Protein AF-A0A2E0BTD6-F1 (afdb_monomer)

Structure (mmCIF, N/CA/C/O backbone):
data_AF-A0A2E0BTD6-F1
#
_entry.id   AF-A0A2E0BTD6-F1
#
loop_
_atom_site.group_PDB
_atom_site.id
_atom_site.type_symbol
_atom_site.label_atom_id
_atom_site.label_alt_id
_atom_site.label_comp_id
_atom_site.label_asym_id
_atom_site.label_entity_id
_atom_site.label_seq_id
_atom_site.pdbx_PDB_ins_code
_atom_site.Cartn_x
_atom_site.Cartn_y
_atom_site.Cartn_z
_atom_site.occupancy
_atom_site.B_iso_or_equiv
_atom_site.auth_seq_id
_atom_site.auth_comp_id
_atom_site.auth_asym_id
_atom_site.auth_atom_id
_atom_site.pdbx_PDB_model_num
ATOM 1 N N . MET A 1 1 ? -11.771 4.475 -16.935 1.00 57.69 1 MET A N 1
ATOM 2 C CA . MET A 1 1 ? -12.491 4.390 -15.641 1.00 57.69 1 MET A CA 1
ATOM 3 C C . MET A 1 1 ? -13.018 5.777 -15.303 1.00 57.69 1 MET A C 1
ATOM 5 O O . MET A 1 1 ? -12.250 6.716 -15.477 1.00 57.69 1 MET A O 1
ATOM 9 N N . ASN A 1 2 ? -14.281 5.925 -14.884 1.00 68.62 2 ASN A N 1
ATOM 10 C CA . ASN A 1 2 ? -14.793 7.229 -14.444 1.00 68.62 2 ASN A CA 1
ATOM 11 C C . ASN A 1 2 ? -14.508 7.433 -12.941 1.00 68.62 2 ASN A C 1
ATOM 13 O O . ASN A 1 2 ? -14.547 6.487 -12.155 1.00 68.62 2 ASN A O 1
ATOM 17 N N . ASP A 1 3 ? -14.167 8.656 -12.540 1.00 75.00 3 ASP A N 1
ATOM 18 C CA . ASP A 1 3 ? -13.800 8.968 -11.149 1.00 75.00 3 ASP A CA 1
ATOM 19 C C . ASP A 1 3 ? -14.965 8.795 -10.170 1.00 75.00 3 ASP A C 1
ATOM 21 O O . ASP A 1 3 ? -14.757 8.469 -9.002 1.00 75.00 3 ASP A O 1
ATOM 25 N N . SER A 1 4 ? -16.202 8.920 -10.658 1.00 82.56 4 SER A N 1
ATOM 26 C CA . SER A 1 4 ? -17.413 8.748 -9.855 1.00 82.56 4 SER A CA 1
ATOM 27 C C . SER A 1 4 ? -17.549 7.347 -9.257 1.00 82.56 4 SER A C 1
ATOM 29 O O . SER A 1 4 ? -17.890 7.224 -8.083 1.00 82.56 4 SER A O 1
ATOM 31 N N . GLN A 1 5 ? -17.251 6.289 -10.018 1.00 83.06 5 GLN A N 1
ATOM 32 C CA . GLN A 1 5 ? -17.331 4.913 -9.514 1.00 83.06 5 GLN A CA 1
ATOM 33 C C . GLN A 1 5 ? -16.260 4.651 -8.453 1.00 83.06 5 GLN A C 1
ATOM 35 O O . GLN A 1 5 ? -16.562 4.103 -7.394 1.00 83.06 5 GLN A O 1
ATOM 40 N N . ARG A 1 6 ? -15.023 5.109 -8.690 1.00 81.44 6 ARG A N 1
ATOM 41 C CA . ARG A 1 6 ? -13.939 5.026 -7.696 1.00 81.44 6 ARG A CA 1
ATOM 42 C C . ARG A 1 6 ? -14.327 5.700 -6.387 1.00 81.44 6 ARG A C 1
ATOM 44 O O . ARG A 1 6 ? -14.130 5.126 -5.319 1.00 81.44 6 ARG A O 1
ATOM 51 N N . GLN A 1 7 ? -14.912 6.891 -6.471 1.00 86.75 7 GLN A N 1
ATOM 52 C CA . GLN A 1 7 ? -15.349 7.624 -5.292 1.00 86.75 7 GLN A CA 1
ATOM 53 C C . GLN A 1 7 ? -16.483 6.906 -4.548 1.00 86.75 7 GLN A C 1
ATOM 55 O O . GLN A 1 7 ? -16.463 6.854 -3.319 1.00 86.75 7 GLN A O 1
ATOM 60 N N . ALA A 1 8 ? -17.446 6.318 -5.264 1.00 89.50 8 ALA A N 1
ATOM 61 C CA . ALA A 1 8 ? -18.529 5.553 -4.646 1.00 89.50 8 ALA A CA 1
ATOM 62 C C . ALA A 1 8 ? -17.992 4.357 -3.840 1.00 89.50 8 ALA A C 1
ATOM 64 O O . ALA A 1 8 ? -18.342 4.186 -2.672 1.00 89.50 8 ALA A O 1
ATOM 65 N N . TYR A 1 9 ? -17.070 3.587 -4.422 1.00 89.62 9 TYR A N 1
ATOM 66 C CA . TYR A 1 9 ? -16.411 2.472 -3.740 1.00 89.62 9 TYR A CA 1
ATOM 67 C C . TYR A 1 9 ? -15.562 2.912 -2.545 1.00 89.62 9 TYR A C 1
ATOM 69 O O . TYR A 1 9 ? -15.592 2.266 -1.499 1.00 89.62 9 TYR A O 1
ATOM 77 N N . ALA A 1 10 ? -14.840 4.024 -2.671 1.00 89.50 10 ALA A N 1
ATOM 78 C CA . ALA A 1 10 ? -14.067 4.602 -1.578 1.00 89.50 10 ALA A CA 1
ATOM 79 C C . ALA A 1 10 ? -14.958 5.028 -0.392 1.00 89.50 10 ALA A C 1
ATOM 81 O O . ALA A 1 10 ? -14.608 4.784 0.765 1.00 89.50 10 ALA A O 1
ATOM 82 N N . ASN A 1 11 ? -16.130 5.608 -0.673 1.00 93.06 11 ASN A N 1
ATOM 83 C CA . ASN A 1 11 ? -17.108 5.972 0.353 1.00 93.06 11 ASN A CA 1
ATOM 84 C C . ASN A 1 11 ? -17.674 4.728 1.052 1.00 93.06 11 ASN A C 1
ATOM 86 O O . ASN A 1 11 ? -17.688 4.687 2.281 1.00 93.06 11 ASN A O 1
ATOM 90 N N . LEU A 1 12 ? -18.059 3.699 0.285 1.00 93.88 12 LEU A N 1
ATOM 91 C CA . LEU A 1 12 ? -18.520 2.418 0.832 1.00 93.88 12 LEU A CA 1
ATOM 92 C C . LEU A 1 12 ? -17.453 1.757 1.710 1.00 93.88 12 LEU A C 1
ATOM 94 O O . LEU A 1 12 ? -17.769 1.261 2.789 1.00 93.88 12 LEU A O 1
ATOM 98 N N . LEU A 1 13 ? -16.189 1.779 1.270 1.00 93.00 13 LEU A N 1
ATOM 99 C CA . LEU A 1 13 ? -15.061 1.228 2.020 1.00 93.00 13 LEU A CA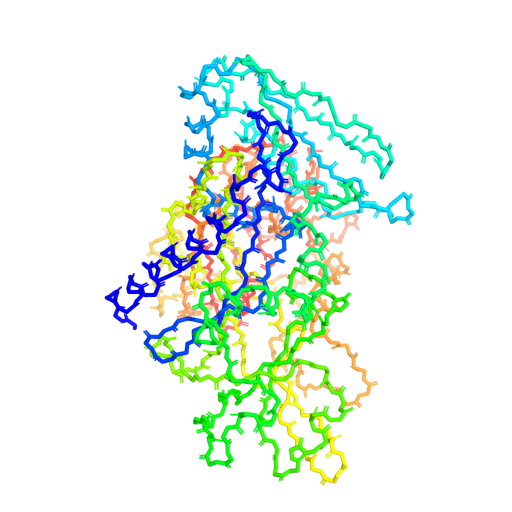 1
ATOM 100 C C . LEU A 1 13 ? -14.928 1.901 3.382 1.00 93.00 13 LEU A C 1
ATOM 102 O O . LEU A 1 13 ? -14.819 1.209 4.394 1.00 93.00 13 LEU A O 1
ATOM 106 N N . LYS A 1 14 ? -14.984 3.234 3.421 1.00 95.25 14 LYS A N 1
ATOM 107 C CA . LYS A 1 14 ? -14.955 3.992 4.674 1.00 95.25 14 LYS A CA 1
ATOM 108 C C . LYS A 1 14 ? -16.162 3.679 5.554 1.00 95.25 14 LYS A C 1
ATOM 110 O O . LYS A 1 14 ? -15.982 3.298 6.707 1.00 95.25 14 LYS A O 1
ATOM 115 N N . GLU A 1 15 ? -17.370 3.816 5.017 1.00 96.44 15 GLU A N 1
ATOM 116 C CA . GLU A 1 15 ? -18.618 3.631 5.761 1.00 96.44 15 GLU A CA 1
ATOM 117 C C . GLU A 1 15 ? -18.697 2.241 6.402 1.00 96.44 15 GLU A C 1
ATOM 119 O O . GLU A 1 15 ? -18.862 2.126 7.618 1.00 96.44 15 GLU A O 1
ATOM 124 N N . LYS A 1 16 ? -18.509 1.183 5.608 1.00 96.31 16 LYS A N 1
ATOM 125 C CA . LYS A 1 16 ? -18.624 -0.191 6.099 1.00 96.31 16 LYS A CA 1
ATOM 126 C C . LYS A 1 16 ? -17.507 -0.569 7.067 1.00 96.31 16 LYS A C 1
ATOM 128 O O . LYS A 1 16 ? -17.767 -1.284 8.030 1.00 96.31 16 LYS A O 1
ATOM 133 N N . SER A 1 17 ? -16.288 -0.064 6.867 1.00 95.88 17 SER A N 1
ATOM 134 C CA . SER A 1 17 ? -15.192 -0.299 7.822 1.00 95.88 17 SER A CA 1
ATOM 135 C C . SER A 1 17 ? -15.476 0.335 9.178 1.00 95.88 17 SER A C 1
ATOM 137 O O . SER A 1 17 ? -15.222 -0.279 10.210 1.00 95.88 17 SER A O 1
ATOM 139 N N . LEU A 1 18 ? -16.050 1.542 9.185 1.00 97.31 18 LEU A N 1
ATOM 140 C CA . LEU A 1 18 ? -16.472 2.200 10.419 1.00 97.31 18 LEU A CA 1
ATOM 141 C C . LEU A 1 18 ? -17.631 1.447 11.088 1.00 97.31 18 LEU A C 1
ATOM 143 O O . LEU A 1 18 ? -17.630 1.314 12.307 1.00 97.31 18 LEU A O 1
ATOM 147 N N . GLN A 1 19 ? -18.597 0.923 10.326 1.00 97.00 19 GLN A N 1
ATOM 148 C CA . GLN A 1 19 ? -19.687 0.102 10.878 1.00 97.00 19 GLN A CA 1
ATOM 149 C C . GLN A 1 19 ? -19.157 -1.148 11.590 1.00 97.00 19 GLN A C 1
ATOM 151 O O . GLN A 1 19 ? -19.548 -1.400 12.727 1.00 97.00 19 GLN A O 1
ATOM 156 N N . VAL A 1 20 ? -18.231 -1.883 10.964 1.00 95.69 20 VAL A N 1
ATOM 157 C CA . VAL A 1 20 ? -17.596 -3.057 11.585 1.00 95.69 20 VAL A CA 1
ATOM 158 C C . VAL A 1 20 ? -16.791 -2.651 12.813 1.00 95.69 20 VAL A C 1
ATOM 160 O O . VAL A 1 20 ? -16.972 -3.238 13.873 1.00 95.69 20 VAL A O 1
ATOM 163 N N . GLY A 1 21 ? -15.946 -1.621 12.704 1.00 94.69 21 GLY A N 1
ATOM 164 C CA . GLY A 1 21 ? -15.114 -1.174 13.822 1.00 94.69 21 GLY A CA 1
ATOM 165 C C . GLY A 1 21 ? -15.926 -0.725 15.041 1.00 94.69 21 GLY A C 1
ATOM 166 O O . GLY A 1 21 ? -15.549 -1.028 16.168 1.00 94.69 21 GLY A O 1
ATOM 167 N N . ASN A 1 22 ? -17.084 -0.088 14.830 1.00 96.12 22 ASN A N 1
ATOM 168 C CA . ASN A 1 22 ? -17.975 0.333 15.916 1.00 96.12 22 ASN A CA 1
ATOM 169 C C . ASN A 1 22 ? -18.472 -0.832 16.788 1.00 96.12 22 ASN A C 1
ATOM 171 O O . ASN A 1 22 ? -18.680 -0.627 17.985 1.00 96.12 22 ASN A O 1
ATOM 175 N N . LEU A 1 23 ? -18.609 -2.045 16.236 1.00 94.62 23 LEU A N 1
ATOM 176 C CA . LEU A 1 23 ? -19.020 -3.233 16.999 1.00 94.62 23 LEU A CA 1
ATOM 177 C C . LEU A 1 23 ? -18.045 -3.581 18.126 1.00 94.62 23 LEU A C 1
ATOM 179 O O . LEU A 1 23 ? -18.442 -4.199 19.110 1.00 94.62 23 LEU A O 1
ATOM 183 N N . PHE A 1 24 ? -16.786 -3.172 17.979 1.00 92.50 24 PHE A N 1
ATOM 184 C CA . PHE A 1 24 ? -15.696 -3.522 18.876 1.00 92.50 24 PHE A CA 1
ATOM 185 C C . PHE A 1 24 ? -15.333 -2.396 19.845 1.00 92.50 24 PHE A C 1
ATOM 187 O O . PHE A 1 24 ? -14.323 -2.497 20.517 1.00 92.50 24 PHE A O 1
ATOM 194 N N . THR A 1 25 ? -16.111 -1.313 19.937 1.00 92.50 25 THR A N 1
ATOM 195 C CA . THR A 1 25 ? -15.765 -0.140 20.775 1.00 92.50 25 THR A CA 1
ATOM 196 C C . THR A 1 25 ? -16.196 -0.259 22.238 1.00 92.50 25 THR A C 1
ATOM 198 O O . THR A 1 25 ? -15.754 0.524 23.075 1.00 92.50 25 THR A O 1
ATOM 201 N N . GLY A 1 26 ? -17.079 -1.207 22.559 1.00 88.56 26 GLY A N 1
ATOM 202 C CA . GLY A 1 26 ? -17.627 -1.365 23.906 1.00 88.56 26 GLY A CA 1
ATOM 203 C C . GLY A 1 26 ? -16.627 -1.945 24.910 1.00 88.56 26 GLY A C 1
ATOM 204 O O . GLY A 1 26 ? -15.679 -2.631 24.539 1.00 88.56 26 GLY A O 1
ATOM 205 N N . SER A 1 27 ? -16.907 -1.761 26.201 1.00 86.31 27 SER A N 1
ATOM 206 C CA . SER A 1 27 ? -16.079 -2.245 27.323 1.00 86.31 27 SER A CA 1
ATOM 207 C C . SER A 1 27 ? -15.945 -3.771 27.418 1.00 86.31 27 SER A C 1
ATOM 209 O O . SER A 1 27 ? -15.212 -4.272 28.256 1.00 86.31 27 SER A O 1
ATOM 211 N N . ALA A 1 28 ? -16.677 -4.532 26.599 1.00 86.19 28 ALA A N 1
ATOM 212 C CA . ALA A 1 28 ? -16.454 -5.970 26.457 1.00 86.19 28 ALA A CA 1
ATOM 213 C C . ALA A 1 28 ? -15.131 -6.278 25.740 1.00 86.19 28 ALA A C 1
ATOM 215 O O . ALA A 1 28 ? -14.617 -7.387 25.853 1.00 86.19 28 ALA A O 1
ATOM 216 N N . TYR A 1 29 ? -14.604 -5.312 24.986 1.00 85.56 29 TYR A N 1
ATOM 217 C CA . TYR A 1 29 ? -13.413 -5.483 24.167 1.00 85.56 29 TYR A CA 1
ATOM 218 C C . TYR A 1 29 ? -12.193 -4.767 24.715 1.00 85.56 29 TYR A C 1
ATOM 220 O O . TYR A 1 29 ? -11.096 -5.190 24.397 1.00 85.56 29 TYR A O 1
ATOM 228 N N . TRP A 1 30 ? -12.392 -3.730 25.525 1.00 84.12 30 TRP A N 1
ATOM 229 C CA . TRP A 1 30 ? -11.332 -2.884 26.058 1.00 84.12 30 TRP A CA 1
ATOM 230 C C . TRP A 1 30 ? -11.376 -2.917 27.576 1.00 84.12 30 TRP A C 1
ATOM 232 O O . TRP A 1 30 ? -12.419 -2.621 28.166 1.00 84.12 30 TRP A O 1
ATOM 242 N N . ASP A 1 31 ? -10.244 -3.247 28.190 1.00 74.12 31 ASP A N 1
ATOM 243 C CA . ASP A 1 31 ? -10.117 -3.282 29.645 1.00 74.12 31 ASP A CA 1
ATOM 244 C C . ASP A 1 31 ? -10.075 -1.865 30.231 1.00 74.12 31 ASP A C 1
ATOM 246 O O . ASP A 1 31 ? -10.511 -1.641 31.364 1.00 74.12 31 ASP A O 1
ATOM 250 N N . THR A 1 32 ? -9.573 -0.895 29.458 1.00 76.75 32 THR A N 1
ATOM 251 C CA . THR A 1 32 ? -9.394 0.489 29.904 1.00 76.75 32 THR A CA 1
ATOM 252 C C . THR A 1 32 ? -9.733 1.525 28.830 1.00 76.75 32 THR A C 1
ATOM 254 O O . THR A 1 32 ? -9.874 1.235 27.643 1.00 76.75 32 THR A O 1
ATOM 257 N N . GLU A 1 33 ? -9.923 2.772 29.259 1.00 83.25 33 GLU A N 1
ATOM 258 C CA . GLU A 1 33 ? -9.932 3.927 28.356 1.00 83.25 33 GLU A CA 1
ATOM 259 C C . GLU A 1 33 ? -8.487 4.289 27.963 1.00 83.25 33 GLU A C 1
ATOM 261 O O . GLU A 1 33 ? -7.543 3.880 28.633 1.00 83.25 33 GLU A O 1
ATOM 266 N N . HIS A 1 34 ? -8.306 5.098 26.913 1.00 89.12 34 HIS A N 1
ATOM 267 C CA . HIS A 1 34 ? -6.987 5.591 26.461 1.00 89.12 34 HIS A CA 1
ATOM 268 C C . HIS A 1 34 ? -6.076 4.546 25.787 1.00 89.12 34 HIS A C 1
ATOM 270 O O . HIS A 1 34 ? -4.854 4.701 25.739 1.00 89.12 34 HIS A O 1
ATOM 276 N N . GLU A 1 35 ? -6.674 3.517 25.194 1.00 88.69 35 GLU A N 1
ATOM 277 C CA . GLU A 1 35 ? -5.984 2.553 24.338 1.00 88.69 35 GLU A CA 1
ATOM 278 C C . GLU A 1 35 ? -6.695 2.352 22.997 1.00 88.69 35 GLU A C 1
ATOM 280 O O . GLU A 1 35 ? -7.897 2.615 22.850 1.00 88.69 35 GLU A O 1
ATOM 285 N N . GLY A 1 36 ? -5.935 1.879 22.012 1.00 90.31 36 GLY A N 1
ATOM 286 C CA . GLY A 1 36 ? -6.463 1.480 20.717 1.00 90.31 36 GLY A CA 1
ATOM 287 C C . GLY A 1 36 ? -5.515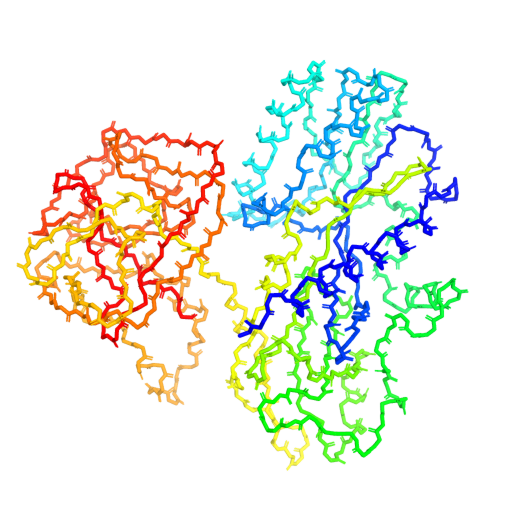 0.574 19.943 1.00 90.31 36 GLY A C 1
ATOM 288 O O . GLY A 1 36 ? -4.306 0.543 20.173 1.00 90.31 36 GLY A O 1
ATOM 289 N N . MET A 1 37 ? -6.081 -0.159 18.992 1.00 88.50 37 MET A N 1
ATOM 290 C CA . MET A 1 37 ? -5.359 -1.060 18.102 1.00 88.50 37 MET A CA 1
ATOM 291 C C . MET A 1 37 ? -5.654 -0.724 16.641 1.00 88.50 37 MET A C 1
ATOM 293 O O . MET A 1 37 ? -6.779 -0.361 16.279 1.00 88.50 37 MET A O 1
ATOM 297 N N . ILE A 1 38 ? -4.619 -0.810 15.807 1.00 89.25 38 ILE A N 1
ATOM 298 C CA . ILE A 1 38 ? -4.730 -0.612 14.363 1.00 89.25 38 ILE A CA 1
ATOM 299 C C . ILE A 1 38 ? -5.078 -1.948 13.709 1.00 89.25 38 ILE A C 1
ATOM 301 O O . ILE A 1 38 ? -4.360 -2.931 13.859 1.00 89.25 38 ILE A O 1
ATOM 305 N N . TYR A 1 39 ? -6.152 -1.951 12.925 1.00 86.94 39 TYR A N 1
ATOM 306 C CA . TYR A 1 39 ? -6.629 -3.113 12.185 1.00 86.94 39 TYR A CA 1
ATOM 307 C C . TYR A 1 39 ? -6.671 -2.819 10.696 1.00 86.94 39 TYR A C 1
ATOM 309 O O . TYR A 1 39 ? -6.838 -1.672 10.271 1.00 86.94 39 TYR A O 1
ATOM 317 N N . ALA A 1 40 ? -6.614 -3.879 9.898 1.00 84.38 40 ALA A N 1
ATOM 318 C CA . ALA A 1 40 ? -6.871 -3.825 8.473 1.00 84.38 40 ALA A CA 1
ATOM 319 C C . ALA A 1 40 ? -8.007 -4.771 8.125 1.00 84.38 40 ALA A C 1
ATOM 321 O O . ALA A 1 40 ? -8.030 -5.910 8.580 1.00 84.38 40 ALA A O 1
ATOM 322 N N . MET A 1 41 ? -8.932 -4.322 7.288 1.00 87.56 41 MET A N 1
ATOM 323 C CA . MET A 1 41 ? -9.998 -5.180 6.781 1.00 87.56 41 MET A CA 1
ATOM 324 C C . MET A 1 41 ? -9.838 -5.337 5.286 1.00 87.56 41 MET A C 1
ATOM 326 O O . MET A 1 41 ? -9.653 -4.350 4.572 1.00 87.56 41 MET A O 1
ATOM 330 N N . ASP A 1 42 ? -9.941 -6.573 4.824 1.00 83.75 42 ASP A N 1
ATOM 331 C CA . ASP A 1 42 ? -9.910 -6.887 3.408 1.00 83.75 42 ASP A CA 1
ATOM 332 C C . ASP A 1 42 ? -11.330 -7.042 2.881 1.00 83.75 42 ASP A C 1
ATOM 334 O O . ASP A 1 42 ? -12.184 -7.695 3.482 1.00 83.75 42 ASP A O 1
ATOM 338 N N . TRP A 1 43 ? -11.573 -6.422 1.734 1.00 88.06 43 TRP A N 1
ATOM 339 C CA . TRP A 1 43 ? -12.868 -6.341 1.085 1.00 88.06 43 TRP A CA 1
ATOM 340 C C . TRP A 1 43 ? -12.737 -6.727 -0.374 1.00 88.06 43 TRP A C 1
ATOM 342 O O . TRP A 1 43 ? -11.739 -6.422 -1.030 1.00 88.06 43 TRP A O 1
ATOM 352 N N . ILE A 1 44 ? -13.794 -7.316 -0.912 1.00 86.12 44 ILE A N 1
ATOM 353 C CA . ILE A 1 44 ? -13.940 -7.513 -2.351 1.00 86.12 44 ILE A CA 1
ATOM 354 C C . ILE A 1 44 ? -15.056 -6.620 -2.878 1.00 86.12 44 ILE A C 1
ATOM 356 O O . ILE A 1 44 ? -16.125 -6.547 -2.260 1.00 86.12 44 ILE A O 1
ATOM 360 N N . PRO A 1 45 ? -14.844 -5.929 -4.007 1.00 85.06 45 PRO A N 1
ATOM 361 C CA . PRO A 1 45 ? -15.939 -5.275 -4.689 1.00 85.06 45 PRO A CA 1
ATOM 362 C C . PRO A 1 45 ? -16.834 -6.313 -5.365 1.00 85.06 45 PRO A C 1
ATOM 364 O O . PRO A 1 45 ? -16.375 -7.367 -5.796 1.00 85.06 45 PRO A O 1
ATOM 367 N N . GLN A 1 46 ? -18.123 -6.002 -5.394 1.00 86.94 46 GLN A N 1
ATOM 368 C CA . GLN A 1 46 ? -19.218 -6.859 -5.832 1.00 86.94 46 GLN A CA 1
ATOM 369 C C . GLN A 1 46 ? -20.266 -5.944 -6.461 1.00 86.94 46 GLN A C 1
ATOM 371 O O . GLN A 1 46 ? -21.046 -5.371 -5.707 1.00 86.94 46 GLN A O 1
ATOM 376 N N . SER A 1 47 ? -20.201 -5.724 -7.781 1.00 85.38 47 SER A N 1
ATOM 377 C CA . SER A 1 47 ? -21.116 -4.885 -8.589 1.00 85.38 47 SER A CA 1
ATOM 378 C C . SER A 1 47 ? -21.963 -3.868 -7.786 1.00 85.38 47 SER A C 1
ATOM 380 O O . SER A 1 47 ? -23.026 -4.183 -7.248 1.00 85.38 47 SER A O 1
ATOM 382 N N . GLY A 1 48 ? -21.447 -2.646 -7.625 1.00 86.25 48 GLY A N 1
ATOM 383 C CA . GLY A 1 48 ? -22.101 -1.564 -6.881 1.00 86.25 48 GLY A CA 1
ATOM 384 C C . GLY A 1 48 ? -21.998 -1.653 -5.351 1.00 86.25 48 GLY A C 1
ATOM 385 O O . GLY A 1 48 ? -22.464 -0.752 -4.653 1.00 86.25 48 GLY A O 1
ATOM 386 N N . SER A 1 49 ? -21.374 -2.699 -4.803 1.00 90.75 49 SER A N 1
ATOM 387 C CA . SER A 1 49 ? -21.175 -2.893 -3.363 1.00 90.75 49 SER A CA 1
ATOM 388 C C . SER A 1 49 ? -19.785 -3.431 -3.029 1.00 90.75 49 SER A C 1
ATOM 390 O O . SER A 1 49 ? -19.019 -3.819 -3.904 1.00 90.75 49 SER A O 1
ATOM 392 N N . ILE A 1 50 ? -19.465 -3.499 -1.738 1.00 91.88 50 ILE A N 1
ATOM 393 C CA . ILE A 1 50 ? -18.296 -4.218 -1.224 1.00 91.88 50 ILE A CA 1
ATOM 394 C C . ILE A 1 50 ? -18.729 -5.206 -0.147 1.00 91.88 50 ILE A C 1
ATOM 396 O O . ILE A 1 50 ? -19.692 -4.955 0.596 1.00 91.88 50 ILE A O 1
ATOM 400 N N . LYS A 1 51 ? -17.987 -6.305 -0.050 1.00 93.56 51 LYS A N 1
ATOM 401 C CA . LYS A 1 51 ? -18.204 -7.361 0.936 1.00 93.56 51 LYS A CA 1
ATOM 402 C C . LYS A 1 51 ? -16.923 -7.628 1.709 1.00 93.56 51 LYS A C 1
ATOM 404 O O . LYS A 1 51 ? -15.837 -7.621 1.132 1.00 93.56 51 LYS A O 1
ATOM 409 N N . LEU A 1 52 ? -17.078 -7.821 3.011 1.00 92.44 52 LEU A N 1
ATOM 410 C CA . LEU A 1 52 ? -15.990 -8.086 3.939 1.00 92.44 52 LEU A CA 1
ATOM 411 C C . LEU A 1 52 ? -15.475 -9.511 3.726 1.00 92.44 52 LEU A C 1
ATOM 413 O O . LEU A 1 52 ? -16.274 -10.437 3.619 1.00 92.44 52 LEU A O 1
ATOM 417 N N . LEU A 1 53 ? -14.158 -9.686 3.670 1.00 85.25 53 LEU A N 1
ATOM 418 C CA . LEU A 1 53 ? -13.516 -11.001 3.626 1.00 85.25 53 LEU A CA 1
ATOM 419 C C . LEU A 1 53 ? -12.920 -11.395 4.971 1.00 85.25 53 LEU A C 1
ATOM 421 O O . LEU A 1 53 ? -13.058 -12.550 5.382 1.00 85.25 53 LEU A O 1
ATOM 425 N N . GLU A 1 54 ? -12.219 -10.461 5.610 1.00 82.00 54 GLU A N 1
ATOM 426 C CA . GLU A 1 54 ? -11.516 -10.669 6.874 1.00 82.00 54 GLU A CA 1
ATOM 427 C C . GLU A 1 54 ? -11.116 -9.344 7.526 1.00 82.00 54 GLU A C 1
ATOM 429 O O . GLU A 1 54 ? -11.114 -8.285 6.892 1.00 82.00 54 GLU A O 1
ATOM 434 N N . MET A 1 55 ? -10.746 -9.437 8.799 1.00 85.50 55 MET A N 1
ATOM 435 C CA . MET A 1 55 ? -10.160 -8.379 9.606 1.00 85.50 55 MET A CA 1
ATOM 436 C C . MET A 1 55 ? -8.875 -8.931 10.221 1.00 85.50 55 MET A C 1
ATOM 438 O O . MET A 1 55 ? -8.867 -10.039 10.738 1.00 85.50 55 MET A O 1
ATOM 442 N N . ASN A 1 56 ? -7.793 -8.170 10.119 1.00 78.12 56 ASN A N 1
ATOM 443 C CA . ASN A 1 56 ? -6.450 -8.554 10.527 1.00 78.12 56 ASN A CA 1
ATOM 444 C C . ASN A 1 56 ? -5.940 -7.553 11.568 1.00 78.12 56 ASN A C 1
ATOM 446 O O . ASN A 1 56 ? -6.135 -6.342 11.415 1.00 78.12 56 ASN A O 1
ATOM 450 N N . THR A 1 57 ? -5.252 -8.063 12.582 1.00 76.38 57 THR A N 1
ATOM 451 C CA . THR A 1 57 ? -4.627 -7.296 13.676 1.00 76.38 57 THR A CA 1
ATOM 452 C C . THR A 1 57 ? -3.125 -7.145 13.450 1.00 76.38 57 THR A C 1
ATOM 454 O O . THR A 1 57 ? -2.540 -6.092 13.699 1.00 76.38 57 THR A O 1
ATOM 457 N N . ASN A 1 58 ? -2.508 -8.164 12.849 1.00 72.19 58 ASN A N 1
ATOM 458 C CA . ASN A 1 58 ? -1.152 -8.105 12.334 1.00 72.19 58 ASN A CA 1
ATOM 459 C C . ASN A 1 58 ? -1.158 -7.718 10.853 1.00 72.19 58 ASN A C 1
ATOM 461 O O . ASN A 1 58 ? -1.377 -8.539 9.961 1.00 72.19 58 ASN A O 1
ATOM 465 N N . ILE A 1 59 ? -0.975 -6.428 10.592 1.00 69.75 59 ILE A N 1
ATOM 466 C CA . ILE A 1 59 ? -1.224 -5.861 9.264 1.00 69.75 59 ILE A CA 1
ATOM 467 C C . ILE A 1 59 ? 0.044 -5.471 8.520 1.00 69.75 59 ILE A C 1
ATOM 469 O O . ILE A 1 59 ? -0.061 -5.089 7.355 1.00 69.75 59 ILE A O 1
ATOM 473 N N . GLY A 1 60 ? 1.207 -5.587 9.174 1.00 61.75 60 GLY A N 1
ATOM 474 C CA . GLY A 1 60 ? 2.512 -5.195 8.650 1.00 61.75 60 GLY A CA 1
ATOM 475 C C . GLY A 1 60 ? 2.452 -3.838 7.954 1.00 61.75 60 GLY A C 1
ATOM 476 O O . GLY A 1 60 ? 2.373 -3.790 6.722 1.00 61.75 60 GLY A O 1
ATOM 477 N N . LEU A 1 61 ? 2.473 -2.740 8.724 1.00 63.88 61 LEU A N 1
ATOM 478 C CA . LEU A 1 61 ? 2.467 -1.359 8.213 1.00 63.88 61 LEU A CA 1
ATOM 479 C C . LEU A 1 61 ? 3.790 -1.020 7.496 1.00 63.88 61 LEU A C 1
ATOM 481 O O . LEU A 1 61 ? 4.580 -0.174 7.910 1.00 63.88 61 LEU A O 1
ATOM 485 N N . SER A 1 62 ? 4.034 -1.702 6.379 1.00 53.03 62 SER A N 1
ATOM 486 C CA . SER A 1 62 ? 5.212 -1.543 5.535 1.00 53.03 62 SER A CA 1
ATOM 487 C C . SER A 1 62 ? 5.226 -0.180 4.838 1.00 53.03 62 SER A C 1
ATOM 489 O O . SER A 1 62 ? 4.190 0.467 4.669 1.00 53.03 62 SER A O 1
ATOM 491 N N . GLY A 1 63 ? 6.407 0.210 4.336 1.00 49.22 63 GLY A N 1
ATOM 492 C CA . GLY A 1 63 ? 6.703 1.357 3.459 1.00 49.22 63 GLY A CA 1
ATOM 493 C C . GLY A 1 63 ? 5.594 1.765 2.503 1.00 49.22 63 GLY A C 1
ATOM 494 O O . GLY A 1 63 ? 5.334 2.943 2.289 1.00 49.22 63 GLY A O 1
ATOM 495 N N . ARG A 1 64 ? 4.916 0.760 1.963 1.00 52.31 64 ARG A N 1
ATOM 496 C CA . ARG A 1 64 ? 4.073 0.852 0.781 1.00 52.31 64 ARG A CA 1
ATOM 497 C C . ARG A 1 64 ? 2.605 1.153 1.112 1.00 52.31 64 ARG A C 1
ATOM 499 O O . ARG A 1 64 ? 1.874 1.603 0.238 1.00 52.31 64 ARG A O 1
ATOM 506 N N . MET A 1 65 ? 2.162 0.932 2.359 1.00 55.97 65 MET A N 1
ATOM 507 C CA . MET A 1 65 ? 0.828 1.349 2.847 1.00 55.97 65 MET A CA 1
ATOM 508 C C . MET A 1 65 ? 0.829 2.781 3.404 1.00 55.97 65 MET A C 1
ATOM 510 O O . MET A 1 65 ? -0.222 3.413 3.482 1.00 55.97 65 MET A O 1
ATOM 514 N N . LYS A 1 66 ? 2.012 3.314 3.730 1.00 61.75 66 LYS A N 1
ATOM 515 C CA . LYS A 1 66 ? 2.224 4.631 4.356 1.00 61.75 66 LYS A CA 1
ATOM 516 C C . LYS A 1 66 ? 1.690 5.832 3.584 1.00 61.75 66 LYS A C 1
ATOM 518 O O . LYS A 1 66 ? 1.120 6.698 4.235 1.00 61.75 66 LYS A O 1
ATOM 523 N N . PRO A 1 67 ? 1.798 5.902 2.243 1.00 60.12 67 PRO A N 1
ATOM 524 C CA . PRO A 1 67 ? 1.268 7.037 1.484 1.00 60.12 67 PRO A CA 1
ATOM 525 C C . PRO A 1 67 ? -0.241 7.179 1.597 1.00 60.12 67 PRO A C 1
ATOM 527 O O . PRO A 1 67 ? -0.794 8.257 1.400 1.00 60.12 67 PRO A O 1
ATOM 530 N N . TYR A 1 68 ? -0.903 6.081 1.938 1.00 72.19 68 TYR A N 1
ATOM 531 C CA . TYR A 1 68 ? -2.340 6.032 2.094 1.00 72.19 68 TYR A CA 1
ATOM 532 C C . TYR A 1 68 ? -2.758 6.127 3.559 1.00 72.19 68 TYR A C 1
ATOM 534 O O . TYR A 1 68 ? -3.935 6.369 3.799 1.00 72.19 68 TYR A O 1
ATOM 542 N N . PHE A 1 69 ? -1.836 5.976 4.517 1.00 82.06 69 PHE A N 1
ATOM 543 C CA . PHE A 1 69 ? -2.127 6.025 5.947 1.00 82.06 69 PHE A CA 1
ATOM 544 C C . PHE A 1 69 ? -2.343 7.466 6.424 1.00 82.06 69 PHE A C 1
ATOM 546 O O . PHE A 1 69 ? -1.561 8.367 6.117 1.00 82.06 69 PHE A O 1
ATOM 553 N N . ASP A 1 70 ? -3.396 7.686 7.206 1.00 89.12 70 ASP A N 1
ATOM 554 C CA . ASP A 1 70 ? -3.721 9.000 7.758 1.00 89.12 70 ASP A CA 1
ATOM 555 C C . ASP A 1 70 ? -3.074 9.210 9.136 1.00 89.12 70 ASP A C 1
ATOM 557 O O . ASP A 1 70 ? -3.696 9.043 10.188 1.00 89.12 70 ASP A O 1
ATOM 561 N N . PHE A 1 71 ? -1.786 9.574 9.130 1.00 88.56 71 PHE A N 1
ATOM 562 C CA . PHE A 1 71 ? -1.067 9.921 10.361 1.00 88.56 71 PHE A CA 1
ATOM 563 C C . PHE A 1 71 ? -1.696 11.124 11.066 1.00 88.56 71 PHE A C 1
ATOM 565 O O . PHE A 1 71 ? -1.667 11.187 12.292 1.00 88.56 71 PHE A O 1
ATOM 572 N N . SER A 1 72 ? -2.271 12.070 10.318 1.00 90.81 72 SER A N 1
ATOM 573 C CA . SER A 1 72 ? -2.897 13.259 10.892 1.00 90.81 72 SER A CA 1
ATOM 574 C C . SER A 1 72 ? -4.141 12.899 11.702 1.00 90.81 72 SER A C 1
ATOM 576 O O . SER A 1 72 ? -4.275 13.385 12.824 1.00 90.81 72 SER A O 1
ATOM 578 N N . GLU A 1 73 ? -5.004 12.014 11.196 1.00 94.88 73 GLU A N 1
ATOM 579 C CA . GLU A 1 73 ? -6.168 11.520 11.946 1.00 94.88 73 GLU A CA 1
ATOM 580 C C . GLU A 1 73 ? -5.739 10.721 13.187 1.00 94.88 73 GLU A C 1
ATOM 582 O O . GLU A 1 73 ? -6.280 10.950 14.271 1.00 94.88 73 GLU A O 1
ATOM 587 N N . LEU A 1 74 ? -4.738 9.834 13.067 1.00 94.19 74 LEU A N 1
ATOM 588 C CA . LEU A 1 74 ? -4.228 9.063 14.210 1.00 94.19 74 LEU A CA 1
ATOM 589 C C . LEU A 1 74 ? -3.649 9.979 15.301 1.00 94.19 74 LEU A C 1
ATOM 591 O O . LEU A 1 74 ? -4.022 9.878 16.469 1.00 94.19 74 LEU A O 1
ATOM 595 N N . VAL A 1 75 ? -2.760 10.900 14.924 1.00 94.50 75 VAL A N 1
ATOM 596 C CA . VAL A 1 75 ? -2.130 11.840 15.862 1.00 94.50 75 VAL A CA 1
ATOM 597 C C . VAL A 1 75 ? -3.162 12.780 16.467 1.00 94.50 75 VAL A C 1
ATOM 599 O O . VAL A 1 75 ? -3.110 13.042 17.668 1.00 94.50 75 VAL A O 1
ATOM 602 N N . SER A 1 76 ? -4.127 13.255 15.677 1.00 94.69 76 SER A N 1
ATOM 603 C CA . SER A 1 76 ? -5.224 14.076 16.189 1.00 94.69 76 SER A CA 1
ATOM 604 C C . SER A 1 76 ? -6.058 13.306 17.209 1.00 94.69 76 SER A C 1
ATOM 606 O O . SER A 1 76 ? -6.342 13.840 18.279 1.00 94.69 76 SER A O 1
ATOM 608 N N . HIS A 1 77 ? -6.394 12.041 16.944 1.00 93.75 77 HIS A N 1
ATOM 609 C CA . HIS A 1 77 ? -7.122 11.203 17.895 1.00 93.75 77 HIS A CA 1
ATOM 610 C C . HIS A 1 77 ? -6.382 11.068 19.235 1.00 93.75 77 HIS A C 1
ATOM 612 O O . HIS A 1 77 ? -6.977 11.297 20.291 1.00 93.75 77 HIS A O 1
ATOM 618 N N . ILE A 1 78 ? -5.080 10.772 19.186 1.00 93.50 78 ILE A N 1
ATOM 619 C CA . ILE A 1 78 ? -4.245 10.611 20.382 1.00 93.50 78 ILE A CA 1
ATOM 620 C C . ILE A 1 78 ? -4.128 11.941 21.137 1.00 93.50 78 ILE A C 1
ATOM 622 O O . ILE A 1 78 ? -4.418 12.014 22.328 1.00 93.50 78 ILE A O 1
ATOM 626 N N . THR A 1 79 ? -3.748 13.021 20.460 1.00 93.31 79 THR A N 1
ATOM 627 C CA . THR A 1 79 ? -3.378 14.281 21.130 1.00 93.31 79 THR A CA 1
ATOM 628 C C . THR A 1 79 ? -4.568 15.158 21.516 1.00 93.31 79 THR A C 1
ATOM 630 O O . THR A 1 79 ? -4.511 15.831 22.543 1.00 93.31 79 THR A O 1
ATOM 633 N N . SER A 1 80 ? -5.682 15.120 20.773 1.00 88.94 80 SER A N 1
ATOM 634 C CA . SER A 1 80 ? -6.890 15.902 21.110 1.00 88.94 80 SER A CA 1
ATOM 635 C C . SER A 1 80 ? -7.525 15.491 22.439 1.00 88.94 80 SER A C 1
ATOM 637 O O . SER A 1 80 ? -8.207 16.295 23.070 1.00 88.94 80 SER A O 1
ATOM 639 N N . SER A 1 81 ? -7.248 14.267 22.888 1.00 82.69 81 SER A N 1
ATOM 640 C CA . SER A 1 81 ? -7.705 13.725 24.169 1.00 82.69 81 SER A CA 1
ATOM 641 C C . SER A 1 81 ? -6.782 14.091 25.346 1.00 82.69 81 SER A C 1
ATOM 643 O O . SER A 1 81 ? -7.025 13.655 26.465 1.00 82.69 81 SER A O 1
ATOM 645 N N . GLY A 1 82 ? -5.735 14.896 25.114 1.00 86.94 82 GLY A N 1
ATOM 646 C CA . GLY A 1 82 ? -4.836 15.408 26.156 1.00 86.94 82 GLY A CA 1
ATOM 647 C C . GLY A 1 82 ? -3.624 14.526 26.477 1.00 86.94 82 GLY A C 1
ATOM 648 O O . GLY A 1 82 ? -2.862 14.863 27.383 1.00 86.94 82 GLY A O 1
ATOM 649 N N . HIS A 1 83 ? -3.407 13.428 25.744 1.00 93.81 83 HIS A N 1
ATOM 650 C CA . HIS A 1 83 ? -2.256 12.552 25.970 1.00 93.81 83 HIS A CA 1
ATOM 651 C C . HIS A 1 83 ? -0.945 13.234 25.555 1.00 93.81 83 HIS A C 1
ATOM 653 O O . HIS A 1 83 ? -0.787 13.686 24.419 1.00 93.81 83 HIS A O 1
ATOM 659 N N . THR A 1 84 ? 0.021 13.263 26.470 1.00 94.31 84 THR A N 1
ATOM 660 C CA . THR A 1 84 ? 1.357 13.847 26.261 1.00 94.31 84 THR A CA 1
ATOM 661 C C . THR A 1 84 ? 2.415 12.792 25.958 1.00 94.31 84 THR A C 1
ATOM 663 O O . THR A 1 84 ? 3.532 13.126 25.569 1.00 94.31 84 THR A O 1
ATOM 666 N N . THR A 1 85 ? 2.069 11.516 26.115 1.00 95.12 85 THR A N 1
ATOM 667 C CA . THR A 1 85 ? 2.925 10.378 25.787 1.00 95.12 85 THR A CA 1
ATOM 668 C C . THR A 1 85 ? 2.115 9.303 25.068 1.00 95.12 85 THR A C 1
ATOM 670 O O . THR A 1 85 ? 0.926 9.128 25.344 1.00 95.12 85 THR A O 1
ATOM 673 N N . CYS A 1 86 ? 2.758 8.590 24.150 1.00 94.06 86 CYS A N 1
ATOM 674 C CA . CYS A 1 86 ? 2.187 7.459 23.433 1.00 94.06 86 CYS A CA 1
ATOM 675 C C . CYS A 1 86 ? 3.228 6.342 23.362 1.00 94.06 86 CYS A C 1
ATOM 677 O O . CYS A 1 86 ? 4.294 6.555 22.775 1.00 94.06 86 CYS A O 1
ATOM 679 N N . THR A 1 87 ? 2.911 5.165 23.901 1.00 90.38 87 THR A N 1
ATOM 680 C CA . THR A 1 87 ? 3.697 3.956 23.629 1.00 90.38 87 THR A CA 1
ATOM 681 C C . THR A 1 87 ? 3.021 3.163 22.525 1.00 90.38 87 THR A C 1
ATOM 683 O O . THR A 1 87 ? 1.830 2.858 22.591 1.00 90.38 87 THR A O 1
ATOM 686 N N . TYR A 1 88 ? 3.786 2.873 21.480 1.00 87.94 88 TYR A N 1
ATOM 687 C CA . TYR A 1 88 ? 3.410 1.946 20.431 1.00 87.94 88 TYR A CA 1
ATOM 688 C C . TYR A 1 88 ? 3.980 0.571 20.754 1.00 87.94 88 TYR A C 1
ATOM 690 O O . TYR A 1 88 ? 5.198 0.412 20.829 1.00 87.94 88 TYR A O 1
ATOM 698 N N . HIS A 1 89 ? 3.091 -0.395 20.940 1.00 82.00 89 HIS A N 1
ATOM 699 C CA . HIS A 1 89 ? 3.434 -1.787 21.161 1.00 82.00 89 HIS A CA 1
ATOM 700 C C . HIS A 1 89 ? 3.249 -2.572 19.873 1.00 82.00 89 HIS A C 1
ATOM 702 O O . HIS A 1 89 ? 2.174 -2.555 19.261 1.00 82.00 89 HIS A O 1
ATOM 708 N N . GLU A 1 90 ? 4.313 -3.265 19.493 1.00 77.31 90 GLU A N 1
ATOM 709 C CA . GLU A 1 90 ? 4.334 -4.170 18.357 1.00 77.31 90 GLU A CA 1
ATOM 710 C C . GLU A 1 90 ? 4.762 -5.560 18.818 1.00 77.31 90 GLU A C 1
ATOM 712 O O . GLU A 1 90 ? 5.729 -5.703 19.571 1.00 77.31 90 GLU A O 1
ATOM 717 N N . ASP A 1 91 ? 4.051 -6.587 18.362 1.00 69.19 91 ASP A N 1
ATOM 718 C CA . ASP A 1 91 ? 4.420 -7.960 18.691 1.00 69.19 91 ASP A CA 1
ATOM 719 C C . ASP A 1 91 ? 5.684 -8.412 17.966 1.00 69.19 91 ASP A C 1
ATOM 721 O O . ASP A 1 91 ? 5.870 -8.196 16.763 1.00 69.19 91 ASP A O 1
ATOM 725 N N . TYR A 1 92 ? 6.536 -9.120 18.707 1.00 57.94 92 TYR A N 1
ATOM 726 C CA . TYR A 1 92 ? 7.719 -9.750 18.147 1.00 57.94 92 TYR A CA 1
ATOM 727 C C . TYR A 1 92 ? 7.319 -10.965 17.291 1.00 57.94 92 TYR A C 1
ATOM 729 O O . TYR A 1 92 ? 6.881 -12.009 17.791 1.00 57.94 92 TYR A O 1
ATOM 737 N N . LEU A 1 93 ? 7.467 -10.842 15.970 1.00 52.81 93 LEU A N 1
ATOM 738 C CA . LEU A 1 93 ? 7.273 -11.938 15.021 1.00 52.81 93 LEU A CA 1
ATOM 739 C C . LEU A 1 93 ? 8.380 -12.994 15.205 1.00 52.81 93 LEU A C 1
ATOM 741 O O . LEU A 1 93 ? 9.419 -12.899 14.573 1.00 52.81 93 LEU A O 1
ATOM 745 N N . ASN A 1 94 ? 8.132 -14.023 16.023 1.00 44.16 94 ASN A N 1
ATOM 746 C CA . ASN A 1 94 ? 8.918 -15.267 16.125 1.00 44.16 94 ASN A CA 1
ATOM 747 C C . ASN A 1 94 ? 10.444 -15.106 16.340 1.00 44.16 94 ASN A C 1
ATOM 749 O O . ASN A 1 94 ? 11.207 -14.901 15.402 1.00 44.16 94 ASN A O 1
ATOM 753 N N . PHE A 1 95 ? 10.918 -15.428 17.549 1.00 37.66 95 PHE A N 1
ATOM 754 C CA . PHE A 1 95 ? 12.338 -15.515 17.956 1.00 37.66 95 PHE A CA 1
ATOM 755 C C . PHE A 1 95 ? 13.268 -16.351 17.034 1.00 37.66 95 PHE A C 1
ATOM 757 O O . PHE A 1 95 ? 14.486 -16.257 17.145 1.00 37.66 95 PHE A O 1
ATOM 764 N N . ASN A 1 96 ? 12.722 -17.166 16.121 1.00 39.31 96 ASN A N 1
ATOM 765 C CA . ASN A 1 96 ? 13.476 -18.101 15.271 1.00 39.31 96 ASN A CA 1
ATOM 766 C C . ASN A 1 96 ? 13.472 -17.774 13.766 1.00 39.31 96 ASN A C 1
ATOM 768 O O . ASN A 1 96 ? 14.006 -18.560 12.982 1.00 39.31 96 ASN A O 1
ATOM 772 N N . ILE A 1 97 ? 12.865 -16.667 13.331 1.00 39.75 97 ILE A N 1
ATOM 773 C CA . ILE A 1 97 ? 12.972 -16.212 11.939 1.00 39.75 97 ILE A CA 1
ATOM 774 C C . ILE A 1 97 ? 14.024 -15.107 11.926 1.00 39.75 97 ILE A C 1
ATOM 776 O O . ILE A 1 97 ? 13.804 -14.063 12.529 1.00 39.75 97 ILE A O 1
ATOM 780 N N . GLU A 1 98 ? 15.168 -15.323 11.265 1.00 32.97 98 GLU A N 1
ATOM 781 C CA . GLU A 1 98 ? 16.112 -14.223 11.031 1.00 32.97 98 GLU A CA 1
ATOM 782 C C . GLU A 1 98 ? 15.353 -13.065 10.354 1.00 32.97 98 GLU A C 1
ATOM 784 O O . GLU A 1 98 ? 14.777 -13.267 9.275 1.00 32.97 98 GLU A O 1
ATOM 789 N N . PRO A 1 99 ? 15.324 -11.863 10.956 1.00 35.59 99 PRO A N 1
ATOM 790 C CA . PRO A 1 99 ? 14.494 -10.761 10.498 1.00 35.59 99 PRO A CA 1
ATOM 791 C C . PRO A 1 99 ? 15.160 -10.072 9.306 1.00 35.59 99 PRO A C 1
ATOM 793 O O . PRO A 1 99 ? 15.591 -8.933 9.371 1.00 35.59 99 PRO A O 1
ATOM 796 N N . GLN A 1 100 ? 15.284 -10.756 8.172 1.00 36.09 100 GLN A N 1
ATOM 797 C CA . GLN A 1 100 ? 16.048 -10.194 7.056 1.00 36.09 100 GLN A CA 1
ATOM 798 C C . GLN A 1 100 ? 15.274 -9.149 6.227 1.00 36.09 100 GLN A C 1
ATOM 800 O O . GLN A 1 100 ? 15.859 -8.589 5.305 1.00 36.09 100 GLN A O 1
ATOM 805 N N . ARG A 1 101 ? 13.958 -8.928 6.438 1.00 40.34 101 ARG A N 1
ATOM 806 C CA . ARG A 1 101 ? 13.134 -8.188 5.444 1.00 40.34 101 ARG A CA 1
ATOM 807 C C . ARG A 1 101 ? 11.992 -7.291 5.950 1.00 40.34 101 ARG A C 1
ATOM 809 O O . ARG A 1 101 ? 11.478 -6.512 5.153 1.00 40.34 101 ARG A O 1
ATOM 816 N N . VAL A 1 102 ? 11.555 -7.396 7.209 1.00 42.25 102 VAL A N 1
ATOM 817 C CA . VAL A 1 102 ? 10.353 -6.685 7.714 1.00 42.25 102 VAL A CA 1
ATOM 818 C C . VAL A 1 102 ? 10.712 -5.410 8.501 1.00 42.25 102 VAL A C 1
ATOM 820 O O . VAL A 1 102 ? 9.958 -4.436 8.451 1.00 42.25 102 VAL A O 1
ATOM 823 N N . GLU A 1 103 ? 11.891 -5.368 9.129 1.00 45.31 103 GLU A N 1
ATOM 824 C CA . GLU A 1 103 ? 12.304 -4.315 10.074 1.00 45.31 103 GLU A CA 1
ATOM 825 C C . GLU A 1 103 ? 12.424 -2.915 9.434 1.00 45.31 103 GLU A C 1
ATOM 827 O O . GLU A 1 103 ? 11.778 -1.979 9.907 1.00 45.31 103 GLU A O 1
ATOM 832 N N . ASP A 1 104 ? 13.100 -2.763 8.289 1.00 45.31 104 ASP A N 1
ATOM 833 C CA . ASP A 1 104 ? 13.337 -1.438 7.675 1.00 45.31 104 ASP A CA 1
ATOM 834 C C . ASP A 1 104 ? 12.041 -0.731 7.232 1.00 45.31 104 ASP A C 1
ATOM 836 O O . ASP A 1 104 ? 11.877 0.495 7.308 1.00 45.31 104 ASP A O 1
ATOM 840 N N . THR A 1 105 ? 11.067 -1.518 6.766 1.00 48.09 105 THR A N 1
ATOM 841 C CA . THR A 1 105 ? 9.778 -0.980 6.329 1.00 48.09 105 THR A CA 1
ATOM 842 C C . THR A 1 105 ? 8.874 -0.599 7.493 1.00 48.09 105 THR A C 1
ATOM 844 O O . THR A 1 105 ? 8.039 0.285 7.312 1.00 48.09 105 THR A O 1
ATOM 847 N N . LEU A 1 106 ? 9.043 -1.185 8.675 1.00 58.78 106 LEU A N 1
ATOM 848 C CA . LEU A 1 106 ? 8.360 -0.747 9.892 1.00 58.78 106 LEU A CA 1
ATOM 849 C C . LEU A 1 106 ? 9.069 0.464 10.507 1.00 58.78 106 LEU A C 1
ATOM 851 O O . LEU A 1 106 ? 8.407 1.384 10.987 1.00 58.78 106 LEU A O 1
ATOM 855 N N . ASP A 1 107 ? 10.395 0.542 10.407 1.00 64.62 107 ASP A N 1
ATOM 856 C CA . ASP A 1 107 ? 11.185 1.657 10.939 1.00 64.62 107 ASP A CA 1
ATOM 857 C C . ASP A 1 107 ? 10.766 3.008 10.372 1.00 64.62 107 ASP A C 1
ATOM 859 O O . ASP A 1 107 ? 10.524 3.945 11.130 1.00 64.62 107 ASP A O 1
ATOM 863 N N . ILE A 1 108 ? 10.546 3.110 9.061 1.00 66.69 108 ILE A N 1
ATOM 864 C CA . ILE A 1 108 ? 10.063 4.368 8.473 1.00 66.69 108 ILE A CA 1
ATOM 865 C C . ILE A 1 108 ? 8.623 4.707 8.947 1.00 66.69 108 ILE A C 1
ATOM 867 O O . ILE A 1 108 ? 8.290 5.885 9.058 1.00 66.69 108 ILE A O 1
ATOM 871 N N . PHE A 1 109 ? 7.753 3.720 9.242 1.00 75.31 109 PHE A N 1
ATOM 872 C CA . PHE A 1 109 ? 6.418 4.004 9.819 1.00 75.31 109 PHE A CA 1
ATOM 873 C C . PHE A 1 109 ? 6.576 4.610 11.214 1.00 75.31 109 PHE A C 1
ATOM 875 O O . PHE A 1 109 ? 6.025 5.673 11.499 1.00 75.31 109 PHE A O 1
ATOM 882 N N . LYS A 1 110 ? 7.379 3.949 12.056 1.00 79.50 110 LYS A N 1
ATOM 883 C CA . LYS A 1 110 ? 7.657 4.357 13.435 1.00 79.50 110 LYS A CA 1
ATOM 884 C C . LYS A 1 110 ? 8.318 5.733 13.488 1.00 79.50 110 LYS A C 1
ATOM 886 O O . LYS A 1 110 ? 7.901 6.574 14.276 1.00 79.50 110 LYS A O 1
ATOM 891 N N . GLN A 1 111 ? 9.279 6.009 12.606 1.00 77.56 111 GLN A N 1
ATOM 892 C CA . GLN A 1 111 ? 9.899 7.331 12.470 1.00 77.56 111 GLN A CA 1
ATOM 893 C C . GLN A 1 111 ? 8.876 8.408 12.095 1.00 77.56 111 GLN A C 1
ATOM 895 O O . GLN A 1 111 ? 8.894 9.494 12.678 1.00 77.56 111 GLN A O 1
ATOM 900 N N . GLN A 1 112 ? 7.955 8.118 11.171 1.00 79.19 112 GLN A N 1
ATOM 901 C CA . GLN A 1 112 ? 6.920 9.077 10.788 1.00 79.19 112 GLN A CA 1
ATOM 902 C C . GLN A 1 112 ? 5.908 9.320 11.909 1.00 79.19 112 GLN A C 1
ATOM 904 O O . GLN A 1 112 ? 5.564 10.473 12.187 1.00 79.19 112 GLN A O 1
ATOM 909 N N . LEU A 1 113 ? 5.449 8.257 12.572 1.00 86.06 113 LEU A N 1
ATOM 910 C CA . LEU A 1 113 ? 4.557 8.362 13.722 1.00 86.06 113 LEU A CA 1
ATOM 911 C C . LEU A 1 113 ? 5.225 9.158 14.850 1.00 86.06 113 LEU A C 1
ATOM 913 O O . LEU A 1 113 ? 4.638 10.117 15.346 1.00 86.06 113 LEU A O 1
ATOM 917 N N . SER A 1 114 ? 6.482 8.835 15.166 1.00 88.81 114 SER A N 1
ATOM 918 C CA . SER A 1 114 ? 7.311 9.549 16.141 1.00 88.81 114 SER A CA 1
ATOM 919 C C . SER A 1 114 ? 7.438 11.037 15.807 1.00 88.81 114 SER A C 1
ATOM 921 O O . SER A 1 114 ? 7.158 11.889 16.651 1.00 88.81 114 SER A O 1
ATOM 923 N N . SER A 1 115 ? 7.771 11.368 14.555 1.00 86.31 115 SER A N 1
ATOM 924 C CA . SER A 1 115 ? 7.908 12.758 14.093 1.00 86.31 115 SER A CA 1
ATOM 925 C C . SER A 1 115 ? 6.585 13.524 14.177 1.00 86.31 115 SER A C 1
ATOM 927 O O . SER A 1 115 ? 6.554 14.681 14.605 1.00 86.31 115 SER A O 1
ATOM 929 N N . SER A 1 116 ? 5.477 12.878 13.801 1.00 90.00 116 SER A N 1
ATOM 930 C CA . SER A 1 116 ? 4.139 13.484 13.780 1.00 90.00 116 SER A CA 1
ATOM 931 C C . SER A 1 116 ? 3.598 13.727 15.197 1.00 90.00 116 SER A C 1
ATOM 933 O O . SER A 1 116 ? 3.044 14.794 15.472 1.00 90.00 116 SER A O 1
ATOM 935 N N . LEU A 1 117 ? 3.811 12.778 16.116 1.00 92.62 117 LEU A N 1
ATOM 936 C CA . LEU A 1 117 ? 3.481 12.924 17.539 1.00 92.62 117 LEU A CA 1
ATOM 937 C C . LEU A 1 117 ? 4.345 13.997 18.207 1.00 92.62 117 LEU A C 1
ATOM 939 O O . LEU A 1 117 ? 3.805 14.888 18.862 1.00 92.62 117 LEU A O 1
ATOM 943 N N . SER A 1 118 ? 5.659 13.979 17.960 1.00 91.69 118 SER A N 1
ATOM 944 C CA . SER A 1 118 ? 6.601 14.960 18.518 1.00 91.69 118 SER A CA 1
ATOM 945 C C . SER A 1 118 ? 6.252 16.385 18.086 1.00 91.69 118 SER A C 1
ATOM 947 O O . SER A 1 118 ? 6.239 17.300 18.907 1.00 91.69 118 SER A O 1
ATOM 949 N N . SER A 1 119 ? 5.879 16.568 16.813 1.00 90.06 119 SER A N 1
ATOM 950 C CA . SER A 1 119 ? 5.417 17.861 16.277 1.00 90.06 119 SER A CA 1
ATOM 951 C C . SER A 1 119 ? 4.127 18.359 16.939 1.00 90.06 119 SER A C 1
ATOM 953 O O . SER A 1 119 ? 3.845 19.554 16.916 1.00 90.06 119 SER A O 1
ATOM 955 N N . SER A 1 120 ? 3.361 17.453 17.549 1.00 90.94 120 SER A N 1
ATOM 956 C CA . SER A 1 120 ? 2.121 17.746 18.274 1.00 90.94 120 SER A CA 1
ATOM 957 C C . SER A 1 120 ? 2.320 17.808 19.797 1.00 90.94 120 SER A C 1
ATOM 959 O O . SER A 1 120 ? 1.343 17.888 20.536 1.00 90.94 120 SER A O 1
ATOM 961 N N . GLY A 1 121 ? 3.568 17.771 20.284 1.00 91.62 121 GLY A N 1
ATOM 962 C CA . GLY A 1 121 ? 3.890 17.819 21.715 1.00 91.62 121 GLY A CA 1
ATOM 963 C C . GLY A 1 121 ? 3.673 16.500 22.466 1.00 91.62 121 GLY A C 1
ATOM 964 O O . GLY A 1 121 ? 3.589 16.515 23.693 1.00 91.62 121 GLY A O 1
ATOM 965 N N . CYS A 1 122 ? 3.574 15.375 21.753 1.00 95.00 122 CYS A N 1
ATOM 966 C CA . CYS A 1 122 ? 3.410 14.045 22.329 1.00 95.00 122 CYS A CA 1
ATOM 967 C C . CYS A 1 122 ? 4.705 13.235 22.182 1.00 95.00 122 CYS A C 1
ATOM 969 O O . CYS A 1 122 ? 5.206 13.045 21.073 1.00 95.00 122 CYS A O 1
ATOM 971 N N . THR A 1 123 ? 5.251 12.747 23.295 1.00 94.75 123 THR A N 1
ATOM 972 C CA . THR A 1 123 ? 6.454 11.908 23.286 1.00 94.75 123 THR A CA 1
ATOM 973 C C . THR A 1 123 ? 6.101 10.495 22.839 1.00 94.75 123 THR A C 1
ATOM 975 O O . THR A 1 123 ? 5.236 9.851 23.431 1.00 94.75 123 THR A O 1
ATOM 978 N N . PHE A 1 124 ? 6.800 10.001 21.821 1.00 93.25 124 PHE A N 1
ATOM 979 C CA . PHE A 1 124 ? 6.632 8.649 21.303 1.00 93.25 124 PHE A CA 1
ATOM 980 C C . PHE A 1 124 ? 7.645 7.684 21.921 1.00 93.25 124 PHE A C 1
ATOM 982 O O . PHE A 1 124 ? 8.831 7.998 22.031 1.00 93.25 124 PHE A O 1
ATOM 989 N N . THR A 1 125 ? 7.187 6.495 22.291 1.00 89.56 125 THR A N 1
ATOM 990 C CA . THR A 1 125 ? 8.033 5.355 22.663 1.00 89.56 125 THR A CA 1
ATOM 991 C C . THR A 1 125 ? 7.571 4.133 21.880 1.00 89.56 125 THR A C 1
ATOM 993 O O . THR A 1 125 ? 6.379 3.964 21.640 1.00 89.56 125 THR A O 1
ATOM 996 N N . HIS A 1 126 ? 8.514 3.310 21.429 1.00 84.69 126 HIS A N 1
ATOM 997 C CA . HIS A 1 126 ? 8.227 2.043 20.760 1.00 84.69 126 HIS A CA 1
ATOM 998 C C . HIS A 1 126 ? 8.788 0.911 21.603 1.00 84.69 126 HIS A C 1
ATOM 1000 O O . HIS A 1 126 ? 9.946 0.970 22.015 1.00 84.69 126 HIS A O 1
ATOM 1006 N N . GLU A 1 127 ? 7.960 -0.099 21.836 1.00 79.12 127 GLU A N 1
ATOM 1007 C CA . GLU A 1 127 ? 8.322 -1.299 22.574 1.00 79.12 127 GLU A CA 1
ATOM 1008 C C . GLU A 1 127 ? 7.955 -2.530 21.743 1.00 79.12 127 GLU A C 1
ATOM 1010 O O . GLU A 1 127 ? 6.868 -2.614 21.161 1.00 79.12 127 GLU A O 1
ATOM 1015 N N . TYR A 1 128 ? 8.895 -3.473 21.672 1.00 74.50 128 TYR A N 1
ATOM 1016 C CA . TYR A 1 128 ? 8.594 -4.830 21.244 1.00 74.50 128 TYR A CA 1
ATOM 1017 C C . TYR A 1 128 ? 8.157 -5.608 22.469 1.00 74.50 128 TYR A C 1
ATOM 1019 O O . TYR A 1 128 ? 8.919 -5.671 23.433 1.00 74.50 128 TYR A O 1
ATOM 1027 N N . ASN A 1 129 ? 6.981 -6.217 22.402 1.00 66.25 129 ASN A N 1
ATOM 1028 C CA . ASN A 1 129 ? 6.517 -7.074 23.480 1.00 66.25 129 ASN A CA 1
ATOM 1029 C C . ASN A 1 129 ? 6.732 -8.539 23.111 1.00 66.25 129 ASN A C 1
ATOM 1031 O O . ASN A 1 129 ? 6.478 -8.964 21.974 1.00 66.25 129 ASN A O 1
ATOM 1035 N N . LEU A 1 130 ? 7.186 -9.317 24.090 1.00 57.94 130 LEU A N 1
ATOM 1036 C CA . LEU A 1 130 ? 7.104 -10.772 24.024 1.00 57.94 130 LEU A CA 1
ATOM 1037 C C . LEU A 1 130 ? 5.662 -11.229 24.283 1.00 57.94 130 LEU A C 1
ATOM 1039 O O . LEU A 1 130 ? 4.856 -10.514 24.877 1.00 57.94 130 LEU A O 1
ATOM 1043 N N . TRP A 1 131 ? 5.343 -12.442 23.828 1.00 57.56 131 TRP A N 1
ATOM 1044 C CA . TRP A 1 131 ? 3.982 -12.992 23.797 1.00 57.56 131 TRP A CA 1
ATOM 1045 C C . TRP A 1 131 ? 3.283 -13.116 25.165 1.00 57.56 131 TRP A C 1
ATOM 1047 O O . TRP A 1 131 ? 2.100 -13.434 25.202 1.00 57.56 131 TRP A O 1
ATOM 1057 N N . ASP A 1 132 ? 3.996 -12.918 26.273 1.00 57.62 132 ASP A N 1
ATOM 1058 C CA . ASP A 1 132 ? 3.510 -13.030 27.650 1.00 57.62 132 ASP A CA 1
ATOM 1059 C C . ASP A 1 132 ? 3.692 -11.747 28.486 1.00 57.62 132 ASP A C 1
ATOM 1061 O O . ASP A 1 132 ? 3.408 -11.742 29.689 1.00 57.62 132 ASP A O 1
ATOM 1065 N N . GLU A 1 133 ? 4.145 -10.646 27.878 1.00 61.75 133 GLU A N 1
ATOM 1066 C CA . GLU A 1 133 ? 4.411 -9.399 28.595 1.00 61.75 133 GLU A CA 1
ATOM 1067 C C . GLU A 1 133 ? 3.145 -8.564 28.801 1.00 61.75 133 GLU A C 1
ATOM 1069 O O . GLU A 1 133 ? 2.380 -8.282 27.879 1.00 61.75 133 GLU A O 1
ATOM 107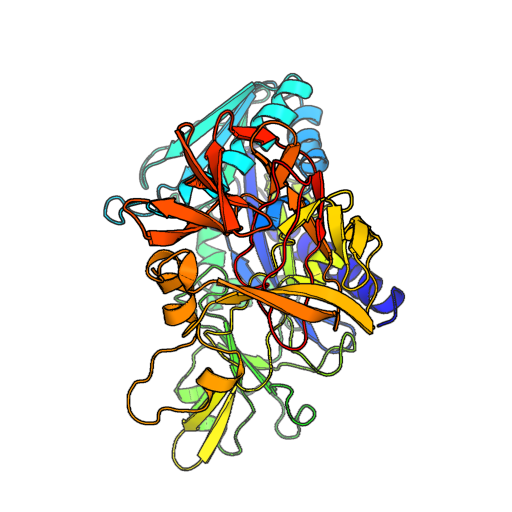4 N N . VAL A 1 134 ? 2.931 -8.124 30.042 1.00 65.81 134 VAL A N 1
ATOM 1075 C CA . VAL A 1 134 ? 1.804 -7.261 30.405 1.00 65.81 134 VAL A CA 1
ATOM 1076 C C . VAL A 1 134 ? 2.024 -5.866 29.824 1.00 65.81 134 VAL A C 1
ATOM 1078 O O . VAL A 1 134 ? 2.951 -5.163 30.223 1.00 65.81 134 VAL A O 1
ATOM 1081 N N . ILE A 1 135 ? 1.130 -5.447 28.927 1.00 69.44 135 ILE A N 1
ATOM 1082 C CA . ILE A 1 135 ? 1.115 -4.081 28.394 1.00 69.44 135 ILE A CA 1
ATOM 1083 C C . ILE A 1 135 ? 0.771 -3.105 29.534 1.00 69.44 135 ILE A C 1
ATOM 1085 O O . ILE A 1 135 ? -0.208 -3.343 30.251 1.00 69.44 135 ILE A O 1
ATOM 1089 N N . PRO A 1 136 ? 1.549 -2.021 29.733 1.00 68.25 136 PRO A N 1
ATOM 1090 C CA . PRO A 1 136 ? 1.283 -1.039 30.777 1.00 68.25 136 PRO A CA 1
ATOM 1091 C C . PRO A 1 136 ? -0.141 -0.485 30.707 1.00 68.25 136 PRO A C 1
ATOM 1093 O O . PRO A 1 136 ? -0.667 -0.211 29.629 1.00 68.25 136 PRO A O 1
ATOM 1096 N N . THR A 1 137 ? -0.763 -0.276 31.868 1.00 76.62 137 THR A N 1
ATOM 1097 C CA . THR A 1 137 ? -2.092 0.337 31.933 1.00 76.62 137 THR A CA 1
ATOM 1098 C C . THR A 1 137 ? -2.020 1.781 31.421 1.00 76.62 137 THR A C 1
ATOM 1100 O O . THR A 1 137 ? -1.221 2.566 31.949 1.00 76.62 137 THR A O 1
ATOM 1103 N N . PRO A 1 138 ? -2.837 2.162 30.426 1.00 84.69 138 PRO A N 1
ATOM 1104 C CA . PRO A 1 138 ? -2.882 3.533 29.937 1.00 84.69 138 PRO A CA 1
ATOM 1105 C C . PRO A 1 138 ? -3.403 4.498 31.016 1.00 84.69 138 PRO A C 1
ATOM 1107 O O . PRO A 1 138 ? -3.928 4.102 32.059 1.00 84.69 138 PRO A O 1
ATOM 1110 N N . SER A 1 139 ? -3.233 5.800 30.791 1.00 88.62 139 SER A N 1
ATOM 1111 C CA . SER A 1 139 ? -3.692 6.840 31.722 1.00 88.62 139 SER A CA 1
ATOM 1112 C C . SER A 1 139 ? -4.161 8.079 30.970 1.00 88.62 139 SER A C 1
ATOM 1114 O O . SER A 1 139 ? -3.912 8.221 29.777 1.00 88.62 139 SER A O 1
ATOM 1116 N N . SER A 1 140 ? -4.749 9.046 31.674 1.00 90.06 140 SER A N 1
ATOM 1117 C CA . SER A 1 140 ? -5.214 10.298 31.060 1.00 90.06 140 SER A CA 1
ATOM 1118 C C . SER A 1 140 ? -4.120 11.090 30.325 1.00 90.06 140 SER A C 1
ATOM 1120 O O . SER A 1 140 ? -4.430 11.972 29.533 1.00 90.06 140 SER A O 1
ATOM 1122 N N . THR A 1 141 ? -2.837 10.817 30.594 1.00 91.94 141 THR A N 1
ATOM 1123 C CA . THR A 1 141 ? -1.688 11.447 29.916 1.00 91.94 141 THR A CA 1
ATOM 1124 C C . THR A 1 141 ? -0.900 10.485 29.024 1.00 91.94 141 THR A C 1
ATOM 1126 O O . THR A 1 141 ? 0.024 10.920 28.332 1.00 91.94 141 THR A O 1
ATOM 1129 N N . HIS A 1 142 ? -1.234 9.193 29.041 1.00 92.94 142 HIS A N 1
ATOM 1130 C CA . HIS A 1 142 ? -0.499 8.135 28.355 1.00 92.94 142 HIS A CA 1
ATOM 1131 C C . HIS A 1 142 ? -1.426 7.281 27.497 1.00 92.94 142 HIS A C 1
ATOM 1133 O O . HIS A 1 142 ? -2.275 6.573 28.036 1.00 92.94 142 HIS A O 1
ATOM 1139 N N . TYR A 1 143 ? -1.228 7.331 26.180 1.00 93.19 143 TYR A N 1
ATOM 1140 C CA . TYR A 1 143 ? -1.967 6.509 25.231 1.00 93.19 143 TYR A CA 1
ATOM 1141 C C . TYR A 1 143 ? -1.197 5.234 24.880 1.00 93.19 143 TYR A C 1
ATOM 1143 O O . TYR A 1 143 ? -0.003 5.289 24.577 1.00 93.19 143 TYR A O 1
ATOM 1151 N N . VAL A 1 144 ? -1.900 4.105 24.854 1.00 90.25 144 VAL A N 1
ATOM 1152 C CA . VAL A 1 144 ? -1.354 2.811 24.424 1.00 90.25 144 VAL A CA 1
ATOM 1153 C C . VAL A 1 144 ? -1.881 2.497 23.026 1.00 90.25 144 VAL A C 1
ATOM 1155 O O . VAL A 1 144 ? -3.073 2.252 22.837 1.00 90.25 144 VAL A O 1
ATOM 1158 N N . LEU A 1 145 ? -0.987 2.508 22.037 1.00 89.81 145 LEU A N 1
ATOM 1159 C CA . LEU A 1 145 ? -1.287 2.137 20.655 1.00 89.81 145 LEU A CA 1
ATOM 1160 C C . LEU A 1 145 ? -0.732 0.742 20.367 1.00 89.81 145 LEU A C 1
ATOM 1162 O O . LEU A 1 145 ? 0.441 0.488 20.623 1.00 89.81 145 LEU A O 1
ATOM 1166 N N . ARG A 1 146 ? -1.542 -0.145 19.791 1.00 84.19 146 ARG A N 1
ATOM 1167 C CA . ARG A 1 146 ? -1.148 -1.535 19.511 1.00 84.19 146 ARG A CA 1
ATOM 1168 C C . ARG A 1 146 ? -1.218 -1.873 18.019 1.00 84.19 146 ARG A C 1
ATOM 1170 O O . ARG A 1 146 ? -2.098 -1.384 17.302 1.00 84.19 146 ARG A O 1
ATOM 1177 N N . GLN A 1 147 ? -0.315 -2.742 17.573 1.00 80.00 147 GLN A N 1
ATOM 1178 C CA . GLN A 1 147 ? -0.382 -3.467 16.301 1.00 80.00 147 GLN A CA 1
ATOM 1179 C C . GLN A 1 147 ? 0.201 -4.868 16.507 1.00 80.00 147 GLN A C 1
ATOM 1181 O O . GLN A 1 147 ? 1.312 -4.996 17.012 1.00 80.00 147 GLN A O 1
ATOM 1186 N N . GLY A 1 148 ? -0.473 -5.902 16.016 1.00 67.56 148 GLY A N 1
ATOM 1187 C CA . GLY A 1 148 ? 0.036 -7.270 16.102 1.00 67.56 148 GLY A CA 1
ATOM 1188 C C . GLY A 1 148 ? -0.760 -8.167 17.042 1.00 67.56 148 GLY A C 1
ATOM 1189 O O . GLY A 1 148 ? -1.784 -7.768 17.586 1.00 67.56 148 GLY A O 1
ATOM 1190 N N . HIS A 1 149 ? -0.304 -9.416 17.101 1.00 59.91 149 HIS A N 1
ATOM 1191 C CA . HIS A 1 149 ? -0.910 -10.548 17.790 1.00 59.91 149 HIS A CA 1
ATOM 1192 C C . HIS A 1 149 ? -0.011 -11.054 18.930 1.00 59.91 149 HIS A C 1
ATOM 1194 O O . HIS A 1 149 ? 1.131 -11.416 18.630 1.00 59.91 149 HIS A O 1
ATOM 1200 N N . SER A 1 150 ? -0.551 -11.199 20.159 1.00 49.66 150 SER A N 1
ATOM 1201 C CA . SER A 1 150 ? -0.338 -12.355 21.077 1.00 49.66 150 SER A CA 1
ATOM 1202 C C . SER A 1 150 ? -0.966 -12.212 22.473 1.00 49.66 150 SER A C 1
ATOM 1204 O O . SER A 1 150 ? -1.236 -13.226 23.112 1.00 49.66 150 SER A O 1
ATOM 1206 N N . ASN A 1 151 ? -1.285 -11.005 22.942 1.00 51.41 151 ASN A N 1
ATOM 1207 C CA . ASN A 1 151 ? -1.985 -10.835 24.221 1.00 51.41 151 ASN A CA 1
ATOM 1208 C C . ASN A 1 151 ? -3.501 -10.825 24.026 1.00 51.41 151 ASN A C 1
ATOM 1210 O O . ASN A 1 151 ? -4.082 -9.761 24.193 1.00 51.41 151 ASN A O 1
ATOM 1214 N N . TYR A 1 152 ? -4.094 -11.973 23.652 1.00 59.34 152 TYR A N 1
ATOM 1215 C CA . TYR A 1 152 ? -5.540 -12.257 23.520 1.00 59.34 152 TYR A CA 1
ATOM 1216 C C . TYR A 1 152 ? -6.460 -11.048 23.739 1.00 59.34 152 TYR A C 1
ATOM 1218 O O . TYR A 1 152 ? -7.259 -11.030 24.683 1.00 59.34 152 TYR A O 1
ATOM 1226 N N . HIS A 1 153 ? -6.365 -10.021 22.888 1.00 71.06 153 HIS A N 1
ATOM 1227 C CA . HIS A 1 153 ? -7.299 -8.927 23.007 1.00 71.06 153 HIS A CA 1
ATOM 1228 C C . HIS A 1 153 ? -8.646 -9.531 22.635 1.00 71.06 153 HIS A C 1
ATOM 1230 O O . HIS A 1 153 ? -8.734 -10.368 21.733 1.00 71.06 153 HIS A O 1
ATOM 1236 N N . ASN A 1 154 ? -9.722 -9.141 23.310 1.00 74.31 154 ASN A N 1
ATOM 1237 C CA . ASN A 1 154 ? -11.021 -9.779 23.076 1.00 74.31 154 ASN A CA 1
ATOM 1238 C C . ASN A 1 154 ? -11.489 -9.637 21.610 1.00 74.31 154 ASN A C 1
ATOM 1240 O O . ASN A 1 154 ? -12.330 -10.405 21.147 1.00 74.31 154 ASN A O 1
ATOM 1244 N N . VAL A 1 155 ? -10.925 -8.678 20.867 1.00 78.06 155 VAL A N 1
ATOM 1245 C CA . VAL A 1 155 ? -11.120 -8.528 19.416 1.00 78.06 155 VAL A CA 1
ATOM 1246 C C . VAL A 1 155 ? -10.279 -9.518 18.596 1.00 78.06 155 VAL A C 1
ATOM 1248 O O . VAL A 1 155 ? -10.763 -10.004 17.574 1.00 78.06 155 VAL A O 1
ATOM 1251 N N . ASP A 1 156 ? -9.066 -9.861 19.033 1.00 73.75 156 ASP A N 1
ATOM 1252 C CA . ASP A 1 156 ? -8.145 -10.761 18.316 1.00 73.75 156 ASP A CA 1
ATOM 1253 C C . ASP A 1 156 ? -8.726 -12.164 18.195 1.00 73.75 156 ASP A C 1
ATOM 1255 O O . ASP A 1 156 ? -8.804 -12.705 17.093 1.00 73.75 156 ASP A O 1
ATOM 1259 N N . ILE A 1 157 ? -9.268 -12.692 19.298 1.00 71.88 157 ILE A N 1
ATOM 1260 C CA . ILE A 1 157 ? -9.928 -14.008 19.347 1.00 71.88 157 ILE A CA 1
ATOM 1261 C C . ILE A 1 157 ? -11.023 -14.115 18.277 1.00 71.88 157 ILE A C 1
ATOM 1263 O O . ILE A 1 157 ? -11.231 -15.169 17.669 1.00 71.88 157 ILE A O 1
ATOM 1267 N N . LEU A 1 158 ? -11.750 -13.017 18.049 1.00 78.31 158 LEU A N 1
ATOM 1268 C CA . LEU A 1 158 ? -12.800 -12.978 17.040 1.00 78.31 158 LEU A CA 1
ATOM 1269 C C . LEU A 1 158 ? -12.216 -12.963 15.628 1.00 78.31 158 LEU A C 1
ATOM 1271 O O . LEU A 1 158 ? -12.812 -13.575 14.750 1.00 78.31 158 LEU A O 1
ATOM 1275 N N . CYS A 1 159 ? -11.082 -12.296 15.411 1.00 76.12 159 CYS A N 1
ATOM 1276 C CA . CYS A 1 159 ? -10.453 -12.142 14.099 1.00 76.12 159 CYS A CA 1
ATOM 1277 C C . CYS A 1 159 ? -9.646 -13.378 13.661 1.00 76.12 159 CYS A C 1
ATOM 1279 O O . CYS A 1 159 ? -9.658 -13.706 12.476 1.00 76.12 159 CYS A O 1
ATOM 1281 N N . GLU A 1 160 ? -9.019 -14.106 14.591 1.00 72.44 160 GLU A N 1
ATOM 1282 C CA . GLU A 1 160 ? -8.238 -15.327 14.313 1.00 72.44 160 GLU A CA 1
ATOM 1283 C C . GLU A 1 160 ? -9.091 -16.465 13.730 1.00 72.44 160 GLU A C 1
ATOM 1285 O O . GLU A 1 160 ? -8.634 -17.264 12.911 1.00 72.44 160 GLU A O 1
ATOM 1290 N N . ASN A 1 161 ? -10.360 -16.560 14.138 1.00 76.88 161 ASN A N 1
ATOM 1291 C CA . ASN A 1 161 ? -11.261 -17.600 13.660 1.00 76.88 161 ASN A CA 1
ATOM 1292 C C . ASN A 1 161 ? -12.330 -17.024 12.731 1.00 76.88 161 ASN A C 1
ATOM 1294 O O . ASN A 1 161 ? -13.356 -16.503 13.169 1.00 76.88 161 ASN A O 1
ATOM 1298 N N . LYS A 1 162 ? -12.150 -17.232 11.422 1.00 78.12 162 LYS A N 1
ATOM 1299 C CA . LYS A 1 162 ? -13.063 -16.719 10.389 1.00 78.12 162 LYS A CA 1
ATOM 1300 C C . LYS A 1 162 ? -14.529 -17.154 10.559 1.00 78.12 162 LYS A C 1
ATOM 1302 O O . LYS A 1 162 ? -15.421 -16.382 10.211 1.00 78.12 162 LYS A O 1
ATOM 1307 N N . THR A 1 163 ? -14.815 -18.342 11.104 1.00 81.44 163 THR A N 1
ATOM 1308 C CA . THR A 1 163 ? -16.207 -18.758 11.377 1.00 81.44 163 THR A CA 1
ATOM 1309 C C . THR A 1 163 ? -16.794 -17.921 12.506 1.00 81.44 163 THR A C 1
ATOM 1311 O O . THR A 1 163 ? -17.905 -17.410 12.374 1.00 81.44 163 THR A O 1
ATOM 1314 N N . ILE A 1 164 ? -16.044 -17.753 13.599 1.00 84.56 164 ILE A N 1
ATOM 1315 C CA . ILE A 1 164 ? -16.467 -16.936 14.741 1.00 84.56 164 ILE A CA 1
ATOM 1316 C C . ILE A 1 164 ? -16.661 -15.486 14.293 1.00 84.56 164 ILE A C 1
ATOM 1318 O O . ILE A 1 164 ? -17.734 -14.927 14.524 1.00 84.56 164 ILE A O 1
ATOM 1322 N N . PHE A 1 165 ? -15.689 -14.924 13.567 1.00 86.62 165 PHE A N 1
ATOM 1323 C CA . PHE A 1 165 ? -15.772 -13.586 12.989 1.00 86.62 165 PHE A CA 1
ATOM 1324 C C . PHE A 1 165 ? -17.036 -13.406 12.148 1.00 86.62 165 PHE A C 1
ATOM 1326 O O . PHE A 1 165 ? -17.836 -12.499 12.382 1.00 86.62 165 PHE A O 1
ATOM 1333 N N . ARG A 1 166 ? -17.251 -14.301 11.175 1.00 88.00 166 ARG A N 1
ATOM 1334 C CA . ARG A 1 166 ? -18.389 -14.212 10.260 1.00 88.00 166 ARG A CA 1
ATOM 1335 C C . ARG A 1 166 ? -19.710 -14.296 11.011 1.00 88.00 166 ARG A C 1
ATOM 1337 O O . ARG A 1 166 ? -20.598 -13.492 10.738 1.00 88.00 166 ARG A O 1
ATOM 1344 N N . ASN A 1 167 ? -19.838 -15.229 11.953 1.00 89.88 167 ASN A N 1
ATOM 1345 C CA . ASN A 1 167 ? -21.049 -15.384 12.757 1.00 89.88 167 ASN A CA 1
ATOM 1346 C C . ASN A 1 167 ? -21.320 -14.137 13.604 1.00 89.88 167 ASN A C 1
ATOM 1348 O O . ASN A 1 167 ? -22.457 -13.672 13.656 1.00 89.88 167 ASN A O 1
ATOM 1352 N N . PHE A 1 168 ? -20.280 -13.564 14.214 1.00 91.62 168 PHE A N 1
ATOM 1353 C CA . PHE A 1 168 ? -20.385 -12.346 15.013 1.00 91.62 168 PHE A CA 1
ATOM 1354 C C . PHE A 1 168 ? -20.862 -11.147 14.180 1.00 91.62 168 PHE A C 1
ATOM 1356 O O . PHE A 1 168 ? -21.847 -10.489 14.530 1.00 91.62 168 PHE A O 1
ATOM 1363 N N . ILE A 1 169 ? -20.211 -10.898 13.039 1.00 93.81 169 ILE A N 1
ATOM 1364 C CA . ILE A 1 169 ? -20.591 -9.810 12.133 1.00 93.81 169 ILE A CA 1
ATOM 1365 C C . ILE A 1 169 ? -21.988 -10.053 11.555 1.00 93.81 169 ILE A C 1
ATOM 1367 O O . ILE A 1 169 ? -22.791 -9.129 11.515 1.00 93.81 169 ILE A O 1
ATOM 1371 N N . THR A 1 170 ? -22.321 -11.288 11.176 1.00 92.94 170 THR A N 1
ATOM 1372 C CA . THR A 1 170 ? -23.653 -11.643 10.660 1.00 92.94 170 THR A CA 1
ATOM 1373 C C . THR A 1 170 ? -24.743 -11.392 11.700 1.00 92.94 170 THR A C 1
ATOM 1375 O O . THR A 1 170 ? -25.774 -10.810 11.375 1.00 92.94 170 THR A O 1
ATOM 1378 N N . GLY A 1 171 ? -24.511 -11.772 12.960 1.00 94.56 171 GLY A N 1
ATOM 1379 C CA . GLY A 1 171 ? -25.454 -11.526 14.051 1.00 94.56 171 GLY A CA 1
ATOM 1380 C C . GLY A 1 171 ? -25.657 -10.040 14.365 1.00 94.56 171 GLY A C 1
ATOM 1381 O O . GLY A 1 171 ? -26.713 -9.672 14.874 1.00 94.56 171 GLY A O 1
ATOM 1382 N N . SER A 1 172 ? -24.675 -9.194 14.038 1.00 94.00 172 SER A N 1
ATOM 1383 C CA . SER A 1 172 ? -24.692 -7.761 14.364 1.00 94.00 172 SER A CA 1
ATOM 1384 C C . SER A 1 172 ? -25.124 -6.863 13.198 1.00 94.00 172 SER A C 1
ATOM 1386 O O . SER A 1 172 ? -25.836 -5.885 13.408 1.00 94.00 172 SER A O 1
ATOM 1388 N N . LEU A 1 173 ? -24.688 -7.173 11.974 1.00 94.88 173 LEU A N 1
ATOM 1389 C CA . LEU A 1 173 ? -24.852 -6.345 10.768 1.00 94.88 173 LEU A CA 1
ATOM 1390 C C . LEU A 1 173 ? -25.576 -7.070 9.618 1.00 94.88 173 LEU A C 1
ATOM 1392 O O . LEU A 1 173 ? -25.886 -6.440 8.607 1.00 94.88 173 LEU A O 1
ATOM 1396 N N . GLY A 1 174 ? -25.866 -8.367 9.761 1.00 92.31 174 GLY A N 1
ATOM 1397 C CA . GLY A 1 174 ? -26.560 -9.183 8.761 1.00 92.31 174 GLY A CA 1
ATOM 1398 C C . GLY A 1 174 ? -25.640 -9.896 7.762 1.00 92.31 174 GLY A C 1
ATOM 1399 O O . GLY A 1 174 ? -24.464 -9.570 7.602 1.00 92.31 174 GLY A O 1
ATOM 1400 N N . GLU A 1 175 ? -26.196 -10.890 7.061 1.00 88.06 175 GLU A N 1
ATOM 1401 C CA . GLU A 1 175 ? -25.461 -11.719 6.087 1.00 88.06 175 GLU A CA 1
ATOM 1402 C C . GLU A 1 175 ? -24.974 -10.927 4.864 1.00 88.06 175 GLU A C 1
ATOM 1404 O O . GLU A 1 175 ? -23.941 -11.258 4.279 1.00 88.06 175 GLU A O 1
ATOM 1409 N N . ASP A 1 176 ? -25.657 -9.830 4.518 1.00 89.19 176 ASP A N 1
ATOM 1410 C CA . ASP A 1 176 ? -25.322 -8.961 3.384 1.00 89.19 176 ASP A CA 1
ATOM 1411 C C . ASP A 1 176 ? -23.970 -8.249 3.521 1.00 89.19 176 ASP A C 1
ATOM 1413 O O . ASP A 1 176 ? -23.498 -7.602 2.578 1.00 89.19 176 ASP A O 1
ATOM 1417 N N . PHE A 1 177 ? -23.313 -8.360 4.671 1.00 92.56 177 PHE A N 1
ATOM 1418 C CA . PHE A 1 177 ? -21.958 -7.863 4.851 1.00 92.56 177 PHE A CA 1
ATOM 1419 C C . PHE A 1 177 ? -20.898 -8.734 4.173 1.00 92.56 177 PHE A C 1
ATOM 1421 O O . PHE A 1 177 ? -19.835 -8.232 3.798 1.00 92.56 177 PHE A O 1
ATOM 1428 N N . PHE A 1 178 ? -21.214 -10.007 3.946 1.00 92.00 178 PHE A N 1
ATOM 1429 C CA . PHE A 1 178 ? -20.321 -10.981 3.341 1.00 92.00 178 PHE A CA 1
ATOM 1430 C C . PHE A 1 178 ? -20.784 -11.398 1.938 1.00 92.00 178 PHE A C 1
ATOM 1432 O O . PHE A 1 178 ? -21.950 -11.202 1.570 1.00 92.00 178 PHE A O 1
ATOM 1439 N N . PRO A 1 179 ? -19.887 -11.972 1.120 1.00 90.44 179 PRO A N 1
ATOM 1440 C CA . PRO A 1 179 ? -20.291 -12.619 -0.118 1.00 90.44 179 PRO A CA 1
ATOM 1441 C C . PRO A 1 179 ? -21.081 -13.896 0.191 1.00 90.44 179 PRO A C 1
ATOM 1443 O O . PRO A 1 179 ? -20.953 -14.474 1.279 1.00 90.44 179 PRO A O 1
ATOM 1446 N N . ALA A 1 180 ? -21.867 -14.369 -0.778 1.00 88.25 180 ALA A N 1
ATOM 1447 C CA . ALA A 1 180 ? -22.476 -15.690 -0.680 1.00 88.25 180 ALA A CA 1
ATOM 1448 C C . ALA A 1 180 ? -21.374 -16.747 -0.506 1.00 88.25 180 ALA A C 1
ATOM 1450 O O . ALA A 1 180 ? -20.336 -16.678 -1.161 1.00 88.25 180 ALA A O 1
ATOM 1451 N N . PHE A 1 181 ? -21.588 -17.705 0.390 1.00 86.38 181 PHE A N 1
ATOM 1452 C CA . PHE A 1 181 ? -20.580 -18.682 0.801 1.00 86.38 181 PHE A CA 1
ATOM 1453 C C . PHE A 1 181 ? -21.119 -20.105 0.656 1.00 86.38 181 PHE A C 1
ATOM 1455 O O . PHE A 1 181 ? -22.299 -20.359 0.923 1.00 86.38 181 PHE A O 1
ATOM 1462 N N . GLY A 1 182 ? -20.245 -21.038 0.270 1.00 79.94 182 GLY A N 1
ATOM 1463 C CA . GLY A 1 182 ? -20.573 -22.462 0.211 1.00 79.94 182 GLY A CA 1
ATOM 1464 C C . GLY A 1 182 ? -21.789 -22.740 -0.678 1.00 79.94 182 GLY A C 1
ATOM 1465 O O . GLY A 1 182 ? -21.877 -22.238 -1.798 1.00 79.94 182 GLY A O 1
ATOM 1466 N N . SER A 1 183 ? -22.759 -23.499 -0.162 1.00 77.00 183 SER A N 1
ATOM 1467 C CA . SER A 1 183 ? -23.977 -23.884 -0.893 1.00 77.00 183 SER A CA 1
ATOM 1468 C C . SER A 1 183 ? -24.914 -22.725 -1.247 1.00 77.00 183 SER A C 1
ATOM 1470 O O . SER A 1 183 ? -25.825 -22.921 -2.047 1.00 77.00 183 SER A O 1
ATOM 1472 N N . ASN A 1 184 ? -24.713 -21.533 -0.675 1.00 84.06 184 ASN A N 1
ATOM 1473 C CA . ASN A 1 184 ? -25.527 -20.353 -0.983 1.00 84.06 184 ASN A CA 1
ATOM 1474 C C . ASN A 1 184 ? -25.061 -19.629 -2.258 1.00 84.06 184 ASN A C 1
ATOM 1476 O O . ASN A 1 184 ? -25.726 -18.701 -2.714 1.00 84.06 184 ASN A O 1
ATOM 1480 N N . ILE A 1 185 ? -23.933 -20.038 -2.849 1.00 83.81 185 ILE A N 1
ATOM 1481 C CA . ILE A 1 185 ? -23.475 -19.507 -4.137 1.00 83.81 185 ILE A CA 1
ATOM 1482 C C . ILE A 1 185 ? -24.377 -20.058 -5.250 1.00 83.81 185 ILE A C 1
ATOM 1484 O O . ILE A 1 185 ? -24.503 -21.271 -5.436 1.00 83.81 185 ILE A O 1
ATOM 1488 N N . SER A 1 186 ? -25.002 -19.149 -6.002 1.00 78.19 186 SER A N 1
ATOM 1489 C CA . SER A 1 186 ? -25.971 -19.489 -7.050 1.00 78.19 186 SER A CA 1
ATOM 1490 C C . SER A 1 186 ? -25.401 -20.437 -8.099 1.00 78.19 186 SER A C 1
ATOM 1492 O O . SER A 1 186 ? -24.232 -20.357 -8.484 1.00 78.19 186 SER A O 1
ATOM 1494 N N . SER A 1 187 ? -26.254 -21.331 -8.613 1.00 71.44 187 SER A N 1
ATOM 1495 C CA . SER A 1 187 ? -25.851 -22.280 -9.638 1.00 71.44 187 SER A CA 1
ATOM 1496 C C . SER A 1 187 ? -25.845 -21.809 -11.069 1.00 71.44 187 SER A C 1
ATOM 1498 O O . SER A 1 187 ? -25.180 -22.414 -11.904 1.00 71.44 187 SER A O 1
ATOM 1500 N N . SER A 1 188 ? -26.517 -20.712 -11.338 1.00 71.69 188 SER A N 1
ATOM 1501 C CA . SER A 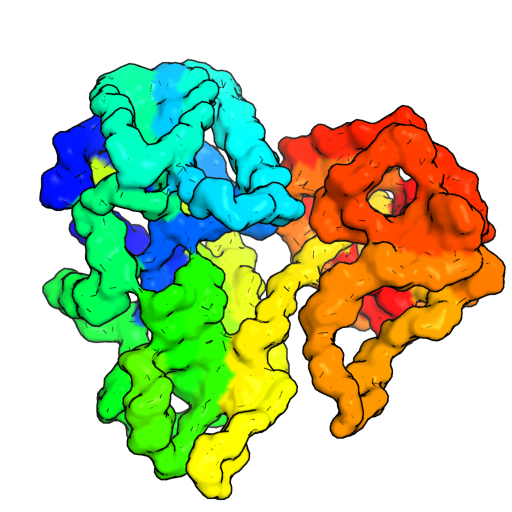1 188 ? -26.569 -20.104 -12.658 1.00 71.69 188 SER A CA 1
ATOM 1502 C C . SER A 1 188 ? -25.635 -18.902 -12.784 1.00 71.69 188 SER A C 1
ATOM 1504 O O . SER A 1 188 ? -25.773 -18.136 -13.730 1.00 71.69 188 SER A O 1
ATOM 1506 N N . PHE A 1 189 ? -24.762 -18.678 -11.800 1.00 71.75 189 PHE A N 1
ATOM 1507 C CA . PHE A 1 189 ? -23.866 -17.534 -11.779 1.00 71.75 189 PHE A CA 1
ATOM 1508 C C . PHE A 1 189 ? -22.552 -17.854 -12.495 1.00 71.75 189 PHE A C 1
ATOM 1510 O O . PHE A 1 189 ? -21.932 -18.876 -12.211 1.00 71.75 189 PHE A O 1
ATOM 1517 N N . SER A 1 190 ? -22.151 -16.961 -13.397 1.00 71.06 190 SER A N 1
ATOM 1518 C CA . SER A 1 190 ? -20.833 -16.939 -14.029 1.00 71.06 190 SER A CA 1
ATOM 1519 C C . SER A 1 190 ? -20.483 -15.495 -14.377 1.00 71.06 190 SER A C 1
ATOM 1521 O O . SER A 1 190 ? -21.299 -14.805 -15.003 1.00 71.06 190 SER A O 1
ATOM 1523 N N . ASN A 1 191 ? -19.292 -15.048 -14.005 1.00 80.56 191 ASN A N 1
ATOM 1524 C CA . ASN A 1 191 ? -18.726 -13.807 -14.511 1.00 80.56 191 ASN A CA 1
ATOM 1525 C C . ASN A 1 191 ? -18.320 -13.958 -15.993 1.00 80.56 191 ASN A C 1
ATOM 1527 O O . ASN A 1 191 ? -18.321 -15.066 -16.544 1.00 80.56 191 ASN A O 1
ATOM 1531 N N . PRO A 1 192 ? -18.008 -12.850 -16.689 1.00 76.50 192 PRO A N 1
ATOM 1532 C CA . PRO A 1 192 ? -17.451 -12.916 -18.034 1.00 76.50 192 PRO A CA 1
ATOM 1533 C C . PRO A 1 192 ? -16.133 -13.700 -18.092 1.00 76.50 192 PRO A C 1
ATOM 1535 O O . PRO A 1 192 ? -15.438 -13.884 -17.096 1.00 76.50 192 PRO A O 1
ATOM 1538 N N . THR A 1 193 ? -15.748 -14.130 -19.294 1.00 71.19 193 THR A N 1
ATOM 1539 C CA . THR A 1 193 ? -14.482 -14.839 -19.521 1.00 71.19 193 THR A CA 1
ATOM 1540 C C . THR A 1 193 ? -13.283 -14.039 -18.994 1.00 71.19 193 THR A C 1
ATOM 1542 O O . THR A 1 193 ? -13.153 -12.855 -19.301 1.00 71.19 193 THR A O 1
ATOM 1545 N N . ASN A 1 194 ? -12.370 -14.714 -18.283 1.00 66.69 194 ASN A N 1
ATOM 1546 C CA . ASN A 1 194 ? -11.189 -14.150 -17.606 1.00 66.69 194 ASN A CA 1
ATOM 1547 C C . ASN A 1 194 ? -11.483 -13.319 -16.345 1.00 66.69 194 ASN A C 1
ATOM 1549 O O . ASN A 1 194 ? -10.600 -12.595 -15.876 1.00 66.69 194 ASN A O 1
ATOM 1553 N N . VAL A 1 195 ? -12.687 -13.430 -15.784 1.00 73.88 195 VAL A N 1
ATOM 1554 C CA . VAL A 1 195 ? -13.022 -12.901 -14.463 1.00 73.88 195 VAL A CA 1
ATOM 1555 C C . VAL A 1 195 ? -13.369 -14.085 -13.557 1.00 73.88 195 VAL A C 1
ATOM 1557 O O . VAL A 1 195 ? -14.247 -14.863 -13.918 1.00 73.88 195 VAL A O 1
ATOM 1560 N N . PRO A 1 196 ? -12.715 -14.234 -12.391 1.00 79.62 196 PRO A N 1
ATOM 1561 C CA . PRO A 1 196 ? -12.954 -15.371 -11.509 1.00 79.62 196 PRO A CA 1
ATOM 1562 C C . PRO A 1 196 ? -14.382 -15.365 -10.977 1.00 79.62 196 PRO A C 1
ATOM 1564 O O . PRO A 1 196 ? -14.943 -14.305 -10.730 1.00 79.62 196 PRO A O 1
ATOM 1567 N N . ASP A 1 197 ? -14.955 -16.530 -10.709 1.00 81.94 197 ASP A N 1
ATOM 1568 C CA . ASP A 1 197 ? -16.307 -16.631 -10.144 1.00 81.94 197 ASP A CA 1
ATOM 1569 C C . ASP A 1 197 ? -16.318 -16.688 -8.620 1.00 81.94 197 ASP A C 1
ATOM 1571 O O . ASP A 1 197 ? -17.312 -16.334 -7.979 1.00 81.94 197 ASP A O 1
ATOM 1575 N N . VAL A 1 198 ? -15.230 -17.174 -8.023 1.00 85.06 198 VAL A N 1
ATOM 1576 C CA . VAL A 1 198 ? -15.115 -17.337 -6.577 1.00 85.06 198 VAL A CA 1
ATOM 1577 C C . VAL A 1 198 ? -13.763 -16.872 -6.069 1.00 85.06 198 VAL A C 1
ATOM 1579 O O . VAL A 1 198 ? -12.738 -16.947 -6.749 1.00 85.06 198 VAL A O 1
ATOM 1582 N N . VAL A 1 199 ? -13.781 -16.428 -4.821 1.00 83.25 199 VAL A N 1
ATOM 1583 C CA . VAL A 1 199 ? -12.607 -16.191 -4.000 1.00 83.25 199 VAL A CA 1
ATOM 1584 C C . VAL A 1 199 ? -12.543 -17.265 -2.916 1.00 83.25 199 VAL A C 1
ATOM 1586 O O . VAL A 1 199 ? -13.523 -17.555 -2.233 1.00 83.25 199 VAL A O 1
ATOM 1589 N N . ILE A 1 200 ? -11.383 -17.892 -2.782 1.00 80.00 200 ILE A N 1
ATOM 1590 C CA . ILE A 1 200 ? -11.076 -18.910 -1.789 1.00 80.00 200 ILE A CA 1
ATOM 1591 C C . ILE A 1 200 ? -10.154 -18.297 -0.744 1.00 80.00 200 ILE A C 1
ATOM 1593 O O . ILE A 1 200 ? -9.101 -17.751 -1.090 1.00 80.00 200 ILE A O 1
ATOM 1597 N N . LYS A 1 201 ? -10.522 -18.436 0.533 1.00 76.06 201 LYS A N 1
ATOM 1598 C CA . LYS A 1 201 ? -9.691 -18.030 1.667 1.00 76.06 201 LYS A CA 1
ATOM 1599 C C . LYS A 1 201 ? -9.181 -19.229 2.462 1.00 76.06 201 LYS A C 1
ATOM 1601 O O . LYS A 1 201 ? -9.959 -20.027 2.982 1.00 76.06 201 LYS A O 1
ATOM 1606 N N . ASP A 1 202 ? -7.865 -19.298 2.612 1.00 71.31 202 ASP A N 1
ATOM 1607 C CA . ASP A 1 202 ? -7.191 -20.101 3.625 1.00 71.31 202 ASP A CA 1
ATOM 1608 C C . ASP A 1 202 ? -7.313 -19.397 4.993 1.00 71.31 202 ASP A C 1
ATOM 1610 O O . ASP A 1 202 ? -6.818 -18.274 5.152 1.00 71.31 202 ASP A O 1
ATOM 1614 N N . PRO A 1 203 ? -8.000 -20.004 5.976 1.00 65.69 203 PRO A N 1
ATOM 1615 C CA . PRO A 1 203 ? -8.163 -19.415 7.301 1.00 65.69 203 PRO A CA 1
ATOM 1616 C C . PRO A 1 203 ? -6.884 -19.447 8.146 1.00 65.69 203 PRO A C 1
ATOM 1618 O O . PRO A 1 203 ? -6.866 -18.826 9.195 1.00 65.69 203 PRO A O 1
ATOM 1621 N N . THR A 1 204 ? -5.841 -20.167 7.723 1.00 61.78 204 THR A N 1
ATOM 1622 C CA . THR A 1 204 ? -4.568 -20.289 8.453 1.00 61.78 204 THR A CA 1
ATOM 1623 C C . THR A 1 204 ? -3.480 -19.336 7.955 1.00 61.78 204 THR A C 1
ATOM 1625 O O . THR A 1 204 ? -2.341 -19.402 8.413 1.00 61.78 204 THR A O 1
ATOM 1628 N N . LYS A 1 205 ? -3.803 -18.466 6.988 1.00 56.53 205 LYS A N 1
ATOM 1629 C CA . LYS A 1 205 ? -2.854 -17.540 6.354 1.00 56.53 205 LYS A CA 1
ATOM 1630 C C . LYS A 1 205 ? -3.383 -16.112 6.360 1.00 56.53 205 LYS A C 1
ATOM 1632 O O . LYS A 1 205 ? -4.370 -15.833 5.678 1.00 56.53 205 LYS A O 1
ATOM 1637 N N . ASP A 1 206 ? -2.661 -15.205 7.006 1.00 52.41 206 ASP A N 1
ATOM 1638 C CA . ASP A 1 206 ? -3.054 -13.797 7.165 1.00 52.41 206 ASP A CA 1
ATOM 1639 C C . ASP A 1 206 ? -2.463 -12.870 6.093 1.00 52.41 206 ASP A C 1
ATOM 1641 O O . ASP A 1 206 ? -1.825 -13.305 5.128 1.00 52.41 206 ASP A O 1
ATOM 1645 N N . MET A 1 207 ? -2.721 -11.563 6.224 1.00 51.31 207 MET A N 1
ATOM 1646 C CA . MET A 1 207 ? -2.195 -10.498 5.355 1.00 51.31 207 MET A CA 1
ATOM 1647 C C . MET A 1 207 ? -2.536 -10.674 3.862 1.00 51.31 207 MET A C 1
ATOM 1649 O O . MET A 1 207 ? -1.882 -10.109 2.974 1.00 51.31 207 MET A O 1
ATOM 1653 N N . GLY A 1 208 ? -3.610 -11.403 3.562 1.00 50.16 208 GLY A N 1
ATOM 1654 C CA . GLY A 1 208 ? -4.012 -11.760 2.207 1.00 50.16 208 GLY A CA 1
ATOM 1655 C C . GLY A 1 208 ? -3.072 -12.753 1.506 1.00 50.16 208 GLY A C 1
ATOM 1656 O O . GLY A 1 208 ? -3.173 -12.899 0.292 1.00 50.16 208 GLY A O 1
ATOM 1657 N N . VAL A 1 209 ? -2.187 -13.436 2.246 1.00 50.41 209 VAL A N 1
ATOM 1658 C CA . VAL A 1 209 ? -1.362 -14.574 1.774 1.00 50.41 209 VAL A CA 1
ATOM 1659 C C . VAL A 1 209 ? -2.207 -15.863 1.667 1.00 50.41 209 VAL A C 1
ATOM 1661 O O . VAL A 1 209 ? -1.766 -16.878 1.131 1.00 50.41 209 VAL A O 1
ATOM 1664 N N . GLY A 1 210 ? -3.461 -15.812 2.131 1.00 61.69 210 GLY A N 1
ATOM 1665 C CA . GLY A 1 210 ? -4.455 -16.880 2.024 1.00 61.69 210 GLY A CA 1
ATOM 1666 C C . GLY A 1 210 ? -5.592 -16.635 1.031 1.00 61.69 210 GLY A C 1
ATOM 1667 O O . GLY A 1 210 ? -6.493 -17.462 0.973 1.00 61.69 210 GLY A O 1
ATOM 1668 N N . VAL A 1 211 ? -5.618 -15.519 0.295 1.00 70.94 211 VAL A N 1
ATOM 1669 C CA . VAL A 1 211 ? -6.718 -15.200 -0.637 1.00 70.94 211 VAL A CA 1
ATOM 1670 C C . VAL A 1 211 ? -6.354 -15.657 -2.048 1.00 70.94 211 VAL A C 1
ATOM 1672 O O . VAL A 1 211 ? -5.268 -15.363 -2.535 1.00 70.94 211 VAL A O 1
ATOM 1675 N N . SER A 1 212 ? -7.274 -16.341 -2.722 1.00 72.69 212 SER A N 1
ATOM 1676 C CA . SER A 1 212 ? -7.088 -16.834 -4.090 1.00 72.69 212 SER A CA 1
ATOM 1677 C C . SER A 1 212 ? -8.368 -16.789 -4.892 1.00 72.69 212 SER A C 1
ATOM 1679 O O . SER A 1 212 ? -9.442 -16.754 -4.310 1.00 72.69 212 SER A O 1
ATOM 1681 N N . PHE A 1 213 ? -8.264 -16.765 -6.215 1.00 77.62 213 PHE A N 1
ATOM 1682 C CA . PHE A 1 213 ? -9.413 -16.598 -7.094 1.00 77.62 213 PHE A CA 1
ATOM 1683 C C . PHE A 1 213 ? -9.421 -17.703 -8.149 1.00 77.62 213 PHE A C 1
ATOM 1685 O O . PHE A 1 213 ? -8.372 -18.088 -8.671 1.00 77.62 213 PHE A O 1
ATOM 1692 N N . THR A 1 214 ? -10.598 -18.250 -8.436 1.00 75.31 214 THR A N 1
ATOM 1693 C CA . THR A 1 214 ? -10.760 -19.348 -9.398 1.00 75.31 214 THR A CA 1
ATOM 1694 C C . THR A 1 214 ? -12.122 -19.285 -10.076 1.00 75.31 214 THR A C 1
ATOM 1696 O O . THR A 1 214 ? -13.061 -18.667 -9.561 1.00 75.31 214 THR A O 1
ATOM 1699 N N . ASP A 1 215 ? -12.214 -19.909 -11.245 1.00 77.06 215 ASP A N 1
ATOM 1700 C CA . ASP A 1 215 ? -13.480 -20.085 -11.949 1.00 77.06 215 ASP A CA 1
ATOM 1701 C C . ASP A 1 215 ? -14.321 -21.165 -11.263 1.00 77.06 215 ASP A C 1
ATOM 1703 O O . ASP A 1 215 ? -13.819 -22.140 -10.684 1.00 77.06 215 ASP A O 1
ATOM 1707 N N . PHE A 1 216 ? -15.634 -21.004 -11.355 1.00 70.69 216 PHE A N 1
ATOM 1708 C CA . PHE A 1 216 ? -16.583 -21.980 -10.871 1.00 70.69 216 PHE A CA 1
ATOM 1709 C C . PHE A 1 216 ? -16.581 -23.167 -11.828 1.00 70.69 216 PHE A C 1
ATOM 1711 O O . PHE A 1 216 ? -16.902 -23.053 -13.010 1.00 70.69 216 PHE A O 1
ATOM 1718 N N . THR A 1 217 ? -16.210 -24.341 -11.327 1.00 65.75 217 THR A N 1
ATOM 1719 C CA . THR A 1 217 ? -16.229 -25.556 -12.144 1.00 65.75 217 THR A CA 1
ATOM 1720 C C . THR A 1 217 ? -17.638 -26.136 -12.211 1.00 65.75 217 THR A C 1
ATOM 1722 O O . THR A 1 217 ? -18.494 -25.891 -11.355 1.00 65.75 217 THR A O 1
ATOM 1725 N N . SER A 1 218 ? -17.895 -26.958 -13.230 1.00 59.28 218 SER A N 1
ATOM 1726 C CA . SER A 1 218 ? -19.179 -27.661 -13.337 1.00 59.28 218 SER A CA 1
ATOM 1727 C C . SER A 1 218 ? -19.407 -28.692 -12.214 1.00 59.28 218 SER A C 1
ATOM 1729 O O . SER A 1 218 ? -20.557 -29.039 -11.947 1.00 59.28 218 SER A O 1
ATOM 1731 N N . ASP A 1 219 ? -18.353 -29.109 -11.495 1.00 65.69 219 ASP A N 1
ATOM 1732 C CA . ASP A 1 219 ? -18.423 -29.967 -10.302 1.00 65.69 219 ASP A CA 1
ATOM 1733 C C . ASP A 1 219 ? -18.079 -29.196 -9.013 1.00 65.69 219 ASP A C 1
ATOM 1735 O O . ASP A 1 219 ? -16.989 -29.282 -8.442 1.00 65.69 219 ASP A O 1
ATOM 1739 N N . ARG A 1 220 ? -19.062 -28.437 -8.529 1.00 66.75 220 ARG A N 1
ATOM 1740 C CA . ARG A 1 220 ? -18.939 -27.557 -7.351 1.00 66.75 220 ARG A CA 1
ATOM 1741 C C . ARG A 1 220 ? -18.556 -28.289 -6.076 1.00 66.75 220 ARG A C 1
ATOM 1743 O O . ARG A 1 220 ? -17.899 -27.711 -5.213 1.00 66.75 220 ARG A O 1
ATOM 1750 N N . ASN A 1 221 ? -18.984 -29.545 -5.950 1.00 70.62 221 ASN A N 1
ATOM 1751 C CA . ASN A 1 221 ? -18.720 -30.341 -4.759 1.00 70.62 221 ASN A CA 1
ATOM 1752 C C . ASN A 1 221 ? -17.214 -30.510 -4.558 1.00 70.62 221 ASN A C 1
ATOM 1754 O O . ASN A 1 221 ? -16.759 -30.551 -3.423 1.00 70.62 221 ASN A O 1
ATOM 1758 N N . GLN A 1 222 ? -16.420 -30.525 -5.632 1.00 67.31 222 GLN A N 1
ATOM 1759 C CA . GLN A 1 222 ? -14.967 -30.603 -5.508 1.00 67.31 222 GLN A CA 1
ATOM 1760 C C . GLN A 1 222 ? -14.349 -29.323 -4.942 1.00 67.31 222 GLN A C 1
ATOM 1762 O O . GLN A 1 222 ? -13.443 -29.412 -4.119 1.00 67.31 222 GLN A O 1
ATOM 1767 N N . ILE A 1 223 ? -14.843 -28.140 -5.320 1.00 68.94 223 ILE A N 1
ATOM 1768 C CA . ILE A 1 223 ? -14.337 -26.876 -4.763 1.00 68.94 223 ILE A CA 1
ATOM 1769 C C . ILE A 1 223 ? -14.703 -26.786 -3.274 1.00 68.94 223 ILE A C 1
ATOM 1771 O O . ILE A 1 223 ? -13.840 -26.495 -2.449 1.00 68.94 223 ILE A O 1
ATOM 1775 N N . TYR A 1 224 ? -15.949 -27.107 -2.912 1.00 73.25 224 TYR A N 1
ATOM 1776 C CA . TYR A 1 224 ? -16.402 -27.048 -1.517 1.00 73.25 224 TYR A CA 1
ATOM 1777 C C . TYR A 1 224 ? -15.764 -28.108 -0.613 1.00 73.25 224 TYR A C 1
ATOM 1779 O O . TYR A 1 224 ? -15.538 -27.840 0.561 1.00 73.25 224 TYR A O 1
ATOM 1787 N N . ASN A 1 225 ? -15.448 -29.294 -1.137 1.00 71.94 225 ASN A N 1
ATOM 1788 C CA . ASN A 1 225 ? -14.808 -30.350 -0.348 1.00 71.94 225 ASN A CA 1
ATOM 1789 C C . ASN A 1 225 ? -13.315 -30.090 -0.102 1.00 71.94 225 ASN A C 1
ATOM 1791 O O . ASN A 1 225 ? -12.760 -30.614 0.861 1.00 71.94 225 ASN A O 1
ATOM 1795 N N . ASN A 1 226 ? -12.665 -29.300 -0.962 1.00 70.44 226 ASN A N 1
ATOM 1796 C CA . ASN A 1 226 ? -11.227 -29.036 -0.880 1.00 70.44 226 ASN A CA 1
ATOM 1797 C C . ASN A 1 226 ? -10.889 -27.710 -0.182 1.00 70.44 226 ASN A C 1
ATOM 1799 O O . ASN A 1 226 ? -9.731 -27.488 0.172 1.00 70.44 226 ASN A O 1
ATOM 1803 N N . HIS A 1 227 ? -11.872 -26.827 0.022 1.00 74.38 227 HIS A N 1
ATOM 1804 C CA . HIS A 1 227 ? -11.646 -25.491 0.562 1.00 74.38 227 HIS A CA 1
ATOM 1805 C C . HIS A 1 227 ? -12.699 -25.098 1.599 1.00 74.38 227 HIS A C 1
ATOM 1807 O O . HIS A 1 227 ? -13.898 -25.154 1.346 1.00 74.38 227 HIS A O 1
ATOM 1813 N N . ASN A 1 228 ? -12.232 -24.609 2.750 1.00 71.12 228 ASN A N 1
ATOM 1814 C CA . ASN A 1 228 ? -13.099 -24.238 3.870 1.00 71.12 228 ASN A CA 1
ATOM 1815 C C . ASN A 1 228 ? -13.891 -22.946 3.623 1.00 71.12 228 ASN A C 1
ATOM 1817 O O . ASN A 1 228 ? -14.999 -22.814 4.133 1.00 71.12 228 ASN A O 1
ATOM 1821 N N . TYR A 1 229 ? -13.339 -21.993 2.855 1.00 79.75 229 TYR A N 1
ATOM 1822 C CA . TYR A 1 229 ? -14.003 -20.719 2.577 1.00 79.75 229 TYR A CA 1
ATOM 1823 C C . TYR A 1 229 ? -14.009 -20.348 1.111 1.00 79.75 229 TYR A C 1
ATOM 1825 O O . TYR A 1 229 ? -13.140 -19.621 0.646 1.00 79.75 229 TYR A O 1
ATOM 1833 N N . VAL A 1 230 ? -15.032 -20.841 0.419 1.00 85.00 230 VAL A N 1
ATOM 1834 C CA . VAL A 1 230 ? -15.359 -20.490 -0.961 1.00 85.00 230 VAL A CA 1
ATOM 1835 C C . VAL A 1 230 ? -16.463 -19.442 -0.929 1.00 85.00 230 VAL A C 1
ATOM 1837 O O . VAL A 1 230 ? -17.567 -19.712 -0.448 1.00 85.00 230 VAL A O 1
ATOM 1840 N N . GLU A 1 231 ? -16.158 -18.253 -1.426 1.00 88.06 231 GLU A N 1
ATOM 1841 C CA . GLU A 1 231 ? -17.036 -17.089 -1.419 1.00 88.06 231 GLU A CA 1
ATOM 1842 C C . GLU A 1 231 ? -17.238 -16.585 -2.852 1.00 88.06 231 GLU A C 1
ATOM 1844 O O . GLU A 1 231 ? -16.323 -16.618 -3.671 1.00 88.06 231 GLU A O 1
ATOM 1849 N N . GLN A 1 232 ? -18.444 -16.137 -3.183 1.00 89.19 232 GLN A N 1
ATOM 1850 C CA . GLN A 1 232 ? -18.761 -15.634 -4.517 1.00 89.19 232 GLN A CA 1
ATOM 1851 C C . GLN A 1 232 ? -17.945 -14.375 -4.836 1.00 89.19 232 GLN A C 1
ATOM 1853 O O . GLN A 1 232 ? -17.849 -13.463 -4.013 1.00 89.19 232 GLN A O 1
ATOM 1858 N N . TYR A 1 233 ? -17.420 -14.290 -6.055 1.00 87.88 233 TYR A N 1
ATOM 1859 C CA . TYR A 1 233 ? -16.869 -13.072 -6.633 1.00 87.88 233 TYR A CA 1
ATOM 1860 C C . TYR A 1 233 ? -17.807 -12.554 -7.723 1.00 87.88 233 TYR A C 1
ATOM 1862 O O . TYR A 1 233 ? -18.234 -13.323 -8.574 1.00 87.88 233 TYR A O 1
ATOM 1870 N N . ILE A 1 234 ? -18.136 -11.264 -7.714 1.00 86.69 234 ILE A N 1
ATOM 1871 C CA . ILE A 1 234 ? -18.921 -10.621 -8.776 1.00 86.69 234 ILE A CA 1
ATOM 1872 C C . ILE A 1 234 ? -18.061 -9.528 -9.386 1.00 86.69 234 ILE A C 1
ATOM 1874 O O . ILE A 1 234 ? -17.527 -8.695 -8.649 1.00 86.69 234 ILE A O 1
ATOM 1878 N N . GLU A 1 235 ? -17.950 -9.527 -10.716 1.00 82.88 235 GLU A N 1
ATOM 1879 C CA . GLU A 1 235 ? -17.211 -8.500 -11.444 1.00 82.88 235 GLU A CA 1
ATOM 1880 C C . GLU A 1 235 ? -17.642 -7.096 -10.980 1.00 82.88 235 GLU A C 1
ATOM 1882 O O . GLU A 1 235 ? -18.835 -6.772 -10.975 1.00 82.88 235 GLU A O 1
ATOM 1887 N N . PRO A 1 236 ? -16.701 -6.250 -10.544 1.00 78.88 236 PRO A N 1
ATOM 1888 C CA . PRO A 1 236 ? -17.028 -4.890 -10.162 1.00 78.88 236 PRO A CA 1
ATOM 1889 C C . PRO A 1 236 ? -17.087 -3.984 -11.397 1.00 78.88 236 PRO A C 1
ATOM 1891 O O . PRO A 1 236 ? -16.347 -4.180 -12.355 1.00 78.88 236 PRO A O 1
ATOM 1894 N N . GLU A 1 237 ? -17.856 -2.893 -11.360 1.00 78.06 237 GLU A N 1
ATOM 1895 C CA . GLU A 1 237 ? -17.926 -1.931 -12.482 1.00 78.06 237 GLU A CA 1
ATOM 1896 C C . GLU A 1 237 ? -16.673 -1.045 -12.603 1.00 78.06 237 GLU A C 1
ATOM 1898 O O . GLU A 1 237 ? -16.651 -0.049 -13.333 1.00 78.06 237 GLU A O 1
ATOM 1903 N N . ILE A 1 238 ? -15.627 -1.379 -11.850 1.00 68.06 238 ILE A N 1
ATOM 1904 C CA . ILE A 1 238 ? -14.340 -0.708 -11.840 1.00 68.06 238 ILE A CA 1
ATOM 1905 C C . ILE A 1 238 ? -13.289 -1.616 -12.487 1.00 68.06 238 ILE A C 1
ATOM 1907 O O . ILE A 1 238 ? -12.594 -2.349 -11.794 1.00 68.06 238 ILE A O 1
ATOM 1911 N N . ASP A 1 239 ? -13.116 -1.467 -13.806 1.00 61.50 239 ASP A N 1
ATOM 1912 C CA . ASP A 1 239 ? -12.100 -2.159 -14.628 1.00 61.50 239 ASP A CA 1
ATOM 1913 C C . ASP A 1 239 ? -12.461 -3.612 -14.986 1.00 61.50 239 ASP A C 1
ATOM 1915 O O . ASP A 1 239 ? -12.069 -4.549 -14.295 1.00 61.50 239 ASP A O 1
ATOM 1919 N N . ASN A 1 240 ? -13.155 -3.778 -16.119 1.00 56.56 240 ASN A N 1
ATOM 1920 C CA . ASN A 1 240 ? -13.740 -5.033 -16.627 1.00 56.56 240 ASN A CA 1
ATOM 1921 C C . ASN A 1 240 ? -12.712 -6.084 -17.111 1.00 56.56 240 ASN A C 1
ATOM 1923 O O . ASN A 1 240 ? -12.925 -6.787 -18.097 1.00 56.56 240 ASN A O 1
ATOM 1927 N N . SER A 1 241 ? -11.515 -6.102 -16.529 1.00 52.09 241 SER A N 1
ATOM 1928 C CA . SER A 1 241 ? -10.416 -6.961 -16.979 1.00 52.09 241 SER A CA 1
ATOM 1929 C C . SER A 1 241 ? -9.562 -7.535 -15.851 1.00 52.09 241 SER A C 1
ATOM 1931 O O . SER A 1 241 ? -8.662 -8.332 -16.125 1.00 52.09 241 SER A O 1
ATOM 1933 N N . ARG A 1 242 ? -9.792 -7.119 -14.594 1.00 59.00 242 ARG A N 1
ATOM 1934 C CA . ARG A 1 242 ? -8.978 -7.527 -13.439 1.00 59.00 242 ARG A CA 1
ATOM 1935 C C . ARG A 1 242 ? -9.816 -7.626 -12.173 1.00 59.00 242 ARG A C 1
ATOM 1937 O O . ARG A 1 242 ? -10.593 -6.724 -11.868 1.00 59.00 242 ARG A O 1
ATOM 1944 N N . TYR A 1 243 ? -9.572 -8.664 -11.380 1.00 62.06 243 TYR A N 1
ATOM 1945 C CA . TYR A 1 243 ? -10.157 -8.780 -10.048 1.00 62.06 243 TYR A CA 1
ATOM 1946 C C . TYR A 1 243 ? -9.371 -7.964 -9.009 1.00 62.06 243 TYR A C 1
ATOM 1948 O O . TYR A 1 243 ? -8.214 -7.570 -9.216 1.00 62.06 243 TYR A O 1
ATOM 1956 N N . ARG A 1 244 ? -10.045 -7.641 -7.901 1.00 68.94 244 ARG A N 1
ATOM 1957 C CA . ARG A 1 244 ? -9.633 -6.605 -6.943 1.00 68.94 244 ARG A CA 1
ATOM 1958 C C . ARG A 1 244 ? -9.822 -7.062 -5.501 1.00 68.94 244 ARG A C 1
ATOM 1960 O O . ARG A 1 244 ? -10.842 -7.660 -5.166 1.00 68.94 244 ARG A O 1
ATOM 1967 N N . LEU A 1 245 ? -8.886 -6.659 -4.649 1.00 74.75 245 LEU A N 1
ATOM 1968 C CA . LEU A 1 245 ? -9.036 -6.654 -3.197 1.00 74.75 245 LEU A CA 1
ATOM 1969 C C . LEU A 1 245 ? -8.789 -5.228 -2.695 1.00 74.75 245 LEU A C 1
ATOM 1971 O O . LEU A 1 245 ? -7.769 -4.617 -3.027 1.00 74.75 245 LEU A O 1
ATOM 1975 N N . PHE A 1 246 ? -9.727 -4.688 -1.925 1.00 80.94 246 PHE A N 1
ATOM 1976 C CA . PHE A 1 246 ? -9.564 -3.412 -1.237 1.00 80.94 246 PHE A CA 1
ATOM 1977 C C . PHE A 1 246 ? -9.180 -3.674 0.206 1.00 80.94 246 PHE A C 1
ATOM 1979 O O . PHE A 1 246 ? -9.725 -4.573 0.834 1.00 80.94 246 PHE A O 1
ATOM 1986 N N . ARG A 1 247 ? -8.295 -2.849 0.751 1.00 81.81 247 ARG A N 1
ATOM 1987 C CA . ARG A 1 247 ? -7.915 -2.927 2.158 1.00 81.81 247 ARG A CA 1
ATOM 1988 C C . ARG A 1 247 ? -8.295 -1.634 2.848 1.00 81.81 247 ARG A C 1
ATOM 1990 O O . ARG A 1 247 ? -7.878 -0.585 2.391 1.00 81.81 247 ARG A O 1
ATOM 1997 N N . SER A 1 248 ? -9.058 -1.664 3.928 1.00 87.38 248 SER A N 1
ATOM 1998 C CA . SER A 1 248 ? -9.158 -0.508 4.822 1.00 87.38 248 SER A CA 1
ATOM 1999 C C . SER A 1 248 ? -8.179 -0.639 5.979 1.00 87.38 248 SER A C 1
ATOM 2001 O O . SER A 1 248 ? -7.742 -1.741 6.295 1.00 87.38 248 SER A O 1
ATOM 2003 N N . ILE A 1 249 ? -7.830 0.490 6.593 1.00 89.69 249 ILE A N 1
ATOM 2004 C CA . ILE A 1 249 ? -7.054 0.558 7.828 1.00 89.69 249 ILE A CA 1
ATOM 2005 C C . ILE A 1 249 ? -7.856 1.426 8.785 1.00 89.69 249 ILE A C 1
ATOM 2007 O O . ILE A 1 249 ? -8.285 2.524 8.411 1.00 89.69 249 ILE A O 1
ATOM 2011 N N . ILE A 1 250 ? -8.086 0.933 9.993 1.00 93.31 250 ILE A N 1
ATOM 2012 C CA . ILE A 1 250 ? -8.838 1.648 11.018 1.00 93.31 250 ILE A CA 1
ATOM 2013 C C . ILE A 1 250 ? -8.131 1.556 12.365 1.00 93.31 250 ILE A C 1
ATOM 2015 O O . ILE A 1 250 ? -7.472 0.564 12.659 1.00 93.31 250 ILE A O 1
ATOM 2019 N N . LEU A 1 251 ? -8.303 2.583 13.187 1.00 94.00 251 LEU A N 1
ATOM 2020 C CA . LEU A 1 251 ? -8.063 2.501 14.621 1.00 94.00 251 LEU A CA 1
ATOM 2021 C C . LEU A 1 251 ? -9.381 2.119 15.276 1.00 94.00 251 LEU A C 1
ATOM 2023 O O . LEU A 1 251 ? -10.389 2.785 15.030 1.00 94.00 251 LEU A O 1
ATOM 2027 N N . ILE A 1 252 ? -9.367 1.103 16.123 1.00 93.19 252 ILE A N 1
ATOM 2028 C CA . ILE A 1 252 ? -10.455 0.859 17.067 1.00 93.19 252 ILE A CA 1
ATOM 2029 C C . ILE A 1 252 ? -9.871 1.072 18.455 1.00 93.19 252 ILE A C 1
ATOM 2031 O O . ILE A 1 252 ? -8.808 0.536 18.750 1.00 93.19 252 ILE A O 1
ATOM 2035 N N . GLY A 1 253 ? -10.552 1.853 19.281 1.00 90.44 253 GLY A N 1
ATOM 2036 C CA . GLY A 1 253 ? -10.238 2.007 20.694 1.00 90.44 253 GLY A CA 1
ATOM 2037 C C . GLY A 1 253 ? -11.507 2.001 21.532 1.00 90.44 253 GLY A C 1
ATOM 2038 O O . GLY A 1 253 ? -12.626 1.929 21.005 1.00 90.44 253 GLY A O 1
ATOM 2039 N N . SER A 1 254 ? -11.335 2.122 22.844 1.00 86.38 254 SER A N 1
ATOM 2040 C CA . SER A 1 254 ? -12.460 2.222 23.774 1.00 86.38 254 SER A CA 1
ATOM 2041 C C . SER A 1 254 ? -13.340 3.428 23.418 1.00 86.38 254 SER A C 1
ATOM 2043 O O . SER A 1 254 ? -12.886 4.574 23.391 1.00 86.38 254 SER A O 1
ATOM 2045 N N . GLY A 1 255 ? -14.591 3.164 23.035 1.00 86.88 255 GLY A N 1
ATOM 2046 C CA . GLY A 1 255 ? -15.582 4.178 22.665 1.00 86.88 255 GLY A CA 1
ATOM 2047 C C . GLY A 1 255 ? -15.363 4.903 21.329 1.00 86.88 255 GLY A C 1
ATOM 2048 O O . GLY A 1 255 ? -16.099 5.849 21.042 1.00 86.88 255 GLY A O 1
ATOM 2049 N N . SER A 1 256 ? -14.389 4.514 20.495 1.00 91.50 256 SER A N 1
ATOM 2050 C CA . SER A 1 256 ? -14.155 5.215 19.224 1.00 91.50 256 SER A CA 1
ATOM 2051 C C . SER A 1 256 ? -13.563 4.354 18.110 1.00 91.50 256 SER A C 1
ATOM 2053 O O . SER A 1 256 ? -12.827 3.398 18.339 1.00 91.50 256 SER A O 1
ATOM 2055 N N . VAL A 1 257 ? -13.869 4.738 16.869 1.00 96.00 257 VAL A N 1
ATOM 2056 C CA . VAL A 1 257 ? -13.278 4.162 15.659 1.00 96.00 257 VAL A CA 1
ATOM 2057 C C . VAL A 1 257 ? -12.857 5.278 14.708 1.00 96.00 257 VAL A C 1
ATOM 2059 O O . VAL A 1 257 ? -13.628 6.206 14.450 1.00 96.00 257 VAL A O 1
ATOM 2062 N N . LYS A 1 258 ? -11.638 5.194 14.169 1.00 96.56 258 LYS A N 1
ATOM 2063 C CA . LYS A 1 258 ? -11.105 6.140 13.180 1.00 96.56 258 LYS A CA 1
ATOM 2064 C C . LYS A 1 258 ? -10.749 5.428 11.891 1.00 96.56 258 LYS A C 1
ATOM 2066 O O . LYS A 1 258 ? -10.154 4.358 11.908 1.00 96.56 258 LYS A O 1
ATOM 2071 N N . TYR A 1 259 ? -11.086 6.044 10.764 1.00 96.00 259 TYR A N 1
ATOM 2072 C CA . TYR A 1 259 ? -10.667 5.566 9.454 1.00 96.00 259 TYR A CA 1
ATOM 2073 C C . TYR A 1 259 ? -9.308 6.173 9.119 1.00 96.00 259 TYR A C 1
ATOM 2075 O O . TYR A 1 259 ? -9.207 7.388 8.988 1.00 96.00 259 TYR A O 1
ATOM 2083 N N . LEU A 1 260 ? -8.281 5.339 8.987 1.00 92.81 260 LEU A N 1
ATOM 2084 C CA . LEU A 1 260 ? -6.886 5.772 8.887 1.00 92.81 260 LEU A CA 1
ATOM 2085 C C . LEU A 1 260 ? -6.367 5.739 7.450 1.00 92.81 260 LEU A C 1
ATOM 2087 O O . LEU A 1 260 ? -5.200 5.431 7.212 1.00 92.81 260 LEU A O 1
ATOM 2091 N N . ILE A 1 261 ? -7.235 6.038 6.481 1.00 88.06 261 ILE A N 1
ATOM 2092 C CA . ILE A 1 261 ? -6.847 6.141 5.076 1.00 88.06 261 ILE A CA 1
ATOM 2093 C C . ILE A 1 261 ? -7.124 7.544 4.540 1.00 88.06 261 ILE A C 1
ATOM 2095 O O . ILE A 1 261 ? -8.282 7.936 4.379 1.00 88.06 261 ILE A O 1
ATOM 2099 N N . LYS A 1 262 ? -6.045 8.258 4.199 1.00 83.06 262 LYS A N 1
ATOM 2100 C CA . LYS A 1 262 ? -6.040 9.655 3.735 1.00 83.06 262 LYS A CA 1
ATOM 2101 C C . LYS A 1 262 ? -6.672 9.810 2.351 1.00 83.06 262 LYS A C 1
ATOM 2103 O O . LYS A 1 262 ? -7.406 10.762 2.099 1.00 83.06 262 LYS A O 1
ATOM 2108 N N . ASN A 1 263 ? -6.403 8.868 1.443 1.00 77.12 263 ASN A N 1
ATOM 2109 C CA . ASN A 1 263 ? -6.981 8.865 0.099 1.00 77.12 263 ASN A CA 1
ATOM 2110 C C . ASN A 1 263 ? -7.493 7.470 -0.308 1.00 77.12 263 ASN A C 1
ATOM 2112 O O . ASN A 1 263 ? -6.783 6.697 -0.961 1.00 77.12 263 ASN A O 1
ATOM 2116 N N . PRO A 1 264 ? -8.750 7.145 0.040 1.00 73.94 264 PRO A N 1
ATOM 2117 C CA . PRO A 1 264 ? -9.311 5.814 -0.179 1.00 73.94 264 PRO A CA 1
ATOM 2118 C C . PRO A 1 264 ? -9.469 5.445 -1.659 1.00 73.94 264 PRO A C 1
ATOM 2120 O O . PRO A 1 264 ? -9.508 4.260 -1.991 1.00 73.94 264 PRO A O 1
ATOM 2123 N N . THR A 1 265 ? -9.501 6.424 -2.573 1.00 74.62 265 THR A N 1
ATOM 2124 C CA . THR A 1 265 ? -9.585 6.149 -4.019 1.00 74.62 265 THR A CA 1
ATOM 2125 C C . THR A 1 265 ? -8.310 5.528 -4.592 1.00 74.62 265 THR A C 1
ATOM 2127 O O . THR A 1 265 ? -8.370 4.830 -5.605 1.00 74.62 265 THR A O 1
ATOM 2130 N N . TYR A 1 266 ? -7.157 5.709 -3.944 1.00 67.44 266 TYR A N 1
ATOM 2131 C CA . TYR A 1 266 ? -5.939 4.990 -4.321 1.00 67.44 266 TYR A CA 1
ATOM 2132 C C . TYR A 1 266 ? -5.884 3.600 -3.699 1.00 67.44 266 TYR A C 1
ATOM 2134 O O . TYR A 1 266 ? -5.459 2.647 -4.347 1.00 67.44 266 TYR A O 1
ATOM 2142 N N . THR A 1 267 ? -6.399 3.449 -2.484 1.00 64.69 267 THR A N 1
ATOM 2143 C CA . THR A 1 267 ? -6.438 2.174 -1.768 1.00 64.69 267 THR A CA 1
ATOM 2144 C C . THR A 1 267 ? -7.314 1.120 -2.451 1.00 64.69 267 THR A C 1
ATOM 2146 O O . THR A 1 267 ? -6.981 -0.064 -2.443 1.00 64.69 267 THR A O 1
ATOM 2149 N N . ILE A 1 268 ? -8.382 1.524 -3.143 1.00 63.66 268 ILE A N 1
ATOM 2150 C CA . ILE A 1 268 ? -9.166 0.606 -3.993 1.00 63.66 268 ILE A CA 1
ATOM 2151 C C . ILE A 1 268 ? -8.367 0.062 -5.203 1.00 63.66 268 ILE A C 1
ATOM 2153 O O . ILE A 1 268 ? -8.838 -0.806 -5.938 1.00 63.66 268 ILE A O 1
ATOM 2157 N N . ASN A 1 269 ? -7.136 0.539 -5.426 1.00 58.66 269 ASN A N 1
ATOM 2158 C CA . ASN A 1 269 ? -6.213 0.023 -6.439 1.00 58.66 269 ASN A CA 1
ATOM 2159 C C . ASN A 1 269 ? -5.082 -0.845 -5.867 1.00 58.66 269 ASN A C 1
ATOM 2161 O O . ASN A 1 269 ? -4.226 -1.277 -6.634 1.00 58.66 269 ASN A O 1
ATOM 2165 N N . TYR A 1 270 ? -5.082 -1.111 -4.557 1.00 52.72 270 TYR A N 1
ATOM 2166 C CA . TYR A 1 270 ? -3.926 -1.658 -3.843 1.00 52.72 270 TYR A CA 1
ATOM 2167 C C . TYR A 1 270 ? -3.560 -3.098 -4.237 1.00 52.72 270 TYR A C 1
ATOM 2169 O O . TYR A 1 270 ? -2.386 -3.458 -4.194 1.00 52.72 270 TYR A O 1
ATOM 2177 N N . ARG A 1 271 ? -4.524 -3.919 -4.679 1.00 56.41 271 ARG A N 1
ATOM 2178 C CA . ARG A 1 271 ? -4.243 -5.249 -5.243 1.00 56.41 271 ARG A CA 1
ATOM 2179 C C . ARG A 1 271 ? -5.039 -5.468 -6.520 1.00 56.41 271 ARG A C 1
ATOM 2181 O O . ARG A 1 271 ? -6.210 -5.846 -6.490 1.00 56.41 271 ARG A O 1
ATOM 2188 N N . LYS A 1 272 ? -4.387 -5.179 -7.646 1.00 49.53 272 LYS A N 1
ATOM 2189 C CA . LYS A 1 272 ? -4.801 -5.667 -8.961 1.00 49.53 272 LYS A CA 1
ATOM 2190 C C . LYS A 1 272 ? -4.185 -7.038 -9.134 1.00 49.53 272 LYS A C 1
ATOM 2192 O O . LYS A 1 272 ? -2.972 -7.172 -9.004 1.00 49.53 272 LYS A O 1
ATOM 2197 N N . PHE A 1 273 ? -4.995 -8.012 -9.485 1.00 52.66 273 PHE A N 1
ATOM 2198 C CA . PHE A 1 273 ? -4.468 -9.297 -9.882 1.00 52.66 273 PHE A CA 1
ATOM 2199 C C . PHE A 1 273 ? -4.667 -9.499 -11.388 1.00 52.66 273 PHE A C 1
ATOM 2201 O O . PHE A 1 273 ? -5.613 -8.974 -11.982 1.00 52.66 273 PHE A O 1
ATOM 2208 N N . GLY A 1 274 ? -3.683 -10.146 -12.011 1.00 42.47 274 GLY A N 1
ATOM 2209 C CA . GLY A 1 274 ? -3.590 -10.306 -13.460 1.00 42.47 274 GLY A CA 1
ATOM 2210 C C . GLY A 1 274 ? -4.443 -11.444 -14.024 1.00 42.47 274 GLY A C 1
ATOM 2211 O O . GLY A 1 274 ? -5.215 -12.080 -13.314 1.00 42.47 274 GLY A O 1
ATOM 2212 N N . GLN A 1 275 ? -4.269 -11.678 -15.327 1.00 46.84 275 GLN A N 1
ATOM 2213 C CA . GLN A 1 275 ? -4.863 -12.780 -16.094 1.00 46.84 275 GLN A CA 1
ATOM 2214 C C . GLN A 1 275 ? -4.549 -14.166 -15.483 1.00 46.84 275 GLN A C 1
ATOM 2216 O O . GLN A 1 275 ? -3.624 -14.253 -14.669 1.00 46.84 275 GLN A O 1
ATOM 2221 N N . PRO A 1 276 ? -5.283 -15.239 -15.860 1.00 48.25 276 PRO A N 1
ATOM 2222 C CA . PRO A 1 276 ? -5.019 -16.598 -15.383 1.00 48.25 276 PRO A CA 1
ATOM 2223 C C . PRO A 1 276 ? -3.523 -16.925 -15.417 1.00 48.25 276 PRO A C 1
ATOM 2225 O O . PRO A 1 276 ? -2.884 -16.790 -16.460 1.00 48.25 276 PRO A O 1
ATOM 2228 N N . SER A 1 277 ? -2.942 -17.333 -14.288 1.00 44.72 277 SER A N 1
ATOM 2229 C CA . SER A 1 277 ? -1.512 -17.685 -14.226 1.00 44.72 277 SER A CA 1
ATOM 2230 C C . SER A 1 277 ? -1.234 -19.132 -14.585 1.00 44.72 277 SER A C 1
ATOM 2232 O O . SER A 1 277 ? -0.082 -19.557 -14.658 1.00 44.72 277 SER A O 1
ATOM 2234 N N . GLY A 1 278 ? -2.294 -19.902 -14.784 1.00 50.50 278 GLY A N 1
ATOM 2235 C CA . GLY A 1 278 ? -2.228 -21.294 -15.144 1.00 50.50 278 GLY A CA 1
ATOM 2236 C C . GLY A 1 278 ? -3.591 -21.934 -14.990 1.00 50.50 278 GLY A C 1
ATOM 2237 O O . GLY A 1 278 ? -4.618 -21.271 -14.841 1.00 50.50 278 GLY A O 1
ATOM 2238 N N . SER A 1 279 ? -3.583 -23.255 -15.002 1.00 49.41 279 SER A N 1
ATOM 2239 C CA . SER A 1 279 ? -4.769 -24.041 -14.733 1.00 49.41 279 SER A CA 1
ATOM 2240 C C . SER A 1 279 ? -4.444 -25.166 -13.766 1.00 49.41 279 SER A C 1
ATOM 2242 O O . SER A 1 279 ? -3.343 -25.718 -13.779 1.00 49.41 279 SER A O 1
ATOM 2244 N N . VAL A 1 280 ? -5.397 -25.496 -12.902 1.00 46.81 280 VAL A N 1
ATOM 2245 C CA . VAL A 1 280 ? -5.339 -26.688 -12.061 1.00 46.81 280 VAL A CA 1
ATOM 2246 C C . VAL A 1 280 ? -6.366 -27.678 -12.551 1.00 46.81 280 VAL A C 1
ATOM 2248 O O . VAL A 1 280 ? -7.482 -27.318 -12.919 1.00 46.81 280 VAL A O 1
ATOM 2251 N N . THR A 1 281 ? -5.982 -28.947 -12.557 1.00 48.25 281 THR A N 1
ATOM 2252 C CA . THR A 1 281 ? -6.946 -30.014 -12.780 1.00 48.25 281 THR A CA 1
ATOM 2253 C C . THR A 1 281 ? -7.543 -30.408 -11.437 1.00 48.25 281 THR A C 1
ATOM 2255 O O . THR A 1 281 ? -6.847 -30.948 -10.581 1.00 48.25 281 THR A O 1
ATOM 2258 N N . ILE A 1 282 ? -8.824 -30.105 -11.247 1.00 46.78 282 ILE A N 1
ATOM 2259 C CA . ILE A 1 282 ? -9.617 -30.550 -10.101 1.00 46.78 282 ILE A CA 1
ATOM 2260 C C . ILE A 1 282 ? -10.484 -31.704 -10.623 1.00 46.78 282 ILE A C 1
ATOM 2262 O O . ILE A 1 282 ? -11.368 -31.520 -11.463 1.00 46.78 282 ILE A O 1
ATOM 2266 N N . GLY A 1 283 ? -10.125 -32.932 -10.231 1.00 56.53 283 GLY A N 1
ATOM 2267 C CA . GLY A 1 283 ? -10.744 -34.157 -10.742 1.00 56.53 283 GLY A CA 1
ATOM 2268 C C . GLY A 1 283 ? -10.399 -34.422 -12.211 1.00 56.53 283 GLY A C 1
ATOM 2269 O O . GLY A 1 283 ? -9.242 -34.664 -12.542 1.00 56.53 283 GLY A O 1
ATOM 2270 N N . SER A 1 284 ? -11.403 -34.410 -13.095 1.00 45.81 284 SER A N 1
ATOM 2271 C CA . SER A 1 284 ? -11.234 -34.595 -14.547 1.00 45.81 284 SER A CA 1
ATOM 2272 C C . SER A 1 284 ? -11.316 -33.290 -15.348 1.00 45.81 284 SER A C 1
ATOM 2274 O O . SER A 1 284 ? -11.394 -33.347 -16.575 1.00 45.81 284 SER A O 1
ATOM 2276 N N . GLN A 1 285 ? -11.380 -32.129 -14.685 1.00 44.00 285 GLN A N 1
ATOM 2277 C CA . GLN A 1 285 ? -11.541 -30.831 -15.345 1.00 44.00 285 GLN A CA 1
ATOM 2278 C C . GLN A 1 285 ? -10.396 -29.889 -15.026 1.00 44.00 285 GLN A C 1
ATOM 2280 O O . GLN A 1 285 ? -9.958 -29.783 -13.885 1.00 44.00 285 GLN A O 1
ATOM 2285 N N . THR A 1 286 ? -9.957 -29.176 -16.053 1.00 49.16 286 THR A N 1
ATOM 2286 C CA . THR A 1 286 ? -8.942 -28.134 -15.974 1.00 49.16 286 THR A CA 1
ATOM 2287 C C . THR A 1 286 ? -9.642 -26.789 -15.786 1.00 49.16 286 THR A C 1
ATOM 2289 O O . THR A 1 286 ? -10.416 -26.382 -16.648 1.00 49.16 286 THR A O 1
ATOM 2292 N N . THR A 1 287 ? -9.401 -26.122 -14.657 1.00 57.31 287 THR A N 1
ATOM 2293 C CA . THR A 1 287 ? -9.930 -24.785 -14.343 1.00 57.31 287 THR A CA 1
ATOM 2294 C C . THR A 1 287 ? -8.802 -23.773 -14.243 1.00 57.31 287 THR A C 1
ATOM 2296 O O . THR A 1 287 ? -7.690 -24.133 -13.848 1.00 57.31 287 THR A O 1
ATOM 2299 N N . ASN A 1 288 ? -9.069 -22.517 -14.587 1.00 57.59 288 ASN A N 1
ATOM 2300 C CA . ASN A 1 288 ? -8.083 -21.454 -14.454 1.00 57.59 288 ASN A CA 1
ATOM 2301 C C . ASN A 1 288 ?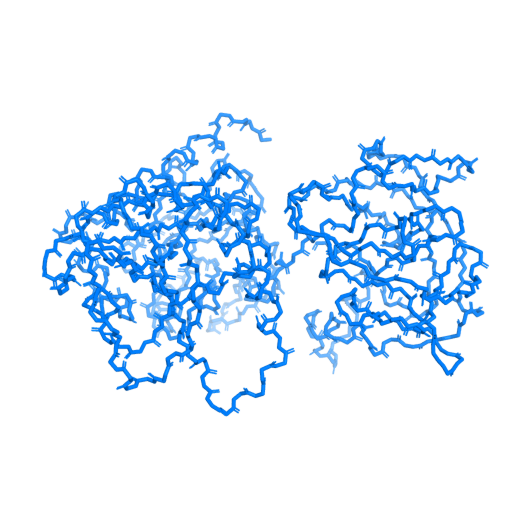 -7.811 -21.181 -12.972 1.00 57.59 288 ASN A C 1
ATOM 2303 O O . ASN A 1 288 ? -8.735 -20.954 -12.193 1.00 57.59 288 ASN A O 1
ATOM 2307 N N . ILE A 1 289 ? -6.534 -21.164 -12.592 1.00 54.44 289 ILE A N 1
ATOM 2308 C CA . ILE A 1 289 ? -6.119 -20.510 -11.353 1.00 54.44 289 ILE A CA 1
ATOM 2309 C C . ILE A 1 289 ? -5.724 -19.094 -11.722 1.00 54.44 289 ILE A C 1
ATOM 2311 O O . ILE A 1 289 ? -4.869 -18.869 -12.585 1.00 54.44 289 ILE A O 1
ATOM 2315 N N . TYR A 1 290 ? -6.316 -18.145 -11.016 1.00 58.06 290 TYR A N 1
ATOM 2316 C CA . TYR A 1 290 ? -5.851 -16.777 -11.033 1.00 58.06 290 TYR A CA 1
ATOM 2317 C C . TYR A 1 290 ? -4.889 -16.630 -9.857 1.00 58.06 290 TYR A C 1
ATOM 2319 O O . TYR A 1 290 ? -5.250 -16.861 -8.703 1.00 58.06 290 TYR A O 1
ATOM 2327 N N . ASP A 1 291 ? -3.626 -16.393 -10.196 1.00 50.00 291 ASP A N 1
ATOM 2328 C CA . ASP A 1 291 ? -2.466 -16.719 -9.373 1.00 50.00 291 ASP A CA 1
ATOM 2329 C C . ASP A 1 291 ? -2.557 -16.381 -7.883 1.00 50.00 291 ASP A C 1
ATOM 2331 O O . ASP A 1 291 ? -2.916 -15.268 -7.494 1.00 50.00 291 ASP A O 1
ATOM 2335 N N . TYR A 1 292 ? -2.029 -17.311 -7.088 1.00 41.06 292 TYR A N 1
ATOM 2336 C CA . TYR A 1 292 ? -1.569 -17.099 -5.716 1.00 41.06 292 TYR A CA 1
ATOM 2337 C C . TYR A 1 292 ? -0.255 -16.288 -5.666 1.00 41.06 292 TYR A C 1
ATOM 2339 O O . TYR A 1 292 ? 0.070 -15.720 -4.629 1.00 41.06 292 TYR A O 1
ATOM 2347 N N . ASN A 1 293 ? 0.506 -16.251 -6.771 1.00 34.66 293 ASN A N 1
ATOM 2348 C CA . ASN A 1 293 ? 1.891 -15.765 -6.852 1.00 34.66 293 ASN A CA 1
ATOM 2349 C C . ASN A 1 293 ? 2.118 -14.554 -7.779 1.00 34.66 293 ASN A C 1
ATOM 2351 O O . ASN A 1 293 ? 3.125 -13.870 -7.630 1.00 34.66 293 ASN A O 1
ATOM 2355 N N . ASN A 1 294 ? 1.156 -14.181 -8.632 1.00 35.19 294 ASN A N 1
ATOM 2356 C CA . ASN A 1 294 ? 1.016 -12.827 -9.195 1.00 35.19 294 ASN A CA 1
ATOM 2357 C C . ASN A 1 294 ? 0.377 -11.901 -8.155 1.00 35.19 294 ASN A C 1
ATOM 2359 O O . ASN A 1 294 ? -0.390 -10.987 -8.463 1.00 35.19 294 ASN A O 1
ATOM 2363 N N . VAL A 1 295 ? 0.804 -12.082 -6.910 1.00 36.47 295 VAL A N 1
ATOM 2364 C CA . VAL A 1 295 ? 1.055 -11.030 -5.939 1.00 36.47 295 VAL A CA 1
ATOM 2365 C C . VAL A 1 295 ? 2.108 -10.103 -6.576 1.00 36.47 295 VAL A C 1
ATOM 2367 O O . VAL A 1 295 ? 3.192 -9.896 -6.054 1.00 36.47 295 VAL A O 1
ATOM 2370 N N . ARG A 1 296 ? 1.783 -9.510 -7.737 1.00 36.69 296 ARG A N 1
ATOM 2371 C CA . ARG A 1 296 ? 2.417 -8.311 -8.280 1.00 36.69 296 ARG A CA 1
ATOM 2372 C C . ARG A 1 296 ? 1.845 -7.121 -7.545 1.00 36.69 296 ARG A C 1
ATOM 2374 O O . ARG A 1 296 ? 1.318 -6.157 -8.082 1.00 36.69 296 ARG A O 1
ATOM 2381 N N . ILE A 1 297 ? 1.976 -7.209 -6.246 1.00 40.09 297 ILE A N 1
ATOM 2382 C CA . ILE A 1 297 ? 2.564 -6.096 -5.579 1.00 40.09 297 ILE A CA 1
ATOM 2383 C C . ILE A 1 297 ? 4.019 -6.114 -6.108 1.00 40.09 297 ILE A C 1
ATOM 2385 O O . ILE A 1 297 ? 4.716 -7.106 -5.985 1.00 40.09 297 ILE A O 1
ATOM 2389 N N . TRP A 1 298 ? 4.540 -5.132 -6.827 1.00 48.25 298 TRP A N 1
ATOM 2390 C CA . TRP A 1 298 ? 4.445 -3.719 -6.554 1.00 48.25 298 TRP A CA 1
ATOM 2391 C C . TRP A 1 298 ? 5.065 -2.980 -7.753 1.00 48.25 298 TRP A C 1
ATOM 2393 O O . TRP A 1 298 ? 6.271 -3.091 -7.968 1.00 48.25 298 TRP A O 1
ATOM 2403 N N . GLN A 1 299 ? 4.303 -2.186 -8.505 1.00 48.22 299 GLN A N 1
ATOM 2404 C CA . GLN A 1 299 ? 4.937 -1.044 -9.165 1.00 48.22 299 GLN A CA 1
ATOM 2405 C C . GLN A 1 299 ? 5.254 -0.065 -8.040 1.00 48.22 299 GLN A C 1
ATOM 2407 O O . GLN A 1 299 ? 4.358 0.547 -7.465 1.00 48.22 299 GLN A O 1
ATOM 2412 N N . THR A 1 300 ? 6.511 -0.007 -7.623 1.00 54.78 300 THR A N 1
ATOM 2413 C CA . THR A 1 300 ? 7.032 1.158 -6.917 1.00 54.78 300 THR A CA 1
ATOM 2414 C C . THR A 1 300 ? 7.503 2.090 -8.012 1.00 54.78 300 THR A C 1
ATOM 2416 O O . THR A 1 300 ? 8.352 1.696 -8.807 1.00 54.78 300 THR A O 1
ATOM 2419 N N . GLY A 1 301 ? 6.923 3.287 -8.098 1.00 62.62 301 GLY A N 1
ATOM 2420 C CA . GLY A 1 301 ? 7.511 4.320 -8.941 1.00 62.62 301 GLY A CA 1
ATOM 2421 C C . GLY A 1 301 ? 9.001 4.438 -8.599 1.00 62.62 301 GLY A C 1
ATOM 2422 O O . GLY A 1 301 ? 9.336 4.448 -7.411 1.00 62.62 301 GLY A O 1
ATOM 2423 N N . HIS A 1 302 ? 9.872 4.482 -9.603 1.00 78.62 302 HIS A N 1
ATOM 2424 C CA . HIS A 1 302 ? 11.325 4.506 -9.402 1.00 78.62 302 HIS A CA 1
ATOM 2425 C C . HIS A 1 302 ? 11.789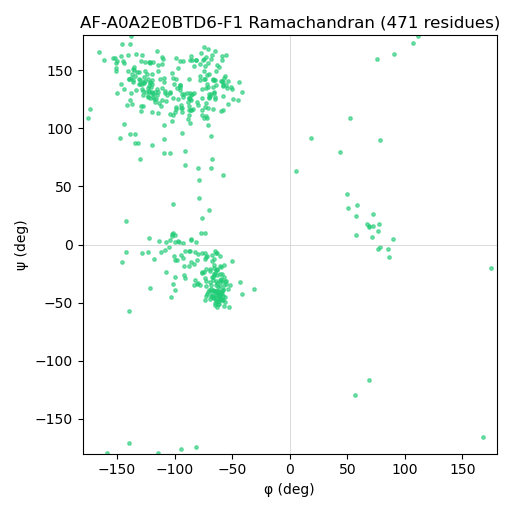 5.868 -8.871 1.00 78.62 302 HIS A C 1
ATOM 2427 O O . HIS A 1 302 ? 12.548 5.951 -7.903 1.00 78.62 302 HIS A O 1
ATOM 2433 N N . PHE A 1 303 ? 11.262 6.949 -9.459 1.00 87.81 303 PHE A N 1
ATOM 2434 C CA . PHE A 1 303 ? 11.797 8.301 -9.283 1.00 87.81 303 PHE A CA 1
ATOM 2435 C C . PHE A 1 303 ? 10.728 9.357 -9.038 1.00 87.81 303 PHE A C 1
ATOM 2437 O O . PHE A 1 303 ? 9.613 9.232 -9.537 1.00 87.81 303 PHE A O 1
ATOM 2444 N N . GLU A 1 304 ? 11.078 10.439 -8.344 1.00 88.19 304 GLU A N 1
ATOM 2445 C CA . GLU A 1 304 ? 10.216 11.623 -8.266 1.00 88.19 304 GLU A CA 1
ATOM 2446 C C . GLU A 1 304 ? 9.979 12.242 -9.658 1.00 88.19 304 GLU A C 1
ATOM 2448 O O . GLU A 1 304 ? 10.809 12.157 -10.561 1.00 88.19 304 GLU A O 1
ATOM 2453 N N . GLY A 1 305 ? 8.841 12.918 -9.845 1.00 88.31 305 GLY A N 1
ATOM 2454 C CA . GLY A 1 305 ? 8.423 13.427 -11.162 1.00 88.31 305 GLY A CA 1
ATOM 2455 C C . GLY A 1 305 ? 9.364 14.434 -11.831 1.00 88.31 305 GLY A C 1
ATOM 2456 O O . GLY A 1 305 ? 9.276 14.634 -13.044 1.00 88.31 305 GLY A O 1
ATOM 2457 N N . ASN A 1 306 ? 10.258 15.067 -11.070 1.00 90.44 306 ASN A N 1
ATOM 2458 C CA . ASN A 1 306 ? 11.266 15.999 -11.575 1.00 90.44 306 ASN A CA 1
ATOM 2459 C C . ASN A 1 306 ? 12.567 15.310 -12.025 1.00 90.44 306 ASN A C 1
ATOM 2461 O O . ASN A 1 306 ? 13.430 15.990 -12.577 1.00 90.44 306 ASN A O 1
ATOM 2465 N N . THR A 1 307 ? 12.720 13.999 -11.820 1.00 91.50 307 THR A N 1
ATOM 2466 C CA . THR A 1 307 ? 13.945 13.283 -12.178 1.00 91.50 307 THR A CA 1
ATOM 2467 C C . THR A 1 307 ? 14.166 13.293 -13.694 1.00 91.50 307 THR A C 1
ATOM 2469 O O . THR A 1 307 ? 13.259 12.904 -14.436 1.00 91.50 307 THR A O 1
ATOM 2472 N N . PRO A 1 308 ? 15.345 13.728 -14.176 1.00 94.19 308 PRO A N 1
ATOM 2473 C CA . PRO A 1 308 ? 15.656 13.739 -15.600 1.00 94.19 308 PRO A CA 1
ATOM 2474 C C . PRO A 1 308 ? 15.729 12.328 -16.193 1.00 94.19 308 PRO A C 1
ATOM 2476 O O . PRO A 1 308 ? 16.271 11.423 -15.567 1.00 94.19 308 PRO A O 1
ATOM 2479 N N . VAL A 1 309 ? 15.236 12.161 -17.417 1.00 93.81 309 VAL A N 1
ATOM 2480 C CA . VAL A 1 309 ? 15.325 10.952 -18.244 1.00 93.81 309 VAL A CA 1
ATOM 2481 C C . VAL A 1 309 ? 15.823 11.353 -19.628 1.00 93.81 309 VAL A C 1
ATOM 2483 O O . VAL A 1 309 ? 15.407 12.371 -20.189 1.00 93.81 309 VAL A O 1
ATOM 2486 N N . SER A 1 310 ? 16.735 10.554 -20.183 1.00 92.31 310 SER A N 1
ATOM 2487 C CA . SER A 1 310 ? 17.282 10.792 -21.522 1.00 92.31 310 SER A CA 1
ATOM 2488 C C . SER A 1 310 ? 16.323 10.293 -22.609 1.00 92.31 310 SER A C 1
ATOM 2490 O O . SER A 1 310 ? 15.994 9.108 -22.660 1.00 92.31 310 SER A O 1
ATOM 2492 N N . MET A 1 311 ? 15.915 11.185 -23.508 1.00 95.00 311 MET A N 1
ATOM 2493 C CA . MET A 1 311 ? 15.044 10.880 -24.645 1.00 95.00 311 MET A CA 1
ATOM 2494 C C . MET A 1 311 ? 15.856 10.352 -25.838 1.00 95.00 311 MET A C 1
ATOM 2496 O O . MET A 1 311 ? 17.060 10.606 -25.950 1.00 95.00 311 MET A O 1
ATOM 2500 N N . SER A 1 312 ? 15.210 9.633 -26.762 1.00 94.94 312 SER A N 1
ATOM 2501 C CA . SER A 1 312 ? 15.885 9.049 -27.934 1.00 94.94 312 SER A CA 1
ATOM 2502 C C . SER A 1 312 ? 16.483 10.085 -28.889 1.00 94.94 312 SER A C 1
ATOM 2504 O O . SER A 1 312 ? 17.435 9.786 -29.603 1.00 94.94 312 SER A O 1
ATOM 2506 N N . ASP A 1 313 ? 15.935 11.300 -28.912 1.00 93.44 313 ASP A N 1
ATOM 2507 C CA . ASP A 1 313 ? 16.409 12.420 -29.733 1.00 93.44 313 ASP A CA 1
ATOM 2508 C C . ASP A 1 313 ? 17.614 13.162 -29.119 1.00 93.44 313 ASP A C 1
ATOM 2510 O O . ASP A 1 313 ? 18.106 14.135 -29.690 1.00 93.44 313 ASP A O 1
ATOM 2514 N N . GLY A 1 314 ? 18.105 12.699 -27.964 1.00 90.38 314 GLY A N 1
ATOM 2515 C CA . GLY A 1 314 ? 19.204 13.312 -27.221 1.00 90.38 314 GLY A CA 1
ATOM 2516 C C . GLY A 1 314 ? 18.774 14.437 -26.279 1.00 90.38 314 GLY A C 1
ATOM 2517 O O . GLY A 1 314 ? 19.619 14.947 -25.542 1.00 90.38 314 GLY A O 1
ATOM 2518 N N . SER A 1 315 ? 17.489 14.809 -26.265 1.00 93.94 315 SER A N 1
ATOM 2519 C CA . SER A 1 315 ? 16.943 15.731 -25.271 1.00 93.94 315 SER A CA 1
ATOM 2520 C C . SER A 1 315 ? 16.781 15.058 -23.903 1.00 93.94 315 SER A C 1
ATOM 2522 O O . SER A 1 315 ? 16.930 13.843 -23.743 1.00 93.94 315 SER A O 1
ATOM 2524 N N . VAL A 1 316 ? 16.487 15.870 -22.891 1.00 93.44 316 VAL A N 1
ATOM 2525 C CA . VAL A 1 316 ? 16.225 15.417 -21.525 1.00 93.44 316 VAL A CA 1
ATOM 2526 C C . VAL A 1 316 ? 14.861 15.945 -21.103 1.00 93.44 316 VAL A C 1
ATOM 2528 O O . VAL A 1 316 ? 14.578 17.136 -21.254 1.00 93.44 316 VAL A O 1
ATOM 2531 N N . LYS A 1 317 ? 14.021 15.064 -20.561 1.00 95.44 317 LYS A N 1
ATOM 2532 C CA . LYS A 1 317 ? 12.732 15.419 -19.955 1.00 95.44 317 LYS A CA 1
ATOM 2533 C C . LYS A 1 317 ? 12.695 14.976 -18.509 1.00 95.44 317 LYS A C 1
ATOM 2535 O O . LYS A 1 317 ? 13.381 14.036 -18.135 1.00 95.44 317 LYS A O 1
ATOM 2540 N N . THR A 1 318 ? 11.861 15.614 -17.698 1.00 95.12 318 THR A N 1
ATOM 2541 C CA . THR A 1 318 ? 11.538 15.040 -16.392 1.00 95.12 318 THR A CA 1
ATOM 2542 C C . THR A 1 318 ? 10.610 13.844 -16.584 1.00 95.12 318 THR A C 1
ATOM 2544 O O . THR A 1 318 ? 9.722 13.889 -17.438 1.00 95.12 318 THR A O 1
ATOM 2547 N N . ILE A 1 319 ? 10.783 12.789 -15.789 1.00 92.94 319 ILE A N 1
ATOM 2548 C CA . ILE A 1 319 ? 9.998 11.554 -15.910 1.00 92.94 319 ILE A CA 1
ATOM 2549 C C . ILE A 1 319 ? 8.485 11.808 -15.800 1.00 92.94 319 ILE A C 1
ATOM 2551 O O . ILE A 1 319 ? 7.706 11.204 -16.529 1.00 92.94 319 ILE A O 1
ATOM 2555 N N . GLY A 1 320 ? 8.063 12.774 -14.975 1.00 91.81 320 GLY A N 1
ATOM 2556 C CA . GLY A 1 320 ? 6.654 13.156 -14.837 1.00 91.81 320 GLY A CA 1
ATOM 2557 C C . GLY A 1 320 ? 6.066 13.907 -16.036 1.00 91.81 320 GLY A C 1
ATOM 2558 O O . GLY A 1 320 ? 4.855 14.102 -16.089 1.00 91.81 320 GLY A O 1
ATOM 2559 N N . SER A 1 321 ? 6.904 14.318 -16.992 1.00 96.00 321 SER A N 1
ATOM 2560 C CA . SER A 1 321 ? 6.496 14.976 -18.242 1.00 96.00 321 SER A CA 1
ATOM 2561 C C . SER A 1 321 ? 6.581 14.052 -19.464 1.00 96.00 321 SER A C 1
ATOM 2563 O O . SER A 1 321 ? 6.268 14.487 -20.575 1.00 96.00 321 SER A O 1
ATOM 2565 N N . VAL A 1 322 ? 7.036 12.807 -19.284 1.00 94.94 322 VAL A N 1
ATOM 2566 C CA . VAL A 1 322 ? 7.067 11.792 -20.345 1.00 94.94 322 VAL A CA 1
ATOM 2567 C C . VAL A 1 322 ? 5.647 11.282 -20.595 1.00 94.94 322 VAL A C 1
ATOM 2569 O O . VAL A 1 322 ? 4.848 11.152 -19.667 1.00 94.94 322 VAL A O 1
ATOM 2572 N N . SER A 1 323 ? 5.313 11.014 -21.855 1.00 94.56 323 SER A N 1
ATOM 2573 C CA . SER A 1 323 ? 4.002 10.495 -22.267 1.00 94.56 323 SER A CA 1
ATOM 2574 C C . SER A 1 323 ? 4.110 9.168 -23.018 1.00 94.56 323 SER A C 1
ATOM 2576 O O . SER A 1 323 ? 5.139 8.849 -23.610 1.00 94.56 323 SER A O 1
ATOM 2578 N N . ALA A 1 324 ? 3.018 8.397 -23.023 1.00 90.94 324 ALA A N 1
ATOM 2579 C CA . ALA A 1 324 ? 2.917 7.191 -23.842 1.00 90.94 324 ALA A CA 1
ATOM 2580 C C . ALA A 1 324 ? 3.112 7.517 -25.336 1.00 90.94 324 ALA A C 1
ATOM 2582 O O . ALA A 1 324 ? 2.611 8.530 -25.829 1.00 90.94 324 ALA A O 1
ATOM 2583 N N . GLY A 1 325 ? 3.837 6.651 -26.044 1.00 91.56 325 GLY A N 1
ATOM 2584 C CA . GLY A 1 325 ? 4.242 6.819 -27.441 1.00 91.56 325 GLY A CA 1
ATOM 2585 C C . GLY A 1 325 ? 5.535 7.618 -27.643 1.00 91.56 325 GLY A C 1
ATOM 2586 O O . GLY A 1 325 ? 6.070 7.621 -28.750 1.00 91.56 325 GLY A O 1
ATOM 2587 N N . GLU A 1 326 ? 6.064 8.275 -26.607 1.00 96.25 326 GLU A N 1
ATOM 2588 C CA . GLU A 1 326 ? 7.398 8.877 -26.676 1.00 96.25 326 GLU A CA 1
ATOM 2589 C C . GLU A 1 326 ? 8.487 7.805 -26.599 1.00 96.25 326 GLU A C 1
ATOM 2591 O O . GLU A 1 326 ? 8.244 6.693 -26.137 1.00 96.25 326 GLU A O 1
ATOM 2596 N N . VAL A 1 327 ? 9.696 8.129 -27.056 1.00 95.75 327 VAL A N 1
ATOM 2597 C CA . VAL A 1 327 ? 10.805 7.172 -27.121 1.00 95.75 327 VAL A CA 1
ATOM 2598 C C . VAL A 1 327 ? 11.951 7.661 -26.241 1.00 95.75 327 VAL A C 1
ATOM 2600 O O . VAL A 1 327 ? 12.415 8.798 -26.364 1.00 95.75 327 VAL A O 1
ATOM 2603 N N . VAL A 1 328 ? 12.411 6.797 -25.339 1.00 94.50 328 VAL A N 1
ATOM 2604 C CA . VAL A 1 328 ? 13.505 7.081 -24.401 1.00 94.50 328 VAL A CA 1
ATOM 2605 C C . VAL A 1 328 ? 14.748 6.277 -24.749 1.00 94.50 328 VAL A C 1
ATOM 2607 O O . VAL A 1 328 ? 14.668 5.258 -25.439 1.00 94.50 328 VAL A O 1
ATOM 2610 N N . LYS A 1 329 ? 15.908 6.726 -24.263 1.00 93.44 329 LYS A N 1
ATOM 2611 C CA . LYS A 1 329 ? 17.111 5.895 -24.255 1.00 93.44 329 LYS A CA 1
ATOM 2612 C C . LYS A 1 329 ? 16.951 4.781 -23.229 1.00 93.44 329 LYS A C 1
ATOM 2614 O O . LYS A 1 329 ? 16.700 5.054 -22.055 1.00 93.44 329 LYS A O 1
ATOM 2619 N N . SER A 1 330 ? 17.148 3.551 -23.676 1.00 91.12 330 SER A N 1
ATOM 2620 C CA . SER A 1 330 ? 17.106 2.356 -22.842 1.00 91.12 330 SER A CA 1
ATOM 2621 C C . SER A 1 330 ? 18.471 1.672 -22.771 1.00 91.12 330 SER A C 1
ATOM 2623 O O . SER A 1 330 ? 19.390 1.989 -23.533 1.00 91.12 330 SER A O 1
ATOM 2625 N N . VAL A 1 331 ? 18.609 0.747 -21.824 1.00 90.19 331 VAL A N 1
ATOM 2626 C CA . VAL A 1 331 ? 19.821 -0.048 -21.611 1.00 90.19 331 VAL A CA 1
ATOM 2627 C C . VAL A 1 331 ? 19.532 -1.506 -21.929 1.00 90.19 331 VAL A C 1
ATOM 2629 O O . VAL A 1 331 ? 18.673 -2.134 -21.304 1.00 90.19 331 VAL A O 1
ATOM 2632 N N . ILE A 1 332 ? 20.295 -2.052 -22.871 1.00 87.44 332 ILE A N 1
ATOM 2633 C CA . ILE A 1 332 ? 20.371 -3.488 -23.108 1.00 87.44 332 ILE A CA 1
ATOM 2634 C C . ILE A 1 332 ? 21.429 -4.054 -22.170 1.00 87.44 332 ILE A C 1
ATOM 2636 O O . ILE A 1 332 ? 22.554 -3.557 -22.098 1.00 87.44 332 ILE A O 1
ATOM 2640 N N . VAL A 1 333 ? 21.046 -5.115 -21.473 1.00 83.25 333 VAL A N 1
ATOM 2641 C CA . VAL A 1 333 ? 21.948 -5.951 -20.689 1.00 83.25 333 VAL A CA 1
ATOM 2642 C C . VAL A 1 333 ? 21.962 -7.322 -21.357 1.00 83.25 333 VAL A C 1
ATOM 2644 O O . VAL A 1 333 ? 20.927 -7.997 -21.393 1.00 83.25 333 VAL A O 1
ATOM 2647 N N . ASP A 1 334 ? 23.098 -7.715 -21.930 1.00 74.19 334 ASP A N 1
ATOM 2648 C CA . ASP A 1 334 ? 23.203 -8.991 -22.640 1.00 74.19 334 ASP A CA 1
ATOM 2649 C C . ASP A 1 334 ? 22.888 -10.174 -21.717 1.00 74.19 334 ASP A C 1
ATOM 2651 O O . ASP A 1 334 ? 23.259 -10.200 -20.545 1.00 74.19 334 ASP A O 1
ATOM 2655 N N . ASN A 1 335 ? 22.176 -11.168 -22.255 1.00 65.56 335 ASN A N 1
ATOM 2656 C CA . ASN A 1 335 ? 21.676 -12.339 -21.521 1.00 65.56 335 ASN A CA 1
ATOM 2657 C C . ASN A 1 335 ? 20.771 -12.018 -20.324 1.00 65.56 335 ASN A C 1
ATOM 2659 O O . ASN A 1 335 ? 20.390 -12.936 -19.592 1.00 65.56 335 ASN A O 1
ATOM 2663 N N . TYR A 1 336 ? 20.370 -10.756 -20.147 1.00 68.38 336 TYR A N 1
ATOM 2664 C CA . TYR A 1 336 ? 19.332 -10.439 -19.193 1.00 68.38 336 TYR A CA 1
ATOM 2665 C C . TYR A 1 336 ? 18.004 -10.967 -19.726 1.00 68.38 336 TYR A C 1
ATOM 2667 O O . TYR A 1 336 ? 17.671 -10.732 -20.896 1.00 68.38 336 TYR A O 1
ATOM 2675 N N . PRO A 1 337 ? 17.241 -11.709 -18.922 1.00 59.50 337 PRO A N 1
ATOM 2676 C CA . PRO A 1 337 ? 16.098 -12.397 -19.481 1.00 59.50 337 PRO A CA 1
ATOM 2677 C C . PRO A 1 337 ? 14.993 -11.409 -19.858 1.00 59.50 337 PRO A C 1
ATOM 2679 O O . PRO A 1 337 ? 14.687 -10.455 -19.147 1.00 59.50 337 PRO A O 1
ATOM 2682 N N . LYS A 1 338 ? 14.431 -11.630 -21.045 1.00 56.62 338 LYS A N 1
ATOM 2683 C CA . LYS A 1 338 ? 13.397 -10.775 -21.622 1.00 56.62 338 LYS A CA 1
ATOM 2684 C C . LYS A 1 338 ? 12.027 -11.214 -21.129 1.00 56.62 338 LYS A C 1
ATOM 2686 O O . LYS A 1 338 ? 11.834 -12.377 -20.772 1.00 56.62 338 LYS A O 1
ATOM 2691 N N . ARG A 1 339 ? 11.056 -10.304 -21.201 1.00 51.62 339 ARG A N 1
ATOM 2692 C CA . ARG A 1 339 ? 9.632 -10.550 -20.917 1.00 51.62 339 ARG A CA 1
ATOM 2693 C C . ARG A 1 339 ? 9.121 -11.887 -21.489 1.00 51.62 339 ARG A C 1
ATOM 2695 O O . ARG A 1 339 ? 8.461 -12.654 -20.783 1.00 51.62 339 ARG A O 1
ATOM 2702 N N . ASP A 1 340 ? 9.516 -12.208 -22.719 1.00 50.03 340 ASP A N 1
ATOM 2703 C CA . ASP A 1 340 ? 9.065 -13.398 -23.455 1.00 50.03 340 ASP A CA 1
ATOM 2704 C C . ASP A 1 340 ? 9.794 -14.700 -23.073 1.00 50.03 340 ASP A C 1
ATOM 2706 O O . ASP A 1 340 ? 9.307 -15.793 -23.370 1.00 50.03 340 ASP A O 1
ATOM 2710 N N . ASN A 1 341 ? 10.918 -14.625 -22.347 1.00 48.72 341 ASN A N 1
ATOM 2711 C CA . ASN A 1 341 ? 11.660 -15.815 -21.903 1.00 48.72 341 ASN A CA 1
ATOM 2712 C C . ASN A 1 341 ? 10.877 -16.646 -20.873 1.00 48.72 341 ASN A C 1
ATOM 2714 O O . ASN A 1 341 ? 11.210 -17.801 -20.621 1.00 48.72 341 ASN A O 1
ATOM 2718 N N . SER A 1 342 ? 9.809 -16.085 -20.303 1.00 43.59 342 SER A N 1
ATOM 2719 C CA . SER A 1 342 ? 8.933 -16.770 -19.354 1.00 43.59 342 SER A CA 1
ATOM 2720 C C . SER A 1 342 ? 7.995 -17.815 -19.963 1.00 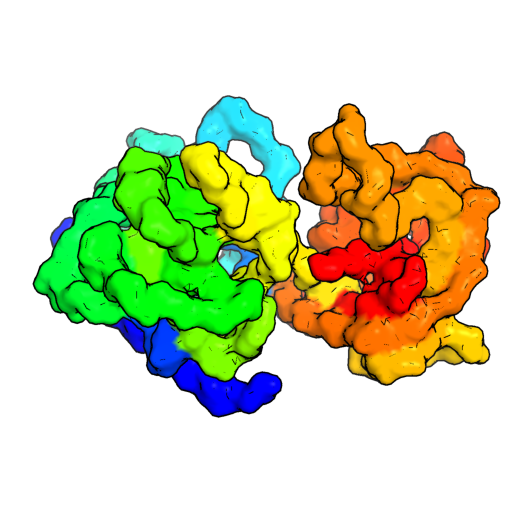43.59 342 SER A C 1
ATOM 2722 O O . SER A 1 342 ? 7.367 -18.571 -19.224 1.00 43.59 342 SER A O 1
ATOM 2724 N N . PHE A 1 343 ? 7.939 -17.911 -21.294 1.00 40.25 343 PHE A N 1
ATOM 2725 C CA . PHE A 1 343 ? 7.137 -18.914 -21.999 1.00 40.25 343 PHE A CA 1
ATOM 2726 C C . PHE A 1 343 ? 7.945 -20.125 -22.496 1.00 40.25 343 PHE A C 1
ATOM 2728 O O . PHE A 1 343 ? 7.374 -21.017 -23.124 1.00 40.25 343 PHE A O 1
ATOM 2735 N N . ILE A 1 344 ? 9.257 -20.201 -22.226 1.00 38.25 344 ILE A N 1
ATOM 2736 C CA . ILE A 1 344 ? 10.144 -21.193 -22.859 1.00 38.25 344 ILE A CA 1
ATOM 2737 C C . ILE A 1 344 ? 10.989 -21.950 -21.819 1.00 38.25 344 ILE A C 1
ATOM 2739 O O . ILE A 1 344 ? 12.189 -21.737 -21.712 1.00 38.25 344 ILE A O 1
ATOM 2743 N N . SER A 1 345 ? 10.383 -22.868 -21.059 1.00 33.81 345 SER A N 1
ATOM 2744 C CA . SER A 1 345 ? 11.058 -24.091 -20.571 1.00 33.81 345 SER A CA 1
ATOM 2745 C C . SER A 1 345 ? 10.069 -24.991 -19.828 1.00 33.81 345 SER A C 1
ATOM 2747 O O . SER A 1 345 ? 9.664 -24.711 -18.705 1.00 33.81 345 SER A O 1
ATOM 2749 N N . SER A 1 346 ? 9.718 -26.125 -20.433 1.00 38.66 346 SER A N 1
ATOM 2750 C CA . SER A 1 346 ? 8.892 -27.181 -19.832 1.00 38.66 346 SER A CA 1
ATOM 2751 C C . SER A 1 346 ? 9.649 -28.072 -18.832 1.00 38.66 346 SER A C 1
ATOM 2753 O O . SER A 1 346 ? 9.144 -29.129 -18.462 1.00 38.66 346 SER A O 1
ATOM 2755 N N . THR A 1 347 ? 10.877 -27.716 -18.432 1.00 33.84 347 THR A N 1
ATOM 2756 C CA . THR A 1 347 ? 11.749 -28.602 -17.630 1.00 33.84 347 THR A CA 1
ATOM 2757 C C . THR A 1 347 ? 12.327 -27.966 -16.370 1.00 33.84 347 THR A C 1
ATOM 2759 O O . THR A 1 347 ? 12.899 -28.673 -15.545 1.00 33.84 347 THR A O 1
ATOM 2762 N N . THR A 1 348 ? 12.147 -26.662 -16.168 1.00 37.59 348 THR A N 1
ATOM 2763 C CA . THR A 1 348 ? 12.538 -25.971 -14.934 1.00 37.59 348 THR A CA 1
ATOM 2764 C C . THR A 1 348 ? 11.440 -24.983 -14.572 1.00 37.59 348 THR A C 1
ATOM 2766 O O . THR A 1 348 ? 11.418 -23.869 -15.090 1.00 37.59 348 THR A O 1
ATOM 2769 N N . ASN A 1 349 ? 10.519 -25.396 -13.699 1.00 36.22 349 ASN A N 1
ATOM 2770 C CA . ASN A 1 349 ? 9.516 -24.513 -13.100 1.00 36.22 349 ASN A CA 1
ATOM 2771 C C . ASN A 1 349 ? 10.209 -23.513 -12.162 1.00 36.22 349 ASN A C 1
ATOM 2773 O O . ASN A 1 349 ? 10.145 -23.642 -10.942 1.00 36.22 349 ASN A O 1
ATOM 2777 N N . VAL A 1 350 ? 10.905 -22.529 -12.726 1.00 34.50 350 VAL A N 1
ATOM 2778 C CA . VAL A 1 350 ? 11.296 -21.332 -11.989 1.00 34.50 350 VAL A CA 1
ATOM 2779 C C . VAL A 1 350 ? 10.113 -20.387 -12.116 1.00 34.50 350 VAL A C 1
ATOM 2781 O O . VAL A 1 350 ? 9.845 -19.845 -13.185 1.00 34.50 350 VAL A O 1
ATOM 2784 N N . SER A 1 351 ? 9.334 -20.259 -11.047 1.00 38.19 351 SER A N 1
ATOM 2785 C CA . SER A 1 351 ? 8.245 -19.293 -11.013 1.00 38.19 351 SER A CA 1
ATOM 2786 C C . SER A 1 351 ? 8.840 -17.875 -11.092 1.00 38.19 351 SER A C 1
ATOM 2788 O O . SER A 1 351 ? 9.883 -17.598 -10.498 1.00 38.19 351 SER A O 1
ATOM 2790 N N . TRP A 1 352 ? 8.185 -16.959 -11.815 1.00 35.66 352 TRP A N 1
ATOM 2791 C CA . TRP A 1 352 ? 8.562 -15.534 -11.903 1.00 35.66 352 TRP A CA 1
ATOM 2792 C C . TRP A 1 352 ? 8.952 -14.871 -10.555 1.00 35.66 352 TRP A C 1
ATOM 2794 O O . TRP A 1 352 ? 9.829 -14.012 -10.553 1.00 35.66 352 TRP A O 1
ATOM 2804 N N . PRO A 1 353 ? 8.384 -15.244 -9.391 1.00 37.06 353 PRO A N 1
ATOM 2805 C CA . PRO A 1 353 ? 8.847 -14.749 -8.093 1.00 37.06 353 PRO A CA 1
ATOM 2806 C C . PRO A 1 353 ? 10.295 -15.119 -7.737 1.00 37.06 353 PRO A C 1
ATOM 2808 O O . PRO A 1 353 ? 10.996 -14.298 -7.152 1.00 37.06 353 PRO A O 1
ATOM 2811 N N . GLN A 1 354 ? 10.780 -16.311 -8.102 1.00 37.78 354 GLN A N 1
ATOM 2812 C CA . GLN A 1 354 ? 12.170 -16.710 -7.842 1.00 37.78 354 GLN A CA 1
ATOM 2813 C C . GLN A 1 354 ? 13.142 -15.883 -8.700 1.00 37.78 354 GLN A C 1
ATOM 2815 O O . GLN A 1 354 ? 14.144 -15.385 -8.204 1.00 37.78 354 GLN A O 1
ATOM 2820 N N . TYR A 1 355 ? 12.758 -15.609 -9.947 1.00 49.19 355 TYR A N 1
ATOM 2821 C CA . TYR A 1 355 ? 13.475 -14.733 -10.877 1.00 49.19 355 TYR A CA 1
ATOM 2822 C C . TYR A 1 355 ? 13.669 -13.299 -10.345 1.00 49.19 355 TYR A C 1
ATOM 2824 O O . TYR A 1 355 ? 14.711 -12.676 -10.533 1.00 49.19 355 TYR A O 1
ATOM 2832 N N . ILE A 1 356 ? 12.650 -12.784 -9.654 1.00 43.03 356 ILE A N 1
ATOM 2833 C CA . ILE A 1 356 ? 12.633 -11.469 -9.004 1.00 43.03 356 ILE A CA 1
ATOM 2834 C C . ILE A 1 356 ? 13.531 -11.435 -7.767 1.00 43.03 356 ILE A C 1
ATOM 2836 O O . ILE A 1 356 ? 14.263 -10.467 -7.556 1.00 43.03 356 ILE A O 1
ATOM 2840 N N . LEU A 1 357 ? 13.487 -12.497 -6.963 1.00 41.81 357 LEU A N 1
ATOM 2841 C CA . LEU A 1 357 ? 14.340 -12.657 -5.787 1.00 41.81 357 LEU A CA 1
ATOM 2842 C C . LEU A 1 357 ? 15.819 -12.814 -6.168 1.00 41.81 357 LEU A C 1
ATOM 2844 O O . LEU A 1 357 ? 16.687 -12.381 -5.414 1.00 41.81 357 LEU A O 1
ATOM 2848 N N . ASP A 1 358 ? 16.093 -13.341 -7.362 1.00 48.91 358 ASP A N 1
ATOM 2849 C CA . ASP A 1 358 ? 17.437 -13.528 -7.905 1.00 48.91 358 ASP A CA 1
ATOM 2850 C C . ASP A 1 358 ? 17.991 -12.280 -8.628 1.00 48.91 358 ASP A C 1
ATOM 2852 O O . ASP A 1 358 ? 19.098 -12.337 -9.159 1.00 48.91 358 ASP A O 1
ATOM 2856 N N . LYS A 1 359 ? 17.296 -11.125 -8.635 1.00 51.50 359 LYS A N 1
ATOM 2857 C CA . LYS A 1 359 ? 17.789 -9.875 -9.268 1.00 51.50 359 LYS A CA 1
ATOM 2858 C C . LYS A 1 359 ? 19.169 -9.430 -8.759 1.00 51.50 359 LYS A C 1
ATOM 2860 O O . LYS A 1 359 ? 19.963 -8.922 -9.547 1.00 51.50 359 LYS A O 1
ATOM 2865 N N . GLY A 1 360 ? 19.468 -9.676 -7.481 1.00 51.81 360 GLY A N 1
ATOM 2866 C CA . GLY A 1 360 ? 20.790 -9.430 -6.888 1.00 51.81 360 GLY A CA 1
ATOM 2867 C C . GLY A 1 360 ? 21.873 -10.437 -7.300 1.00 51.81 360 GLY A C 1
ATOM 2868 O O . GLY A 1 360 ? 23.051 -10.182 -7.089 1.00 51.81 360 GLY A O 1
ATOM 2869 N N . ASN A 1 361 ? 21.494 -11.560 -7.917 1.00 55.72 361 ASN A N 1
ATOM 2870 C CA . ASN A 1 361 ? 22.413 -12.605 -8.377 1.00 55.72 361 ASN A CA 1
ATOM 2871 C C . ASN A 1 361 ? 22.821 -12.432 -9.852 1.00 55.72 361 ASN A C 1
ATOM 2873 O O . ASN A 1 361 ? 23.723 -13.130 -10.323 1.00 55.72 361 ASN A O 1
ATOM 2877 N N . TRP A 1 362 ? 22.183 -11.514 -10.590 1.00 66.50 362 TRP A N 1
ATOM 2878 C CA . TRP A 1 362 ? 22.564 -11.210 -11.969 1.00 66.50 362 TRP A CA 1
ATOM 2879 C C . TRP A 1 362 ? 23.824 -10.366 -11.982 1.00 66.50 362 TRP A C 1
ATOM 2881 O O . TRP A 1 362 ? 23.816 -9.205 -11.578 1.00 66.50 362 TRP A O 1
ATOM 2891 N N . THR A 1 363 ? 24.902 -10.977 -12.465 1.00 71.38 363 THR A N 1
ATOM 2892 C CA . THR A 1 363 ? 26.204 -10.333 -12.564 1.00 71.38 363 THR A CA 1
ATOM 2893 C C . THR A 1 363 ? 26.759 -10.443 -13.970 1.00 71.38 363 THR A C 1
ATOM 2895 O O . THR A 1 363 ? 26.646 -11.493 -14.599 1.00 71.38 363 THR A O 1
ATOM 2898 N N . GLY A 1 364 ? 27.383 -9.373 -14.443 1.00 79.62 364 GLY A N 1
ATOM 2899 C CA . GLY A 1 364 ? 28.021 -9.318 -15.755 1.00 79.62 364 GLY A CA 1
ATOM 2900 C C . GLY A 1 364 ? 29.065 -8.214 -15.808 1.00 79.62 364 GLY A C 1
ATOM 2901 O O . GLY A 1 364 ? 29.298 -7.533 -14.812 1.00 79.62 364 GLY A O 1
ATOM 2902 N N . SER A 1 365 ? 29.722 -8.023 -16.941 1.00 85.50 365 SER A N 1
ATOM 2903 C CA . SER A 1 365 ? 30.724 -6.964 -17.109 1.00 85.50 365 SER A CA 1
ATOM 2904 C C . SER A 1 365 ? 30.122 -5.723 -17.768 1.00 85.50 365 SER A C 1
ATOM 2906 O O . SER A 1 365 ? 29.212 -5.818 -18.579 1.00 85.50 365 SER A O 1
ATOM 2908 N N . ILE A 1 366 ? 30.669 -4.538 -17.480 1.00 86.69 366 ILE A N 1
ATOM 2909 C CA . ILE A 1 366 ? 30.219 -3.275 -18.101 1.00 86.69 366 ILE A CA 1
ATOM 2910 C C . ILE A 1 366 ? 30.258 -3.325 -19.642 1.00 86.69 366 ILE A C 1
ATOM 2912 O O . ILE A 1 366 ? 29.425 -2.711 -20.296 1.00 86.69 366 ILE A O 1
ATOM 2916 N N . GLY A 1 367 ? 31.191 -4.085 -20.229 1.00 85.75 367 GLY A N 1
ATOM 2917 C CA . GLY A 1 367 ? 31.287 -4.263 -21.684 1.00 85.75 367 GLY A CA 1
ATOM 2918 C C . GLY A 1 367 ? 30.128 -5.036 -22.328 1.00 85.75 367 GLY A C 1
ATOM 2919 O O . GLY A 1 367 ? 30.059 -5.086 -23.549 1.00 85.75 367 GLY A O 1
ATOM 2920 N N . GLU A 1 368 ? 29.242 -5.628 -21.527 1.00 85.81 368 GLU A N 1
ATOM 2921 C CA . GLU A 1 368 ? 28.022 -6.332 -21.958 1.00 85.81 368 GLU A CA 1
ATOM 2922 C C . GLU A 1 368 ? 26.793 -5.403 -21.970 1.00 85.81 368 GLU A C 1
ATOM 2924 O O . GLU A 1 368 ? 25.670 -5.836 -22.234 1.00 85.81 368 GLU A O 1
ATOM 2929 N N . LEU A 1 369 ? 26.992 -4.126 -21.630 1.00 90.12 369 LEU A N 1
ATOM 2930 C CA . LEU A 1 369 ? 25.956 -3.104 -21.632 1.00 90.12 369 LEU A CA 1
ATOM 2931 C C . LEU A 1 369 ? 25.992 -2.337 -22.955 1.00 90.12 369 LEU A C 1
ATOM 2933 O O . LEU A 1 369 ? 27.059 -1.955 -23.442 1.00 90.12 369 LEU A O 1
ATOM 2937 N N . SER A 1 370 ? 24.821 -2.065 -23.526 1.00 91.69 370 SER A N 1
ATOM 2938 C CA . SER A 1 370 ? 24.706 -1.205 -24.707 1.00 91.69 370 SER A CA 1
ATOM 2939 C C . SER A 1 370 ? 23.488 -0.286 -24.641 1.00 91.69 370 SER A C 1
ATOM 2941 O O . SER A 1 370 ? 22.481 -0.595 -24.003 1.00 91.69 370 SER A O 1
ATOM 2943 N N . GLU A 1 371 ? 23.603 0.899 -25.250 1.00 92.31 371 GLU A N 1
ATOM 2944 C CA . GLU A 1 371 ? 22.477 1.831 -25.360 1.00 92.31 371 GLU A CA 1
ATOM 2945 C C . GLU A 1 371 ? 21.534 1.381 -26.480 1.00 92.31 371 GLU A C 1
ATOM 2947 O O . GLU A 1 371 ? 21.968 0.963 -27.555 1.00 92.31 371 GLU A O 1
ATOM 2952 N N . SER A 1 372 ? 20.236 1.532 -26.240 1.00 92.06 372 SER A N 1
ATOM 2953 C CA . SER A 1 372 ? 19.173 1.340 -27.220 1.00 92.06 372 SER A CA 1
ATOM 2954 C C . SER A 1 372 ? 18.114 2.430 -27.052 1.00 92.06 372 SER A C 1
ATOM 2956 O O . SER A 1 372 ? 18.300 3.415 -26.330 1.00 92.06 372 SER A O 1
ATOM 2958 N N . THR A 1 373 ? 16.996 2.275 -27.745 1.00 93.56 373 THR A N 1
ATOM 2959 C CA . THR A 1 373 ? 15.814 3.110 -27.582 1.00 93.56 373 THR A CA 1
ATOM 2960 C C . THR A 1 373 ? 14.583 2.237 -27.438 1.00 93.56 373 THR A C 1
ATOM 2962 O O . THR A 1 373 ? 14.459 1.233 -28.141 1.00 93.56 373 THR A O 1
ATOM 2965 N N . SER A 1 374 ? 13.649 2.648 -26.586 1.00 91.38 374 SER A N 1
ATOM 2966 C CA . SER A 1 374 ? 12.356 1.979 -26.444 1.00 91.38 374 SER A CA 1
ATOM 2967 C C . SER A 1 374 ? 11.225 2.994 -26.378 1.00 91.38 374 SER A C 1
ATOM 2969 O O . SER A 1 374 ? 11.363 4.049 -25.753 1.00 91.38 374 SER A O 1
ATOM 2971 N N . SER A 1 375 ? 10.101 2.663 -27.012 1.00 92.69 375 SER A N 1
ATOM 2972 C CA . SER A 1 375 ? 8.861 3.422 -26.869 1.00 92.69 375 SER A CA 1
ATOM 2973 C C . SER A 1 375 ? 8.282 3.215 -25.471 1.00 92.69 375 SER A C 1
ATOM 2975 O O . SER A 1 375 ? 8.398 2.129 -24.896 1.00 92.69 375 SER A O 1
ATOM 2977 N N . VAL A 1 376 ? 7.644 4.255 -24.948 1.00 90.62 376 VAL A N 1
ATOM 2978 C CA . VAL A 1 376 ? 6.919 4.257 -23.680 1.00 90.62 376 VAL A CA 1
ATOM 2979 C C . VAL A 1 376 ? 5.498 3.758 -23.925 1.00 90.62 376 VAL A C 1
ATOM 2981 O O . VAL A 1 376 ? 4.712 4.425 -24.597 1.00 90.62 376 VAL A O 1
ATOM 2984 N N . ASN A 1 377 ? 5.139 2.616 -23.348 1.00 84.31 377 ASN A N 1
ATOM 2985 C CA . ASN A 1 377 ? 3.764 2.112 -23.344 1.00 84.31 377 ASN A CA 1
ATOM 2986 C C . ASN A 1 377 ? 2.889 2.903 -22.378 1.00 84.31 377 ASN A C 1
ATOM 2988 O O . ASN A 1 377 ? 1.768 3.303 -22.699 1.00 84.31 377 ASN A O 1
ATOM 2992 N N . SER A 1 378 ? 3.395 3.099 -21.161 1.00 83.12 378 SER A N 1
ATOM 2993 C CA . SER A 1 378 ? 2.686 3.794 -20.100 1.00 83.12 378 SER A CA 1
ATOM 2994 C C . SER A 1 378 ? 3.660 4.435 -19.111 1.00 83.12 378 SER A C 1
ATOM 2996 O O . SER A 1 378 ? 4.836 4.081 -19.045 1.00 83.12 378 SER A O 1
ATOM 2998 N N . VAL A 1 379 ? 3.168 5.410 -18.344 1.00 84.62 379 VAL A N 1
ATOM 2999 C CA . VAL A 1 379 ? 3.934 6.070 -17.276 1.00 84.62 379 VAL A CA 1
ATOM 3000 C C . VAL A 1 379 ? 3.199 5.848 -15.956 1.00 84.62 379 VAL A C 1
ATOM 3002 O O . VAL A 1 379 ? 2.346 6.663 -15.582 1.00 84.62 379 VAL A O 1
ATOM 3005 N N . PRO A 1 380 ? 3.436 4.712 -15.274 1.00 76.25 380 PRO A N 1
ATOM 3006 C CA . PRO A 1 380 ? 2.831 4.452 -13.980 1.00 76.25 380 PRO A CA 1
ATOM 3007 C C . PRO A 1 380 ? 3.195 5.517 -12.950 1.00 76.25 380 PRO A C 1
ATOM 3009 O O . PRO A 1 380 ? 4.338 5.965 -12.873 1.00 76.25 380 PRO A O 1
ATOM 3012 N N . GLN A 1 381 ? 2.211 5.885 -12.131 1.00 78.00 381 GLN A N 1
ATOM 3013 C CA . GLN A 1 381 ? 2.358 6.845 -11.042 1.00 78.00 381 GLN A CA 1
ATOM 3014 C C . GLN A 1 381 ? 1.954 6.189 -9.731 1.00 78.00 381 GLN A C 1
ATOM 3016 O O . GLN A 1 381 ? 0.888 5.572 -9.636 1.00 78.00 381 GLN A O 1
ATOM 3021 N N . VAL A 1 382 ? 2.804 6.330 -8.721 1.00 71.88 382 VAL A N 1
ATOM 3022 C CA . VAL A 1 382 ? 2.643 5.669 -7.430 1.00 71.88 382 VAL A CA 1
ATOM 3023 C C . VAL A 1 382 ? 3.006 6.652 -6.334 1.00 71.88 382 VAL A C 1
ATOM 3025 O O . VAL A 1 382 ? 4.111 7.187 -6.304 1.00 71.88 382 VAL A O 1
ATOM 3028 N N . TYR A 1 383 ? 2.084 6.875 -5.403 1.00 70.12 383 TYR A N 1
ATOM 3029 C CA . TYR A 1 383 ? 2.413 7.595 -4.181 1.00 70.12 383 TYR A CA 1
ATOM 3030 C C . TYR A 1 383 ? 3.331 6.715 -3.342 1.00 70.12 383 TYR A C 1
ATOM 3032 O O . TYR A 1 383 ? 3.010 5.553 -3.086 1.00 70.12 383 TYR A O 1
ATOM 3040 N N . SER A 1 384 ? 4.468 7.263 -2.930 1.00 68.44 384 SER A N 1
ATOM 3041 C CA . SER A 1 384 ? 5.394 6.625 -1.997 1.00 68.44 384 SER A CA 1
ATOM 3042 C C . SER A 1 384 ? 5.810 7.632 -0.929 1.00 68.44 384 SER A C 1
ATOM 3044 O O . SER A 1 384 ? 5.579 8.837 -1.054 1.00 68.44 384 SER A O 1
ATOM 3046 N N . TRP A 1 385 ? 6.382 7.125 0.156 1.00 63.91 385 TRP A N 1
ATOM 3047 C CA . TRP A 1 385 ? 6.920 7.947 1.229 1.00 63.91 385 TRP A CA 1
ATOM 3048 C C . TRP A 1 385 ? 8.410 7.721 1.350 1.00 63.91 385 TRP A C 1
ATOM 3050 O O . TRP A 1 385 ? 8.873 6.609 1.599 1.00 63.91 385 TRP A O 1
ATOM 3060 N N . GLY A 1 386 ? 9.117 8.829 1.212 1.00 69.38 386 GLY A N 1
ATOM 3061 C CA . GLY A 1 386 ? 10.549 8.920 1.292 1.00 69.38 386 GLY A CA 1
ATOM 3062 C C . GLY A 1 386 ? 11.296 8.409 0.070 1.00 69.38 386 GLY A C 1
ATOM 3063 O O . GLY A 1 386 ? 10.783 7.651 -0.753 1.00 69.38 386 GLY A O 1
ATOM 3064 N N . TYR A 1 387 ? 12.530 8.877 -0.035 1.00 79.25 387 TYR A N 1
ATOM 3065 C CA . TYR A 1 387 ? 13.504 8.490 -1.044 1.00 79.25 387 TYR A CA 1
ATOM 3066 C C . TYR A 1 387 ? 14.889 8.468 -0.419 1.00 79.25 387 TYR A C 1
ATOM 3068 O O . TYR A 1 387 ? 15.162 9.180 0.551 1.00 79.25 387 TYR A O 1
ATOM 3076 N N . TYR A 1 388 ? 15.775 7.687 -1.025 1.00 82.81 388 TYR A N 1
ATOM 3077 C CA . TYR A 1 388 ? 17.199 7.906 -0.851 1.00 82.81 388 TYR A CA 1
ATOM 3078 C C . TYR A 1 388 ? 17.669 8.939 -1.861 1.00 82.81 388 TYR A C 1
ATOM 3080 O O . TYR A 1 388 ? 17.465 8.791 -3.066 1.00 82.81 388 TYR A O 1
ATOM 3088 N N . GLU A 1 389 ? 18.288 9.996 -1.355 1.00 89.00 389 GLU A N 1
ATOM 3089 C CA . GLU A 1 389 ? 19.008 10.965 -2.163 1.00 89.00 389 GLU A CA 1
ATOM 3090 C C . GLU A 1 389 ? 20.452 10.498 -2.318 1.00 89.00 389 GLU A C 1
ATOM 3092 O O . GLU A 1 389 ? 21.236 10.521 -1.363 1.00 89.00 389 GLU A O 1
ATOM 3097 N N . LEU A 1 390 ? 20.788 10.049 -3.524 1.00 90.19 390 LEU A N 1
ATOM 3098 C CA . LEU A 1 390 ? 22.117 9.590 -3.893 1.00 90.19 390 LEU A CA 1
ATOM 3099 C C . LEU A 1 390 ? 22.960 10.777 -4.362 1.00 90.19 390 LEU A C 1
ATOM 3101 O O . LEU A 1 390 ? 22.554 11.527 -5.257 1.00 90.19 390 LEU A O 1
ATOM 3105 N N . ASN A 1 391 ? 24.137 10.951 -3.756 1.00 92.50 391 ASN A N 1
ATOM 3106 C CA . ASN A 1 391 ? 25.085 12.020 -4.084 1.00 92.50 391 ASN A CA 1
ATOM 3107 C C . ASN A 1 391 ? 24.445 13.427 -4.103 1.00 92.50 391 ASN A C 1
ATOM 3109 O O . ASN A 1 391 ? 24.845 14.289 -4.886 1.00 92.50 391 ASN A O 1
ATOM 3113 N N . GLY A 1 392 ? 23.419 13.654 -3.273 1.00 87.88 392 GLY A N 1
ATOM 3114 C CA . GLY A 1 392 ? 22.712 14.936 -3.158 1.00 87.88 392 GLY A CA 1
ATOM 3115 C C . GLY A 1 392 ? 21.871 15.346 -4.375 1.00 87.88 392 GLY A C 1
ATOM 3116 O O . GLY A 1 392 ? 21.556 16.527 -4.498 1.00 87.88 392 GLY A O 1
ATOM 3117 N N . SER A 1 393 ? 21.552 14.428 -5.298 1.00 87.19 393 SER A N 1
ATOM 3118 C CA . SER A 1 393 ? 20.818 14.770 -6.533 1.00 87.19 393 SER A CA 1
ATOM 3119 C C . SER A 1 393 ? 19.767 13.738 -6.935 1.00 87.19 393 SER A C 1
ATOM 3121 O O . SER A 1 393 ? 18.588 14.071 -7.057 1.00 87.19 393 SER A O 1
ATOM 3123 N N . THR A 1 394 ? 20.163 12.481 -7.135 1.00 88.12 394 THR A N 1
ATOM 3124 C CA . THR A 1 394 ? 19.266 11.461 -7.686 1.00 88.12 394 THR A CA 1
ATOM 3125 C C . THR A 1 394 ? 18.424 10.849 -6.579 1.00 88.12 394 THR A C 1
ATOM 3127 O O . THR A 1 394 ? 18.942 10.225 -5.655 1.00 88.12 394 THR A O 1
ATOM 3130 N N . LYS A 1 395 ? 17.109 11.036 -6.674 1.00 88.00 395 LYS A N 1
ATOM 3131 C CA . LYS A 1 395 ? 16.144 10.615 -5.661 1.00 88.00 395 LYS A CA 1
ATOM 3132 C C . LYS A 1 395 ? 15.455 9.337 -6.091 1.00 88.00 395 LYS A C 1
ATOM 3134 O O . LYS A 1 395 ? 14.672 9.345 -7.039 1.00 88.00 395 LYS A O 1
ATOM 3139 N N . VAL A 1 396 ? 15.751 8.254 -5.389 1.00 84.62 396 VAL A N 1
ATOM 3140 C CA . VAL A 1 396 ? 15.308 6.913 -5.766 1.00 84.62 396 VAL A CA 1
ATOM 3141 C C . VAL A 1 396 ? 14.442 6.328 -4.663 1.00 84.62 396 VAL A C 1
ATOM 3143 O O . VAL A 1 396 ? 14.705 6.524 -3.471 1.00 84.62 396 VAL A O 1
ATOM 3146 N N . ASN A 1 397 ? 13.392 5.615 -5.056 1.00 79.44 397 ASN A N 1
ATOM 3147 C CA . ASN A 1 397 ? 12.525 4.921 -4.116 1.00 79.44 397 ASN A CA 1
ATOM 3148 C C . ASN A 1 397 ? 13.330 3.907 -3.265 1.00 79.44 397 ASN A C 1
ATOM 3150 O O . ASN A 1 397 ? 14.144 3.170 -3.823 1.00 79.44 397 ASN A O 1
ATOM 3154 N N . PRO A 1 398 ? 13.108 3.818 -1.937 1.00 72.75 398 PRO A N 1
ATOM 3155 C CA . PRO A 1 398 ? 13.839 2.899 -1.054 1.00 72.75 398 PRO A CA 1
ATOM 3156 C C . PRO A 1 398 ? 13.766 1.419 -1.433 1.00 72.75 398 PRO A C 1
ATOM 3158 O O . PRO A 1 398 ? 14.678 0.651 -1.128 1.00 72.75 398 PRO A O 1
ATOM 3161 N N . GLU A 1 399 ? 12.678 1.020 -2.087 1.00 69.25 399 GLU A N 1
ATOM 3162 C CA . GLU A 1 399 ? 12.418 -0.364 -2.486 1.00 69.25 399 GLU A CA 1
ATOM 3163 C C . GLU A 1 399 ? 12.931 -0.700 -3.889 1.00 69.25 399 GLU A C 1
ATOM 3165 O O . GLU A 1 399 ? 12.848 -1.853 -4.315 1.00 69.25 399 GLU A O 1
ATOM 3170 N N . ASP A 1 400 ? 13.431 0.299 -4.611 1.00 76.25 400 ASP A N 1
ATOM 3171 C CA . ASP A 1 400 ? 13.943 0.131 -5.959 1.00 76.25 400 ASP A CA 1
ATOM 3172 C C . ASP A 1 400 ? 15.411 -0.300 -5.951 1.00 76.25 400 ASP A C 1
ATOM 3174 O O . ASP A 1 400 ? 16.105 -0.183 -4.942 1.00 76.25 400 ASP A O 1
ATOM 3178 N N . SER A 1 401 ? 15.883 -0.838 -7.071 1.00 79.94 401 SER A N 1
ATOM 3179 C CA . SER A 1 401 ? 17.256 -1.307 -7.235 1.00 79.94 401 SER A CA 1
ATOM 3180 C C . SER A 1 401 ? 17.958 -0.573 -8.363 1.00 79.94 401 SER A C 1
ATOM 3182 O O . SER A 1 401 ? 17.421 -0.435 -9.465 1.00 79.94 401 SER A O 1
ATOM 3184 N N . ILE A 1 402 ? 19.198 -0.175 -8.094 1.00 87.75 402 ILE A N 1
ATOM 3185 C CA . ILE A 1 402 ? 20.083 0.456 -9.072 1.00 87.75 402 ILE A CA 1
ATOM 3186 C C . ILE A 1 402 ? 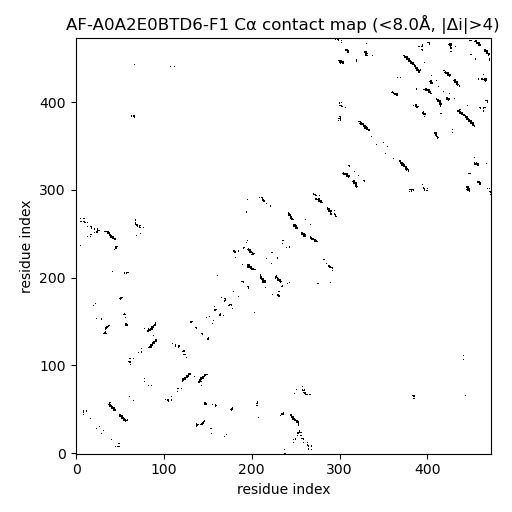21.233 -0.480 -9.432 1.00 87.75 402 ILE A C 1
ATOM 3188 O O . ILE A 1 402 ? 21.612 -1.360 -8.652 1.00 87.75 402 ILE A O 1
ATOM 3192 N N . MET A 1 403 ? 21.796 -0.292 -10.621 1.00 90.25 403 MET A N 1
ATOM 3193 C CA . MET A 1 403 ? 22.982 -1.026 -11.050 1.00 90.25 403 MET A CA 1
ATOM 3194 C C . MET A 1 403 ? 24.228 -0.530 -10.302 1.00 90.25 403 MET A C 1
ATOM 3196 O O . MET A 1 403 ? 24.716 0.578 -10.539 1.00 90.25 403 MET A O 1
ATOM 3200 N N . VAL A 1 404 ? 24.768 -1.374 -9.426 1.00 90.69 404 VAL A N 1
ATOM 3201 C CA . VAL A 1 404 ? 26.067 -1.181 -8.771 1.00 90.69 404 VAL A CA 1
ATOM 3202 C C . VAL A 1 404 ? 27.152 -1.988 -9.464 1.00 90.69 404 VAL A C 1
ATOM 3204 O O . VAL A 1 404 ? 26.857 -2.936 -10.185 1.00 90.69 404 VAL A O 1
ATOM 3207 N N . TYR A 1 405 ? 28.409 -1.620 -9.251 1.00 91.06 405 TYR A N 1
ATOM 3208 C CA . TYR A 1 405 ? 29.577 -2.272 -9.820 1.00 91.06 405 TYR A CA 1
ATOM 3209 C C . TYR A 1 405 ? 30.565 -2.636 -8.716 1.00 91.06 405 TYR A C 1
ATOM 3211 O O . TYR A 1 405 ? 31.075 -1.765 -8.019 1.00 91.06 405 TYR A O 1
ATOM 3219 N N . ASP A 1 406 ? 30.847 -3.925 -8.569 1.00 85.19 406 ASP A N 1
ATOM 3220 C CA . ASP A 1 406 ? 31.803 -4.450 -7.601 1.00 85.19 406 ASP A CA 1
ATOM 3221 C C . ASP A 1 406 ? 32.622 -5.584 -8.227 1.00 85.19 406 ASP A C 1
ATOM 3223 O O . ASP A 1 406 ? 32.112 -6.389 -9.003 1.00 85.19 406 ASP A O 1
ATOM 3227 N N . ASN A 1 407 ? 33.913 -5.658 -7.899 1.00 82.00 407 ASN A N 1
ATOM 3228 C CA . ASN A 1 407 ? 34.796 -6.754 -8.311 1.00 82.00 407 ASN A CA 1
ATOM 3229 C C . ASN A 1 407 ? 34.743 -7.086 -9.818 1.00 82.00 407 ASN A C 1
ATOM 3231 O O . ASN A 1 407 ? 34.746 -8.246 -10.228 1.00 82.00 407 ASN A O 1
ATOM 3235 N N . SER A 1 408 ? 34.741 -6.047 -10.658 1.00 83.12 408 SER A N 1
ATOM 3236 C CA . SER A 1 408 ? 34.636 -6.137 -12.126 1.00 83.12 408 SER A CA 1
ATOM 3237 C C . SER A 1 408 ? 33.296 -6.652 -12.665 1.00 83.12 408 SER A C 1
ATOM 3239 O O . SER A 1 408 ? 33.210 -7.065 -13.827 1.00 83.12 408 SER A O 1
ATOM 3241 N N . LYS A 1 409 ? 32.251 -6.635 -11.834 1.00 86.31 409 LYS A N 1
ATOM 3242 C CA . LYS A 1 409 ? 30.912 -7.077 -12.199 1.00 86.31 409 LYS A CA 1
ATOM 3243 C C . LYS A 1 409 ? 29.857 -6.055 -11.806 1.00 86.31 409 LYS A C 1
ATOM 3245 O O . LYS A 1 409 ? 29.912 -5.499 -10.715 1.00 86.31 409 LYS A O 1
ATOM 3250 N N . TYR A 1 410 ? 28.877 -5.820 -12.671 1.00 87.44 410 TYR A N 1
ATOM 3251 C CA . TYR A 1 410 ? 27.664 -5.128 -12.257 1.00 87.44 410 TYR A CA 1
ATOM 3252 C C . TYR A 1 410 ? 26.737 -6.089 -11.504 1.00 87.44 410 TYR A C 1
ATOM 3254 O O . TYR A 1 410 ? 26.805 -7.297 -11.715 1.00 87.44 410 TYR A O 1
ATOM 3262 N N . GLN A 1 411 ? 25.874 -5.554 -10.647 1.00 85.38 411 GLN A N 1
ATOM 3263 C CA . GLN A 1 411 ? 24.738 -6.243 -10.028 1.00 85.38 411 GLN A CA 1
ATOM 3264 C C . GLN A 1 411 ? 23.639 -5.217 -9.729 1.00 85.38 411 GLN A C 1
ATOM 3266 O O . GLN A 1 411 ? 23.932 -4.033 -9.565 1.00 85.38 411 GLN A O 1
ATOM 3271 N N . PHE A 1 412 ? 22.381 -5.641 -9.630 1.00 83.50 412 PHE A N 1
ATOM 3272 C CA . PHE A 1 412 ? 21.323 -4.758 -9.137 1.00 83.50 412 PHE A CA 1
ATOM 3273 C C . PHE A 1 412 ? 21.231 -4.858 -7.622 1.00 83.50 412 PHE A C 1
ATOM 3275 O O . PHE A 1 412 ? 21.012 -5.938 -7.076 1.00 83.50 412 PHE A O 1
ATOM 3282 N N . LYS A 1 413 ? 21.388 -3.721 -6.949 1.00 79.44 413 LYS A N 1
ATOM 3283 C CA . LYS A 1 413 ? 21.354 -3.635 -5.492 1.00 79.44 413 LYS A CA 1
ATOM 3284 C C . LYS A 1 413 ? 20.217 -2.705 -5.057 1.00 79.44 413 LYS A C 1
ATOM 3286 O O . LYS A 1 413 ? 20.117 -1.603 -5.607 1.00 79.44 413 LYS A O 1
ATOM 3291 N N . PRO A 1 414 ? 19.357 -3.123 -4.110 1.00 75.88 414 PRO A N 1
ATOM 3292 C CA . PRO A 1 414 ? 18.313 -2.265 -3.563 1.00 75.88 414 PRO A CA 1
ATOM 3293 C C . PRO A 1 414 ? 18.887 -0.981 -2.966 1.00 75.88 414 PRO A C 1
ATOM 3295 O O . PRO A 1 414 ? 19.934 -1.015 -2.322 1.00 75.88 414 PRO A O 1
ATOM 3298 N N . MET A 1 415 ? 18.178 0.137 -3.122 1.00 80.06 415 MET A N 1
ATOM 3299 C CA . MET A 1 415 ? 18.613 1.450 -2.638 1.00 80.06 415 MET A CA 1
ATOM 3300 C C . MET A 1 415 ? 18.875 1.476 -1.136 1.00 80.06 415 MET A C 1
ATOM 3302 O O . MET A 1 415 ? 19.858 2.072 -0.707 1.00 80.06 415 MET A O 1
ATOM 3306 N N . ARG A 1 416 ? 18.045 0.786 -0.346 1.00 71.94 416 ARG A N 1
ATOM 3307 C CA . ARG A 1 416 ? 18.250 0.628 1.104 1.00 71.94 416 ARG A CA 1
ATOM 3308 C C . ARG A 1 416 ? 19.576 -0.039 1.486 1.00 71.94 416 ARG A C 1
ATOM 3310 O O . ARG A 1 416 ? 20.088 0.209 2.571 1.00 71.94 416 ARG A O 1
ATOM 3317 N N . ASP A 1 417 ? 20.148 -0.845 0.592 1.00 76.12 417 ASP A N 1
ATOM 3318 C CA . ASP A 1 417 ? 21.385 -1.579 0.856 1.00 76.12 417 ASP A CA 1
ATOM 3319 C C . ASP A 1 417 ? 22.626 -0.795 0.399 1.00 76.12 417 ASP A C 1
ATOM 3321 O O . ASP A 1 417 ? 23.758 -1.195 0.707 1.00 76.12 417 ASP A O 1
ATOM 3325 N N . ILE A 1 418 ? 22.436 0.293 -0.360 1.00 83.56 418 ILE A N 1
ATOM 3326 C CA . ILE A 1 418 ? 23.510 1.149 -0.872 1.00 83.56 418 ILE A CA 1
ATOM 3327 C C . ILE A 1 418 ? 24.195 1.873 0.287 1.00 83.56 418 ILE A C 1
ATOM 3329 O O . ILE A 1 418 ? 23.556 2.412 1.188 1.00 83.56 418 ILE A O 1
ATOM 3333 N N . LYS A 1 419 ? 25.526 1.899 0.261 1.00 86.94 419 LYS A N 1
ATOM 3334 C CA . LYS A 1 419 ? 26.360 2.531 1.288 1.00 86.94 419 LYS A CA 1
ATOM 3335 C C . LYS A 1 419 ? 27.319 3.528 0.657 1.00 86.94 419 LYS A C 1
ATOM 3337 O O . LYS A 1 419 ? 27.678 3.424 -0.512 1.00 86.94 419 LYS A O 1
ATOM 3342 N N . VAL A 1 420 ? 27.784 4.483 1.462 1.00 90.50 420 VAL A N 1
ATOM 3343 C CA . VAL A 1 420 ? 28.909 5.346 1.075 1.00 90.50 420 VAL A CA 1
ATOM 3344 C C . VAL A 1 420 ? 30.104 4.465 0.697 1.00 90.50 420 VAL A C 1
ATOM 3346 O O . VAL A 1 420 ? 30.414 3.504 1.404 1.00 90.50 420 VAL A O 1
ATOM 3349 N N . ASN A 1 421 ? 30.779 4.827 -0.395 1.00 91.06 421 ASN A N 1
ATOM 3350 C CA . ASN A 1 421 ? 31.846 4.083 -1.076 1.00 91.06 421 ASN A CA 1
ATOM 3351 C C . ASN A 1 421 ? 31.414 2.889 -1.939 1.00 91.06 421 ASN A C 1
ATOM 3353 O O . ASN A 1 421 ? 32.277 2.338 -2.626 1.00 91.06 421 ASN A O 1
ATOM 3357 N N . ASP A 1 422 ? 30.127 2.526 -1.989 1.00 93.44 422 ASP A N 1
ATOM 3358 C CA . ASP A 1 422 ? 29.650 1.687 -3.093 1.00 93.44 422 ASP A CA 1
ATOM 3359 C C . ASP A 1 422 ? 29.909 2.406 -4.427 1.00 93.44 422 ASP A C 1
ATOM 3361 O O . ASP A 1 422 ? 30.076 3.629 -4.482 1.00 93.44 422 ASP A O 1
ATOM 3365 N N . VAL A 1 423 ? 29.952 1.652 -5.521 1.00 94.06 423 VAL A N 1
ATOM 3366 C CA . VAL A 1 423 ? 30.165 2.190 -6.866 1.00 94.06 423 VAL A CA 1
ATOM 3367 C C . VAL A 1 423 ? 28.957 1.838 -7.724 1.00 94.06 423 VAL A C 1
ATOM 3369 O O . VAL A 1 423 ? 28.533 0.688 -7.734 1.00 94.06 423 VAL A O 1
ATOM 3372 N N . PHE A 1 424 ? 28.393 2.808 -8.440 1.00 93.12 424 PHE A N 1
ATOM 3373 C CA . PHE A 1 424 ? 27.251 2.617 -9.333 1.00 93.12 424 PHE A CA 1
ATOM 3374 C C . PHE A 1 424 ? 27.577 2.967 -10.781 1.00 93.12 424 PHE A C 1
ATOM 3376 O O . PHE A 1 424 ? 28.538 3.688 -11.055 1.00 93.12 424 PHE A O 1
ATOM 3383 N N . VAL A 1 425 ? 26.806 2.394 -11.705 1.00 92.19 425 VAL A N 1
ATOM 3384 C CA . VAL A 1 425 ? 26.973 2.592 -13.150 1.00 92.19 425 VAL A CA 1
ATOM 3385 C C . VAL A 1 425 ? 26.061 3.724 -13.613 1.00 92.19 425 VAL A C 1
ATOM 3387 O O . VAL A 1 425 ? 24.863 3.720 -13.325 1.00 92.19 425 VAL A O 1
ATOM 3390 N N . THR A 1 426 ? 26.630 4.677 -14.348 1.00 91.69 426 THR A N 1
ATOM 3391 C CA . THR A 1 426 ? 25.937 5.867 -14.853 1.00 91.69 426 THR A CA 1
ATOM 3392 C C . THR A 1 426 ? 25.845 5.866 -16.381 1.00 91.69 426 THR A C 1
ATOM 3394 O O . THR A 1 426 ? 26.288 4.932 -17.062 1.00 91.69 426 THR A O 1
ATOM 3397 N N . LYS A 1 427 ? 25.233 6.913 -16.946 1.00 88.75 427 LYS A N 1
ATOM 3398 C CA . LYS A 1 427 ? 25.139 7.150 -18.393 1.00 88.75 427 LYS A CA 1
ATOM 3399 C C . LYS A 1 427 ? 26.500 7.056 -19.090 1.00 88.75 427 LYS A C 1
ATOM 3401 O O . LYS A 1 427 ? 27.499 7.590 -18.619 1.00 88.75 427 LYS A O 1
ATOM 3406 N N . GLY A 1 428 ? 26.527 6.370 -20.234 1.00 88.81 428 GLY A N 1
ATOM 3407 C CA . GLY A 1 428 ? 27.770 6.027 -20.936 1.00 88.81 428 GLY A CA 1
ATOM 3408 C C . GLY A 1 428 ? 28.544 4.858 -20.314 1.00 88.81 428 GLY A C 1
ATOM 3409 O O . GLY A 1 428 ? 29.693 4.634 -20.686 1.00 88.81 428 GLY A O 1
ATOM 3410 N N . PHE A 1 429 ? 27.926 4.125 -19.381 1.00 91.69 429 PHE A N 1
ATOM 3411 C CA . PHE A 1 429 ? 28.479 2.945 -18.708 1.00 91.69 429 PHE A CA 1
ATOM 3412 C C . PHE A 1 429 ? 29.785 3.206 -17.953 1.00 91.69 429 PHE A C 1
ATOM 3414 O O . PHE A 1 429 ? 30.661 2.346 -17.859 1.00 91.69 429 PHE A O 1
ATOM 3421 N N . VAL A 1 430 ? 29.912 4.408 -17.396 1.00 91.75 430 VAL A N 1
ATOM 3422 C CA . VAL A 1 430 ? 31.014 4.765 -16.501 1.00 91.75 430 VAL A CA 1
ATOM 3423 C C . VAL A 1 430 ? 30.615 4.519 -15.051 1.00 91.75 430 VAL A C 1
ATOM 3425 O O . VAL A 1 430 ? 29.436 4.448 -14.713 1.00 91.75 430 VAL A O 1
ATOM 3428 N N . THR A 1 431 ? 31.606 4.360 -14.181 1.00 92.12 431 THR A N 1
ATOM 3429 C CA . THR A 1 431 ? 31.387 4.084 -12.760 1.00 92.12 431 THR A CA 1
ATOM 3430 C C . THR A 1 431 ? 31.576 5.327 -11.910 1.00 92.12 431 THR A C 1
ATOM 3432 O O . THR A 1 431 ? 32.516 6.093 -12.135 1.00 92.12 431 THR A O 1
ATOM 3435 N N . GLN A 1 432 ? 30.765 5.465 -10.868 1.00 92.94 432 GLN A N 1
ATOM 3436 C CA . GLN A 1 432 ? 30.854 6.556 -9.910 1.00 92.94 432 GLN A CA 1
ATOM 3437 C C . GLN A 1 432 ? 30.714 6.049 -8.477 1.00 92.94 432 GLN A C 1
ATOM 3439 O O . GLN A 1 432 ? 29.885 5.191 -8.194 1.00 92.94 432 GLN A O 1
ATOM 3444 N N . SER A 1 433 ? 31.510 6.595 -7.559 1.00 94.50 433 SER A N 1
ATOM 3445 C CA . SER A 1 433 ? 31.382 6.290 -6.133 1.00 94.50 433 SER A CA 1
ATOM 3446 C C . SER A 1 433 ? 30.211 7.033 -5.488 1.00 94.50 433 SER A C 1
ATOM 3448 O O . SER A 1 433 ? 29.940 8.199 -5.791 1.00 94.50 433 SER A O 1
ATOM 3450 N N . VAL A 1 434 ? 29.567 6.371 -4.533 1.00 94.38 434 VAL A N 1
ATOM 3451 C CA . VAL A 1 434 ? 28.587 6.971 -3.630 1.00 94.38 434 VAL A CA 1
ATOM 3452 C C . VAL A 1 434 ? 29.324 7.815 -2.594 1.00 94.38 434 VAL A C 1
ATOM 3454 O O . VAL A 1 434 ? 30.009 7.281 -1.720 1.00 94.38 434 VAL A O 1
ATOM 3457 N N . SER A 1 435 ? 29.200 9.135 -2.694 1.00 94.31 435 SER A N 1
ATOM 3458 C CA . SER A 1 435 ? 29.790 10.102 -1.763 1.00 94.31 435 SER A CA 1
ATOM 3459 C C . SER A 1 435 ? 28.848 10.451 -0.611 1.00 94.31 435 SER A C 1
ATOM 3461 O O . SER A 1 435 ? 29.310 10.763 0.486 1.00 94.31 435 SER A O 1
ATOM 3463 N N . SER A 1 436 ? 27.537 10.371 -0.840 1.00 92.75 436 SER A N 1
ATOM 3464 C CA . SER A 1 436 ? 26.512 10.563 0.181 1.00 92.75 436 SER A CA 1
ATOM 3465 C C . SER A 1 436 ? 25.254 9.762 -0.139 1.00 92.75 436 SER A C 1
ATOM 3467 O O . SER A 1 436 ? 24.911 9.535 -1.301 1.00 92.75 436 SER A O 1
ATOM 3469 N N . ILE A 1 437 ? 24.561 9.342 0.918 1.00 88.50 437 ILE A N 1
ATOM 3470 C CA . ILE A 1 437 ? 23.235 8.744 0.837 1.00 88.50 437 ILE A CA 1
ATOM 3471 C C . ILE A 1 437 ? 22.412 9.243 2.021 1.00 88.50 437 ILE A C 1
ATOM 3473 O O . ILE A 1 437 ? 22.799 9.056 3.174 1.00 88.50 437 ILE A O 1
ATOM 3477 N N . ASN A 1 438 ? 21.298 9.911 1.734 1.00 85.31 438 ASN A N 1
ATOM 3478 C CA . ASN A 1 438 ? 20.410 10.455 2.758 1.00 85.31 438 ASN A CA 1
ATOM 3479 C C . ASN A 1 438 ? 19.007 9.897 2.562 1.00 85.31 438 ASN A C 1
ATOM 3481 O O . ASN A 1 438 ? 18.448 10.011 1.474 1.00 85.31 438 ASN A O 1
ATOM 3485 N N . LEU A 1 439 ? 18.427 9.330 3.616 1.00 79.44 439 LEU A N 1
ATOM 3486 C CA . LEU A 1 439 ? 17.006 9.013 3.629 1.00 79.44 439 LEU A CA 1
ATOM 3487 C C . LEU A 1 439 ? 16.224 10.291 3.937 1.00 79.44 439 LEU A C 1
ATOM 3489 O O . LEU A 1 439 ? 16.399 10.893 4.996 1.00 79.44 439 LEU A O 1
ATOM 3493 N N . VAL A 1 440 ? 15.348 10.688 3.021 1.00 76.62 440 VAL A N 1
ATOM 3494 C CA . VAL A 1 440 ? 14.378 11.763 3.241 1.00 76.62 440 VAL A CA 1
ATOM 3495 C C . VAL A 1 440 ? 13.018 11.123 3.458 1.00 76.62 440 VAL A C 1
ATOM 3497 O O . VAL A 1 440 ? 12.615 10.280 2.666 1.00 76.62 440 VAL A O 1
ATOM 3500 N N . THR A 1 441 ? 12.299 11.514 4.507 1.00 71.56 441 THR A N 1
ATOM 3501 C CA . THR A 1 441 ? 10.960 11.002 4.836 1.00 71.56 441 THR A CA 1
ATOM 3502 C C . THR A 1 441 ? 9.885 12.027 4.469 1.00 71.56 441 THR A C 1
ATOM 3504 O O . THR A 1 441 ? 9.363 12.750 5.314 1.00 71.56 441 THR A O 1
ATOM 3507 N N . SER A 1 442 ? 9.547 12.104 3.181 1.00 70.88 442 SER A N 1
ATOM 3508 C CA . SER A 1 442 ? 8.496 12.993 2.668 1.00 70.88 442 SER A CA 1
ATOM 3509 C C . SER A 1 442 ? 7.549 12.275 1.711 1.00 70.88 442 SER A C 1
ATOM 3511 O O . SER A 1 442 ? 7.958 11.379 0.974 1.00 70.88 442 SER A O 1
ATOM 3513 N N . GLU A 1 443 ? 6.283 12.690 1.690 1.00 72.81 443 GLU A N 1
ATOM 3514 C CA . GLU A 1 443 ? 5.315 12.235 0.688 1.00 72.81 443 GLU A CA 1
ATOM 3515 C C . GLU A 1 443 ? 5.721 12.723 -0.705 1.00 72.81 443 GLU A C 1
ATOM 3517 O O . GLU A 1 443 ? 6.003 13.910 -0.885 1.00 72.81 443 GLU A O 1
ATOM 3522 N N . SER A 1 444 ? 5.724 11.825 -1.691 1.00 75.94 444 SER A N 1
ATOM 3523 C CA . SER A 1 444 ? 5.960 12.201 -3.084 1.00 75.94 444 SER A CA 1
ATOM 3524 C C . SER A 1 444 ? 5.278 11.255 -4.067 1.00 75.94 444 SER A C 1
ATOM 3526 O O . SER A 1 444 ? 4.904 10.124 -3.735 1.00 75.94 444 SER A O 1
ATOM 3528 N N . ILE A 1 445 ? 5.100 11.738 -5.295 1.00 79.56 445 ILE A N 1
ATOM 3529 C CA . ILE A 1 445 ? 4.616 10.931 -6.414 1.00 79.56 445 ILE A CA 1
ATOM 3530 C C . ILE A 1 445 ? 5.838 10.422 -7.160 1.00 79.56 445 ILE A C 1
ATOM 3532 O O . ILE A 1 445 ? 6.630 11.210 -7.683 1.00 79.56 445 ILE A O 1
ATOM 3536 N N . PHE A 1 446 ? 5.948 9.104 -7.230 1.00 83.81 446 PHE A N 1
ATOM 3537 C CA . PHE A 1 446 ? 6.985 8.432 -7.978 1.00 83.81 446 PHE A CA 1
ATOM 3538 C C . PHE A 1 446 ? 6.445 7.913 -9.303 1.00 83.81 446 PHE A C 1
ATOM 3540 O O . PHE A 1 446 ? 5.287 7.509 -9.414 1.00 83.81 446 PHE A O 1
ATOM 3547 N N . TYR A 1 447 ? 7.320 7.901 -10.294 1.00 87.25 447 TYR A N 1
ATOM 3548 C CA . TYR A 1 447 ? 7.032 7.576 -11.674 1.00 87.25 447 TYR A CA 1
ATOM 3549 C C . TYR A 1 447 ? 7.937 6.434 -12.125 1.00 87.25 447 TYR A C 1
ATOM 3551 O O . TYR A 1 447 ? 9.094 6.332 -11.704 1.00 87.25 447 TYR A O 1
ATOM 3559 N N . SER A 1 448 ? 7.404 5.602 -13.009 1.00 86.56 448 SER A N 1
ATOM 3560 C CA . SER A 1 448 ? 8.152 4.589 -13.752 1.00 86.56 448 SER A CA 1
ATOM 3561 C C . SER A 1 448 ? 7.856 4.729 -15.238 1.00 86.56 448 SER A C 1
ATOM 3563 O O . SER A 1 448 ? 6.858 5.348 -15.612 1.00 86.56 448 SER A O 1
ATOM 3565 N N . LEU A 1 449 ? 8.700 4.141 -16.081 1.00 86.69 449 LEU A N 1
ATOM 3566 C CA . LEU A 1 449 ? 8.427 4.000 -17.506 1.00 86.69 449 LEU A CA 1
ATOM 3567 C C . LEU A 1 449 ? 8.221 2.523 -17.821 1.00 86.69 449 LEU A C 1
ATOM 3569 O O . LEU A 1 449 ? 9.116 1.718 -17.607 1.00 86.69 449 LEU A O 1
ATOM 3573 N N . ASP A 1 450 ? 7.040 2.188 -18.321 1.00 81.94 450 ASP A N 1
ATOM 3574 C CA . ASP A 1 450 ? 6.757 0.888 -18.929 1.00 81.94 450 ASP A CA 1
ATOM 3575 C C . ASP A 1 450 ? 7.177 0.975 -20.401 1.00 81.94 450 ASP A C 1
ATOM 3577 O O . ASP A 1 450 ? 6.646 1.808 -21.150 1.00 81.94 450 ASP A O 1
ATOM 3581 N N . LEU A 1 451 ? 8.173 0.177 -20.791 1.00 83.12 451 LEU A N 1
ATOM 3582 C CA . LEU A 1 451 ? 8.849 0.264 -22.079 1.00 83.12 451 LEU A CA 1
ATOM 3583 C C . LEU A 1 451 ? 8.555 -0.977 -22.938 1.00 83.12 451 LEU A C 1
ATOM 3585 O O . LEU A 1 451 ? 8.466 -2.102 -22.463 1.00 83.12 451 LEU A O 1
ATOM 3589 N N . GLU A 1 452 ? 8.391 -0.787 -24.248 1.00 79.56 452 GLU A N 1
ATOM 3590 C CA . GLU A 1 452 ? 8.034 -1.881 -25.167 1.00 79.56 452 GLU A CA 1
ATOM 3591 C C . GLU A 1 452 ? 9.057 -3.020 -25.235 1.00 79.56 452 GLU A C 1
ATOM 3593 O O . GLU A 1 452 ? 8.660 -4.182 -25.349 1.00 79.56 452 GLU A O 1
ATOM 3598 N N . THR A 1 453 ? 10.354 -2.702 -25.223 1.00 76.25 453 THR A N 1
ATOM 3599 C CA . THR A 1 453 ? 11.409 -3.679 -25.536 1.00 76.25 453 THR A CA 1
ATOM 3600 C C . THR A 1 453 ? 12.419 -3.887 -24.417 1.00 76.25 453 THR A C 1
ATOM 3602 O O . THR A 1 453 ? 12.868 -5.014 -24.220 1.00 76.25 453 THR A O 1
ATOM 3605 N N . GLU A 1 454 ? 12.794 -2.831 -23.696 1.00 78.94 454 GLU A N 1
ATOM 3606 C CA . GLU A 1 454 ? 13.849 -2.859 -22.680 1.00 78.94 454 GLU A CA 1
ATOM 3607 C C . GLU A 1 454 ? 13.457 -1.933 -21.511 1.00 78.94 454 GLU A C 1
ATOM 3609 O O . GLU A 1 454 ? 13.587 -0.718 -21.635 1.00 78.94 454 GLU A O 1
ATOM 3614 N N . ASP A 1 455 ? 13.008 -2.485 -20.376 1.00 77.19 455 ASP A N 1
ATOM 3615 C CA . ASP A 1 455 ? 12.470 -1.750 -19.201 1.00 77.19 455 ASP A CA 1
ATOM 3616 C C . ASP A 1 455 ? 13.526 -1.076 -18.310 1.00 77.19 455 ASP A C 1
ATOM 3618 O O . ASP A 1 455 ? 13.307 -0.802 -17.127 1.00 77.19 455 ASP A O 1
ATOM 3622 N N . ARG A 1 456 ? 14.699 -0.796 -18.874 1.00 86.94 456 ARG A N 1
ATOM 3623 C CA . ARG A 1 456 ? 15.823 -0.171 -18.175 1.00 86.94 456 ARG A CA 1
ATOM 3624 C C . ARG A 1 456 ? 16.192 1.097 -18.889 1.00 86.94 456 ARG A C 1
ATOM 3626 O O . ARG A 1 456 ? 16.376 1.098 -20.104 1.00 86.94 456 ARG A O 1
ATOM 3633 N N . TYR A 1 457 ? 16.354 2.162 -18.131 1.00 90.44 457 TYR A N 1
ATOM 3634 C CA . TYR A 1 457 ? 16.645 3.478 -18.669 1.00 90.44 457 TYR A CA 1
ATOM 3635 C C . TYR A 1 457 ? 17.550 4.248 -17.714 1.00 90.44 457 TYR A C 1
ATOM 3637 O O . TYR A 1 457 ? 17.705 3.899 -16.542 1.00 90.44 457 TYR A O 1
ATOM 3645 N N . PHE A 1 458 ? 18.172 5.297 -18.242 1.00 90.88 458 PHE A N 1
ATOM 3646 C CA . PHE A 1 458 ? 18.968 6.219 -17.442 1.00 90.88 458 PHE A CA 1
ATOM 3647 C C . PHE A 1 458 ? 18.067 7.282 -16.829 1.00 90.88 458 PHE A C 1
ATOM 3649 O O . PHE A 1 458 ? 17.312 7.945 -17.550 1.00 90.88 458 PHE A O 1
ATOM 3656 N N . ALA A 1 459 ? 18.201 7.485 -15.524 1.00 91.56 459 ALA A N 1
ATOM 3657 C CA . ALA A 1 459 ? 17.467 8.513 -14.806 1.00 91.56 459 ALA A CA 1
ATOM 3658 C C . ALA A 1 459 ? 18.339 9.210 -13.759 1.00 91.56 459 ALA A C 1
ATOM 3660 O O . ALA A 1 459 ? 19.170 8.578 -13.110 1.00 91.56 459 ALA A O 1
ATOM 3661 N N . GLY A 1 460 ? 18.147 10.516 -13.602 1.00 90.56 460 GLY A N 1
ATOM 3662 C CA . GLY A 1 460 ? 19.005 11.389 -12.802 1.00 90.56 460 GLY A CA 1
ATOM 3663 C C . GLY A 1 460 ? 19.864 12.309 -13.667 1.00 90.56 460 GLY A C 1
ATOM 3664 O O . GLY A 1 460 ? 19.872 12.214 -14.896 1.00 90.56 460 GLY A O 1
ATOM 3665 N N . ASP A 1 461 ? 20.574 13.222 -13.012 1.00 85.50 461 ASP A N 1
ATOM 3666 C CA . ASP A 1 461 ? 21.434 14.200 -13.684 1.00 85.50 461 ASP A CA 1
ATOM 3667 C C . ASP A 1 461 ? 22.584 13.511 -14.435 1.00 85.50 461 ASP A C 1
ATOM 3669 O O . ASP A 1 461 ? 23.016 12.424 -14.057 1.00 85.50 461 ASP A O 1
ATOM 3673 N N . ASP A 1 462 ? 23.137 14.142 -15.477 1.00 75.00 462 ASP A N 1
ATOM 3674 C CA . ASP A 1 462 ? 24.151 13.513 -16.346 1.00 75.00 462 ASP A CA 1
ATOM 3675 C C . ASP A 1 462 ? 25.336 12.907 -15.565 1.00 75.00 462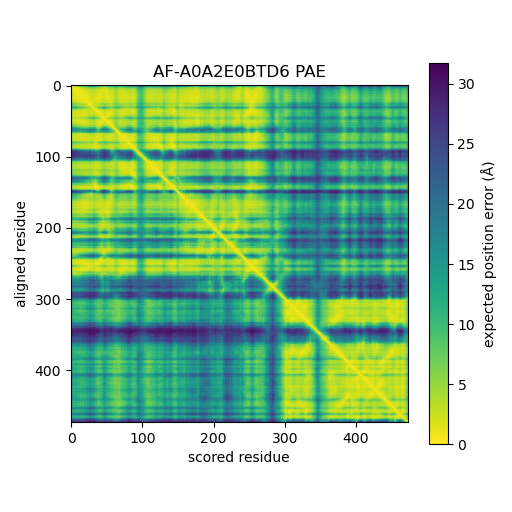 ASP A C 1
ATOM 3677 O O . ASP A 1 462 ? 25.835 11.844 -15.929 1.00 75.00 462 ASP A O 1
ATOM 3681 N N . THR A 1 463 ? 25.748 13.537 -14.459 1.00 78.88 463 THR A N 1
ATOM 3682 C CA . THR A 1 463 ? 26.861 13.085 -13.608 1.00 78.88 463 THR A CA 1
ATOM 3683 C C . THR A 1 463 ? 26.446 12.258 -12.395 1.00 78.88 463 THR A C 1
ATOM 3685 O O . THR A 1 463 ? 27.314 11.975 -11.587 1.00 78.88 463 THR A O 1
ATOM 3688 N N . ASN A 1 464 ? 25.162 11.954 -12.194 1.00 87.31 464 ASN A N 1
ATOM 3689 C CA . ASN A 1 464 ? 24.657 11.130 -11.080 1.00 87.31 464 ASN A CA 1
ATOM 3690 C C . ASN A 1 464 ? 23.506 10.211 -11.526 1.00 87.31 464 ASN A C 1
ATOM 3692 O O . ASN A 1 464 ? 22.699 9.760 -10.710 1.00 87.31 464 ASN A O 1
ATOM 3696 N N . SER A 1 465 ? 23.395 9.962 -12.830 1.00 92.25 465 SER A N 1
ATOM 3697 C CA . SER A 1 465 ? 22.354 9.109 -13.386 1.00 92.25 465 SER A CA 1
ATOM 3698 C C . SER A 1 465 ? 22.554 7.671 -12.928 1.00 92.25 465 SER A C 1
ATOM 3700 O O . SER A 1 465 ? 23.680 7.188 -12.824 1.00 92.25 465 SER A O 1
ATOM 3702 N N . VAL A 1 466 ? 21.452 6.985 -12.665 1.00 92.31 466 VAL A N 1
ATOM 3703 C CA . VAL A 1 466 ? 21.430 5.568 -12.313 1.00 92.31 466 VAL A CA 1
ATOM 3704 C C . VAL A 1 466 ? 20.729 4.781 -13.413 1.00 92.31 466 VAL A C 1
ATOM 3706 O O . VAL A 1 466 ? 19.890 5.315 -14.145 1.00 92.31 466 VAL A O 1
ATOM 3709 N N . ILE A 1 467 ? 21.075 3.501 -13.515 1.00 90.31 467 ILE A N 1
ATOM 3710 C CA . ILE A 1 467 ? 20.353 2.525 -14.331 1.00 90.31 467 ILE A CA 1
ATOM 3711 C C . ILE A 1 467 ? 19.433 1.747 -13.392 1.00 90.31 467 ILE A C 1
ATOM 3713 O O . ILE A 1 467 ? 19.917 1.095 -12.460 1.00 90.31 467 ILE A O 1
ATOM 3717 N N . THR A 1 468 ? 18.124 1.824 -13.623 1.00 81.06 468 THR A N 1
ATOM 3718 C CA . THR A 1 468 ? 17.141 1.055 -12.847 1.00 81.06 468 THR A CA 1
ATOM 3719 C C . THR A 1 468 ? 17.151 -0.413 -13.229 1.00 81.06 468 THR A C 1
ATOM 3721 O O . THR A 1 468 ? 17.473 -0.783 -14.360 1.00 81.06 468 THR A O 1
ATOM 3724 N N . SER A 1 469 ? 16.752 -1.261 -12.284 1.00 72.19 469 SER A N 1
ATOM 3725 C CA . SER A 1 469 ? 16.222 -2.578 -12.640 1.00 72.19 469 SER A CA 1
ATOM 3726 C C . SER A 1 469 ? 14.836 -2.429 -13.283 1.00 72.19 469 SER A C 1
ATOM 3728 O O . SER A 1 469 ? 14.159 -1.436 -13.017 1.00 72.19 469 SER A O 1
ATOM 3730 N N . ASP A 1 470 ? 14.413 -3.411 -14.086 1.00 65.81 470 ASP A N 1
ATOM 3731 C CA . ASP A 1 470 ? 13.122 -3.389 -14.789 1.00 65.81 470 ASP A CA 1
ATOM 3732 C C . ASP A 1 470 ? 11.966 -2.867 -13.921 1.00 65.81 470 ASP A C 1
ATOM 3734 O O . ASP A 1 470 ? 11.744 -3.359 -12.802 1.00 65.81 470 ASP A O 1
ATOM 3738 N N . SER A 1 471 ? 11.194 -1.933 -14.483 1.00 47.72 471 SER A N 1
ATOM 3739 C CA . SER A 1 471 ? 9.871 -1.553 -13.992 1.00 47.72 471 SER A CA 1
ATOM 3740 C C . SER A 1 471 ? 8.960 -2.776 -14.015 1.00 47.72 471 SER A C 1
ATOM 3742 O O . SER A 1 471 ? 8.677 -3.338 -15.067 1.00 47.72 471 SER A O 1
ATOM 3744 N N . TYR A 1 472 ? 8.515 -3.247 -12.851 1.00 50.50 472 TYR A N 1
ATOM 3745 C CA . TYR A 1 472 ? 7.632 -4.411 -12.795 1.00 50.50 472 TYR A CA 1
ATOM 3746 C C . TYR A 1 472 ? 6.341 -4.194 -13.600 1.00 50.50 472 TYR A C 1
ATOM 3748 O O . TYR A 1 472 ? 5.626 -3.217 -13.380 1.00 50.50 472 TYR A O 1
ATOM 3756 N N . TRP A 1 473 ? 6.031 -5.142 -14.492 1.00 34.91 473 TRP A N 1
ATOM 3757 C CA . TRP A 1 473 ? 4.737 -5.277 -15.180 1.00 34.91 473 TRP A CA 1
ATOM 3758 C C . TRP A 1 473 ? 3.595 -5.657 -14.238 1.00 34.91 473 TRP A C 1
ATOM 3760 O O . TRP A 1 473 ? 3.903 -6.294 -13.208 1.00 34.91 473 TRP A O 1
#

Solvent-accessible surface area (backbone atoms only — not comparable to full-atom values): 25866 Å² total; per-residue (Å²): 134,64,70,66,60,46,48,51,54,27,50,50,51,52,54,52,50,49,57,58,38,54,76,58,14,48,74,88,45,32,96,53,65,49,36,34,37,44,34,28,35,39,28,33,53,35,58,97,44,68,22,54,77,50,53,37,42,54,63,74,68,33,51,80,55,49,58,35,42,23,62,66,59,54,42,47,61,51,43,76,67,57,25,44,29,34,40,39,40,35,48,64,79,52,101,82,55,83,78,84,77,62,59,71,30,39,47,58,44,52,52,51,52,37,52,54,28,45,75,69,66,18,50,64,47,80,46,76,39,60,71,85,61,84,77,78,84,49,44,78,45,30,32,37,39,37,41,44,72,62,74,76,43,60,58,48,66,35,44,65,35,59,68,57,32,51,52,52,47,30,75,73,72,36,66,79,47,38,52,43,45,62,90,65,43,66,88,87,70,74,50,62,93,83,46,49,28,28,37,37,44,46,77,92,37,67,84,67,77,21,54,36,36,29,55,76,57,97,59,54,67,58,57,57,74,75,39,94,37,45,26,51,39,42,72,35,90,72,55,97,70,48,58,59,42,28,59,48,42,31,38,35,21,51,78,41,62,45,77,30,49,69,47,43,61,59,36,64,59,67,39,57,36,69,65,66,68,47,66,46,70,63,87,94,43,78,39,48,32,32,46,78,69,53,62,53,72,61,69,68,23,43,26,44,38,77,37,32,28,44,30,59,88,72,50,74,43,32,52,63,74,60,55,60,75,41,50,28,34,18,45,46,53,70,91,57,84,53,87,72,57,79,79,69,60,100,83,59,94,71,53,71,66,57,60,62,72,40,45,63,70,49,65,45,47,68,89,50,52,44,83,47,69,23,41,25,70,39,64,53,74,28,69,36,53,31,30,34,28,41,63,81,69,28,46,34,27,49,87,35,34,35,36,28,47,54,96,81,24,34,27,38,42,44,46,73,75,63,50,72,70,41,33,31,36,26,68,93,70,41,78,45,69,32,80,38,75,42,83,46,90,46,83,45,55,16,29,36,56,40,37,76,80,40,41,18,37,49,36,26,52,85,92,56,16,37,31,45,56,63,56,62,123

Nearest PDB structures (foldseek):
  2lwy-assembly1_A  TM=8.305E-01  e=1.503E-07  Acetivibrio thermocellus ATCC 27405
  5svo-assembly1_B  TM=3.655E-01  e=3.134E-01  Homo sapiens
  7pjn-assembly2_B  TM=3.980E-01  e=6.561E-01  Homo sapiens
  8t7d-assembly2_C  TM=3.420E-01  e=6.198E-01  Homo sapiens
  4aoy-assembly2_C  TM=3.558E-01  e=1.932E+00  Acetivibrio thermocellus

Radius of gyration: 24.0 Å; Cα contacts (8 Å, |Δi|>4): 1018; chains: 1; bounding box: 61×52×62 Å

Sequence (473 aa):
MNDSQRQAYANLLKEKSLQVGNLFTGSAYWDTEHEGMIYAMDWIPQSGSIKLLEMNTNIGLSGRMKPYFDFSELVSHITSSGHTTCTYHEDYLNFNIEPQRVEDTLDIFKQQLSSSLSSSGCTFTHEYNLWDEVIPTPSSTHYVLRQGHSNYHNVDILCENKTIFRNFITGSLGEDFFPAFGSNISSSFSNPTNVPDVVIKDPTKDMGVGVSFTDFTSDRNQIYNNHNYVEQYIEPEIDNSRYRLFRSIILIGSGSVKYLIKNPTYTINYRKFGQPSGSVTIGSQTTNIYDYNNVRIWQTGHFEGNTPVSMSDGSVKTIGSVSAGEVVKSVIVDNYPKRDNSFISSTTNVSWPQYILDKGNWTGSIGELSESTSSVNSVPQVYSWGYYELNGSTKVNPEDSIMVYDNSKYQFKPMRDIKVNDVFVTKGFVTQSVSSINLVTSESIFYSLDLETEDRYFAGDDTNSVITSDSYW

pLDDT: mean 76.36, std 17.08, range [32.97, 97.31]

Secondary structure (DSSP, 8-state):
--HHHHHHHHHHHHHHHHHHHHTT-STTT-SSSSEEEEEEEEEEEETTEEEEEEEES-----TTTGGGB-HHHHHHHHHHTT-SEEEEEEE---TTS--SSSHHHHHHHHHHHHHHHHHTT-EEEEEEEPTTPPPPPPBTTEEEEEESSSS--TTHHHHH-HHHHHHHHHHHH-GGGS--BGGGS-TT--PPTTS-SEEEE-TT--TTTTEEEEPPPS-HHHHHHH-SEEEE----SS-TT--EEEEEEEEEETTEEEE-BS-HHHHTTSEE--S--EEEEETTEEEEEE-SS---------EETT-EEEBTTS-EEEGGG--TT-EEEEEEETTPPPGGGGG--TT----HHHHHHGGGG--B-GGGEEEEEEEEEE--EEEEEEEEEETTTEEE-TT-EEEEEETTEEEEEEGGG--TT-EEE-TTS-EEE---EEEEEEEEEEE--EESS---BEES-TTT-EEBP----

Mean predicted aligned error: 11.73 Å

Foldseek 3Di:
DDVVQLVLALVQLVVLVQVLLQLQQACVQAVDAQEWAKKKWKWFDAASHIATDAIGQAQLQFQACVLFFALVQVLCVNPVLPAQEEEEEEEDDDPPDPPPDRPVRVVLVLVVNQVSNVVSNHHYHYDYDYLPDDDDDADSHYHYYYGDDHPPRVVVVCRLDSVSVQVSCCVPPNNVNHAQWDPRQDPVDFEPPQAFFKWAADSNDDNCLGIWGWHCDPCNVLVVVVGPTIGTHHQYPPDSFWTWMAMWMWMRYNNDIGGGTPDSSVRRVQDTFHGFPAWDDRDNDTITTRDSPSPPPDQDFWAFQQKWFQFPVRDIDRLVPDAAQGKGKFKDQPPPDWPVNVVDDPPDPPDVVNVVVCQQVDKDALVRMDIDMWGFHGKDKGKGWKFKQFPNWTTTRQQWWWWWDDPRITGTDGLVVDDFQTWAAAPVRDIDTGNDIDIDTGIGMGIATDTDTHQWGWIIDRVGTTITDGRDD